Protein AF-A0A2N7GDJ3-F1 (afdb_monomer_lite)

Radius of gyration: 110.06 Å; chains: 1; bounding box: 172×36×317 Å

Secondary structure (DSSP, 8-state):
-HHHHHHHHHHHHHHHHHHHHHHHHHTTPPPSHHHHHHHHHHHHHHHHHHHHHHHH-SSTTSHHHHHHHHHHHHHHTT--HHHHHHHHHHHHHHTTT---GGGSTT---HHHHHHHHHHHHHHHHH-SSTTSHHHHHHHHHHHHHHHHHHHHHHHHHHHHHHHHHHHHHHHHHHHHHHHHHHHHHHHHHHHHHHHHHHHHHHHHHHHHHH--TT------SSSHHHHHHHHHHHHHHHHHHHHHHHHHHHHHHHHHHHHHHHHHHHHHHHHHHHHHHHHHHHHHHHHHHHHHHHHHHHHHHHHHHHHHHHHHHHHHHHHHHHHHHHHHHHHHHHHHHHHHHHHHHHHHHHHHHHHHHHHHHHHHHHHHHHHHHHHHHHTGGGTHHHHHHHHH-

Structure (mmCIF, N/CA/C/O backbone):
data_AF-A0A2N7GDJ3-F1
#
_entry.id   AF-A0A2N7GDJ3-F1
#
loop_
_atom_site.group_PDB
_atom_site.id
_atom_site.type_symbol
_atom_site.label_atom_id
_atom_site.label_alt_id
_atom_site.label_comp_id
_atom_site.label_asym_id
_atom_site.label_entity_id
_atom_site.label_seq_id
_atom_site.pdbx_PDB_ins_code
_atom_site.Cartn_x
_atom_site.Cartn_y
_atom_site.Cartn_z
_atom_site.occupancy
_atom_site.B_iso_or_equiv
_atom_site.auth_seq_id
_atom_site.auth_comp_id
_atom_site.auth_asym_id
_atom_site.auth_atom_id
_atom_site.pdbx_PDB_model_num
ATOM 1 N N . LYS A 1 1 ? 34.471 20.065 -82.491 1.00 78.25 1 LYS A N 1
ATOM 2 C CA . LYS A 1 1 ? 33.103 19.771 -81.972 1.00 78.25 1 LYS A CA 1
ATOM 3 C C . LYS A 1 1 ? 33.123 18.769 -80.817 1.00 78.25 1 LYS A C 1
ATOM 5 O O . LYS A 1 1 ? 32.611 19.102 -79.761 1.00 78.25 1 LYS A O 1
ATOM 10 N N . TYR A 1 2 ? 33.690 17.571 -80.997 1.00 84.25 2 TYR A N 1
ATOM 11 C CA . TYR A 1 2 ? 33.729 16.554 -79.934 1.00 84.25 2 TYR A CA 1
ATOM 12 C C . TYR A 1 2 ? 34.594 16.956 -78.731 1.00 84.25 2 TYR A C 1
ATOM 14 O O . TYR A 1 2 ? 34.184 16.685 -77.611 1.00 84.25 2 TYR A O 1
ATOM 22 N N . LEU A 1 3 ? 35.698 17.681 -78.956 1.00 87.75 3 LEU A N 1
ATOM 23 C CA . LEU A 1 3 ? 36.551 18.213 -77.887 1.00 87.75 3 LEU A CA 1
ATOM 24 C C . LEU A 1 3 ? 35.803 19.136 -76.918 1.00 87.75 3 LEU A C 1
ATOM 26 O O . LEU A 1 3 ? 35.716 18.815 -75.745 1.00 87.75 3 LEU A O 1
ATOM 30 N N . SER A 1 4 ? 35.162 20.198 -77.412 1.00 88.31 4 SER A N 1
ATOM 31 C CA . SER A 1 4 ? 34.396 21.117 -76.550 1.00 88.31 4 SER A CA 1
ATOM 32 C C . SER A 1 4 ? 33.299 20.405 -75.746 1.00 88.31 4 SER A C 1
ATOM 34 O O . SER A 1 4 ? 33.176 20.639 -74.550 1.00 88.31 4 SER A O 1
ATOM 36 N N . LYS A 1 5 ? 32.549 19.470 -76.352 1.00 91.38 5 LYS A N 1
ATOM 37 C CA . LYS A 1 5 ? 31.542 18.690 -75.609 1.00 91.38 5 LYS A CA 1
ATOM 38 C C . LYS A 1 5 ? 32.178 17.809 -74.527 1.00 91.38 5 LYS A C 1
ATOM 40 O O . LYS A 1 5 ? 31.591 17.613 -73.467 1.00 91.38 5 LYS A O 1
ATOM 45 N N . PHE A 1 6 ? 33.342 17.237 -74.816 1.00 90.81 6 PHE A N 1
ATOM 46 C CA . PHE A 1 6 ? 34.082 16.419 -73.870 1.00 90.81 6 PHE A CA 1
ATOM 47 C C . PHE A 1 6 ? 34.624 17.265 -72.706 1.00 90.81 6 PHE A C 1
ATOM 49 O O . PHE A 1 6 ? 34.376 16.918 -71.558 1.00 90.81 6 PHE A O 1
ATOM 56 N N . GLU A 1 7 ? 35.246 18.412 -72.981 1.00 90.69 7 GLU A N 1
ATOM 57 C CA . GLU A 1 7 ? 35.716 19.365 -71.963 1.00 90.69 7 GLU A CA 1
ATOM 58 C C . GLU A 1 7 ? 34.581 19.851 -71.051 1.00 90.69 7 GLU A C 1
ATOM 60 O O . GLU A 1 7 ? 34.743 19.905 -69.832 1.00 90.69 7 GLU A O 1
ATOM 65 N N . ASP A 1 8 ? 33.412 20.164 -71.617 1.00 93.12 8 ASP A N 1
ATOM 66 C CA . ASP A 1 8 ? 32.243 20.572 -70.834 1.00 93.12 8 ASP A CA 1
ATOM 67 C C . ASP A 1 8 ? 31.758 19.444 -69.909 1.00 93.12 8 ASP A C 1
ATOM 69 O O . ASP A 1 8 ? 31.466 19.679 -68.735 1.00 93.12 8 ASP A O 1
ATOM 73 N N . ASN A 1 9 ? 31.738 18.200 -70.397 1.00 92.81 9 ASN A N 1
ATOM 74 C CA . ASN A 1 9 ? 31.391 17.037 -69.578 1.00 92.81 9 ASN A CA 1
ATOM 75 C C . ASN A 1 9 ? 32.416 16.778 -68.465 1.00 92.81 9 ASN A C 1
ATOM 77 O O . ASN A 1 9 ? 32.024 16.441 -67.349 1.00 92.81 9 ASN A O 1
ATOM 81 N N . ILE A 1 10 ? 33.710 16.958 -68.741 1.00 91.81 10 ILE A N 1
ATOM 82 C CA . ILE A 1 10 ? 34.774 16.822 -67.740 1.00 91.81 10 ILE A CA 1
ATOM 83 C C . ILE A 1 10 ? 34.619 17.878 -66.643 1.00 91.81 10 ILE A C 1
ATOM 85 O O . ILE A 1 10 ? 34.704 17.542 -65.466 1.00 91.81 10 ILE A O 1
ATOM 89 N N . LYS A 1 11 ? 34.302 19.132 -66.993 1.00 92.94 11 LYS A N 1
ATOM 90 C CA . LYS A 1 11 ? 34.016 20.181 -65.997 1.00 92.94 11 LYS A CA 1
ATOM 91 C C . LYS A 1 11 ? 32.837 19.810 -65.099 1.00 92.94 11 LYS A C 1
ATOM 93 O O . LYS A 1 11 ? 32.922 19.966 -63.884 1.00 92.94 11 LYS A O 1
ATOM 98 N N . ILE A 1 12 ? 31.749 19.298 -65.679 1.00 93.88 12 ILE A N 1
ATOM 99 C CA . ILE A 1 12 ? 30.588 18.828 -64.906 1.00 93.88 12 ILE A CA 1
ATOM 100 C C . ILE A 1 12 ? 30.999 17.693 -63.964 1.00 93.88 12 ILE A C 1
ATOM 102 O O . ILE A 1 12 ? 30.609 17.697 -62.798 1.00 93.88 12 ILE A O 1
ATOM 106 N N . PHE A 1 13 ? 31.786 16.739 -64.462 1.00 92.00 13 PHE A N 1
ATOM 107 C CA . PHE A 1 13 ? 32.270 15.616 -63.670 1.00 92.00 13 PHE A CA 1
ATOM 108 C C . PHE A 1 13 ? 33.131 16.079 -62.492 1.00 92.00 13 PHE A C 1
ATOM 110 O O . PHE A 1 13 ? 32.831 15.719 -61.362 1.00 92.00 13 PHE A O 1
ATOM 117 N N . LEU A 1 14 ? 34.145 16.914 -62.735 1.00 91.50 14 LEU A N 1
ATOM 118 C CA . LEU A 1 14 ? 35.055 17.407 -61.697 1.00 91.50 14 LEU A CA 1
ATOM 119 C C . LEU A 1 14 ? 34.328 18.236 -60.632 1.00 91.50 14 LEU A C 1
ATOM 121 O O . LEU A 1 14 ? 34.632 18.109 -59.451 1.00 91.50 14 LEU A O 1
ATOM 125 N N . ASN A 1 15 ? 33.328 19.035 -61.019 1.00 93.19 15 ASN A N 1
ATOM 126 C CA . ASN A 1 15 ? 32.502 19.759 -60.049 1.00 93.19 15 ASN A CA 1
ATOM 127 C C . ASN A 1 15 ? 31.704 18.796 -59.157 1.00 93.19 15 ASN A C 1
ATOM 129 O O . ASN A 1 15 ? 31.680 18.958 -57.941 1.00 93.19 15 ASN A O 1
ATOM 133 N N . LYS A 1 16 ? 31.079 17.770 -59.749 1.00 92.56 16 LYS A N 1
ATOM 134 C CA . LYS A 1 16 ? 30.326 16.758 -58.992 1.00 92.56 16 LYS A CA 1
ATOM 135 C C . LYS A 1 16 ? 31.219 15.897 -58.113 1.00 92.56 16 LYS A C 1
ATOM 137 O O . LYS A 1 16 ? 30.822 15.529 -57.015 1.00 92.56 16 LYS A O 1
ATOM 142 N N . GLU A 1 17 ? 32.402 15.556 -58.600 1.00 91.56 17 GLU A N 1
ATOM 143 C CA . GLU A 1 17 ? 33.377 14.796 -57.836 1.00 91.56 17 GLU A CA 1
ATOM 144 C C . GLU A 1 17 ? 33.926 15.625 -56.671 1.00 91.56 17 GLU A C 1
ATOM 146 O O . GLU A 1 17 ? 34.083 15.065 -55.597 1.00 91.56 17 GLU A O 1
ATOM 151 N N . ALA A 1 18 ? 34.119 16.941 -56.817 1.00 90.75 18 ALA A N 1
ATOM 152 C CA . ALA A 1 18 ? 34.481 17.813 -55.699 1.00 90.75 18 ALA A CA 1
ATOM 153 C C . ALA A 1 18 ? 33.388 17.857 -54.616 1.00 90.75 18 ALA A C 1
ATOM 155 O O . ALA A 1 18 ? 33.691 17.640 -53.446 1.00 90.75 18 ALA A O 1
ATOM 156 N N . GLU A 1 19 ? 32.120 18.049 -55.007 1.00 92.25 19 GLU A N 1
ATOM 157 C CA . GLU A 1 19 ? 30.980 17.978 -54.076 1.00 92.25 19 GLU A CA 1
ATOM 158 C C . GLU A 1 19 ? 30.913 16.620 -53.361 1.00 92.25 19 GLU A C 1
ATOM 160 O O . GLU A 1 19 ? 30.679 16.551 -52.155 1.00 92.25 19 GLU A O 1
ATOM 165 N N . LEU A 1 20 ? 31.133 15.529 -54.101 1.00 89.00 20 LEU A N 1
ATOM 166 C CA . LEU A 1 20 ? 31.141 14.182 -53.544 1.00 89.00 20 LEU A CA 1
ATOM 167 C C . LEU A 1 20 ? 32.328 13.970 -52.596 1.00 89.00 20 LEU A C 1
ATOM 169 O O . LEU A 1 20 ? 32.145 13.408 -51.523 1.00 89.00 20 LEU A O 1
ATOM 173 N N . SER A 1 21 ? 33.520 14.436 -52.960 1.00 89.62 21 SER A N 1
ATOM 174 C CA . SER A 1 21 ? 34.741 14.303 -52.161 1.00 89.62 21 SER A CA 1
ATOM 175 C C . SER A 1 21 ? 34.574 14.926 -50.774 1.00 89.62 21 SER A C 1
ATOM 177 O O . SER A 1 21 ? 34.876 14.281 -49.772 1.00 89.62 21 SER A O 1
ATOM 179 N N . ASP A 1 22 ? 33.985 16.124 -50.696 1.00 89.25 22 ASP A N 1
ATOM 180 C CA . ASP A 1 22 ? 33.706 16.799 -49.422 1.00 89.25 22 ASP A CA 1
ATOM 181 C C . ASP A 1 22 ? 32.765 15.972 -48.524 1.00 89.25 22 ASP A C 1
ATOM 183 O O . ASP A 1 22 ? 32.966 15.859 -47.308 1.00 89.25 22 ASP A O 1
ATOM 187 N N . ILE A 1 23 ? 31.746 15.341 -49.118 1.00 88.25 23 ILE A N 1
ATOM 188 C CA . ILE A 1 23 ? 30.816 14.456 -48.401 1.00 88.25 23 ILE A CA 1
ATOM 189 C C . ILE A 1 23 ? 31.539 13.197 -47.912 1.00 88.25 23 ILE A C 1
ATOM 191 O O . ILE A 1 23 ? 31.330 12.774 -46.777 1.00 88.25 23 ILE A O 1
ATOM 195 N N . LEU A 1 24 ? 32.395 12.596 -48.735 1.00 87.19 24 LEU A N 1
ATOM 196 C CA . LEU A 1 24 ? 33.084 11.358 -48.376 1.00 87.19 24 LEU A CA 1
ATOM 197 C C . LEU A 1 24 ? 34.139 11.589 -47.291 1.00 87.19 24 LEU A C 1
ATOM 199 O O . LEU A 1 24 ? 34.147 10.864 -46.300 1.00 87.19 24 LEU A O 1
ATOM 203 N N . ILE A 1 25 ? 34.942 12.652 -47.402 1.00 86.81 25 ILE A N 1
ATOM 204 C CA . ILE A 1 25 ? 35.949 13.025 -46.394 1.00 86.81 25 ILE A CA 1
ATOM 205 C C . ILE A 1 25 ? 35.287 13.338 -45.049 1.00 86.81 25 ILE A C 1
ATOM 207 O O . ILE A 1 25 ? 35.763 12.900 -44.004 1.00 86.81 25 ILE A O 1
ATOM 211 N N . SER A 1 26 ? 34.169 14.071 -45.055 1.00 88.19 26 SER A N 1
ATOM 212 C CA . SER A 1 26 ? 33.456 14.410 -43.814 1.00 88.19 26 SER A CA 1
ATOM 213 C C . SER A 1 26 ? 32.829 13.202 -43.108 1.00 88.19 26 SER A C 1
ATOM 215 O O . SER A 1 26 ? 32.527 13.294 -41.918 1.00 88.19 26 SER A O 1
ATOM 217 N N . ASN A 1 27 ? 32.659 12.078 -43.810 1.00 83.31 27 ASN A N 1
ATOM 218 C CA . ASN A 1 27 ? 32.055 10.853 -43.286 1.00 83.31 27 ASN A CA 1
ATOM 219 C C . ASN A 1 27 ? 33.024 9.653 -43.253 1.00 83.31 27 ASN A C 1
ATOM 221 O O . ASN A 1 27 ? 32.573 8.540 -42.993 1.00 83.31 27 ASN A O 1
ATOM 225 N N . ASP A 1 28 ? 34.330 9.882 -43.456 1.00 83.31 28 ASP A N 1
ATOM 226 C CA . ASP A 1 28 ? 35.390 8.855 -43.413 1.00 83.31 28 ASP A CA 1
ATOM 227 C C . ASP A 1 28 ? 35.191 7.709 -44.435 1.00 83.31 28 ASP A C 1
ATOM 229 O O . ASP A 1 28 ? 35.442 6.541 -44.144 1.00 83.31 28 ASP A O 1
ATOM 233 N N . PHE A 1 29 ? 34.702 8.046 -45.636 1.00 82.25 29 PHE A N 1
ATOM 234 C CA . PHE A 1 29 ? 34.513 7.120 -46.765 1.00 82.25 29 PHE A CA 1
ATOM 235 C C . PHE A 1 29 ? 35.683 7.158 -47.767 1.00 82.25 29 PHE A C 1
ATOM 237 O O . PHE A 1 29 ? 36.564 8.020 -47.699 1.00 82.25 29 PHE A O 1
ATOM 244 N N . ALA A 1 30 ? 35.685 6.230 -48.732 1.00 82.62 30 ALA A N 1
ATOM 245 C CA . ALA A 1 30 ? 36.735 6.106 -49.746 1.00 82.62 30 ALA A CA 1
ATOM 246 C C . ALA A 1 30 ? 37.003 7.404 -50.544 1.00 82.62 30 ALA A C 1
ATOM 248 O O . ALA A 1 30 ? 36.090 8.075 -51.023 1.00 82.62 30 ALA A O 1
ATOM 249 N N . SER A 1 31 ? 38.286 7.727 -50.749 1.00 86.44 31 SER A N 1
ATOM 250 C CA . SER A 1 31 ? 38.722 8.923 -51.485 1.00 86.44 31 SER A CA 1
ATOM 251 C C . SER A 1 31 ? 38.436 8.839 -52.991 1.00 86.44 31 SER A C 1
ATOM 253 O O . SER A 1 31 ? 38.609 7.797 -53.626 1.00 86.44 31 SER A O 1
ATOM 255 N N . THR A 1 32 ? 38.071 9.977 -53.584 1.00 90.19 32 THR A N 1
ATOM 256 C CA . THR A 1 32 ? 37.866 10.163 -55.029 1.00 90.19 32 THR A CA 1
ATOM 257 C C . THR A 1 32 ? 39.142 10.549 -55.787 1.00 90.19 32 THR A C 1
ATOM 259 O O . THR A 1 32 ? 39.107 10.681 -57.011 1.00 90.19 32 THR A O 1
ATOM 262 N N . GLU A 1 33 ? 40.283 10.704 -55.104 1.00 89.06 33 GLU A N 1
ATOM 263 C CA . GLU A 1 33 ? 41.532 11.210 -55.699 1.00 89.06 33 GLU A CA 1
ATOM 264 C C . GLU A 1 33 ? 41.989 10.413 -56.926 1.00 89.06 33 GLU A C 1
ATOM 266 O O . GLU A 1 33 ? 42.333 11.003 -57.950 1.00 89.06 33 GLU A O 1
ATOM 271 N N . GLN A 1 34 ? 41.946 9.079 -56.859 1.00 89.56 34 GLN A N 1
ATOM 272 C CA . GLN A 1 34 ? 42.345 8.226 -57.982 1.00 89.56 34 GLN A CA 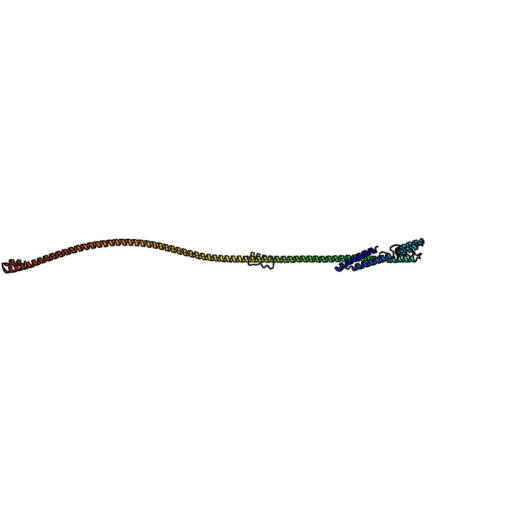1
ATOM 273 C C . GLN A 1 34 ? 41.396 8.388 -59.180 1.00 89.56 34 GLN A C 1
ATOM 275 O O . GLN A 1 34 ? 41.843 8.498 -60.317 1.00 89.56 34 GLN A O 1
ATOM 280 N N . LEU A 1 35 ? 40.087 8.498 -58.927 1.00 89.75 35 LEU A N 1
ATOM 281 C CA . LEU A 1 35 ? 39.085 8.728 -59.969 1.00 89.75 35 LEU A CA 1
ATOM 282 C C . LEU A 1 35 ? 39.290 10.095 -60.651 1.00 89.75 35 LEU A C 1
ATOM 284 O O . LEU A 1 35 ? 39.198 10.199 -61.877 1.00 89.75 35 LEU A O 1
ATOM 288 N N . ARG A 1 36 ? 39.628 11.132 -59.871 1.00 92.06 36 ARG A N 1
ATOM 289 C CA . ARG A 1 36 ? 40.010 12.458 -60.382 1.00 92.06 36 ARG A CA 1
ATOM 290 C C . ARG A 1 36 ? 41.302 12.402 -61.206 1.00 92.06 36 ARG A C 1
ATOM 292 O O . ARG A 1 36 ? 41.396 13.056 -62.249 1.00 92.06 36 ARG A O 1
ATOM 299 N N . ALA A 1 37 ? 42.299 11.641 -60.765 1.00 92.06 37 ALA A N 1
ATOM 300 C CA . ALA A 1 37 ? 43.555 11.481 -61.491 1.00 92.06 37 ALA A CA 1
ATOM 301 C C . ALA A 1 37 ? 43.334 10.798 -62.852 1.00 92.06 37 ALA A C 1
ATOM 303 O O . ALA A 1 37 ? 43.795 11.309 -63.876 1.00 92.06 37 ALA A O 1
ATOM 304 N N . ASP A 1 38 ? 42.561 9.711 -62.880 1.00 93.38 38 ASP A N 1
ATOM 305 C CA . ASP A 1 38 ? 42.304 8.927 -64.091 1.00 93.38 38 ASP A CA 1
ATOM 306 C C . ASP A 1 38 ? 41.485 9.713 -65.125 1.00 93.38 38 ASP A C 1
ATOM 308 O O . ASP A 1 38 ? 41.823 9.713 -66.313 1.00 93.38 38 ASP A O 1
ATOM 312 N N . ILE A 1 39 ? 40.457 10.460 -64.695 1.00 92.75 39 ILE A N 1
ATOM 313 C CA . ILE A 1 39 ? 39.661 11.292 -65.613 1.00 92.75 39 ILE A CA 1
ATOM 314 C C . ILE A 1 39 ? 40.487 12.449 -66.198 1.00 92.75 39 ILE A C 1
ATOM 316 O O . ILE A 1 39 ? 40.339 12.785 -67.374 1.00 92.75 39 ILE A O 1
ATOM 320 N N . THR A 1 40 ? 41.406 13.019 -65.410 1.00 93.25 40 THR A N 1
ATOM 321 C CA . THR A 1 40 ? 42.310 14.090 -65.858 1.00 93.25 40 THR A CA 1
ATOM 322 C C . THR A 1 40 ? 43.351 13.547 -66.840 1.00 93.25 40 THR A C 1
ATOM 324 O O . THR A 1 40 ? 43.655 14.181 -67.854 1.00 93.25 40 THR A O 1
ATOM 327 N N . ALA A 1 41 ? 43.874 12.343 -66.589 1.00 93.88 41 ALA A N 1
ATOM 328 C CA . ALA A 1 41 ? 44.771 11.656 -67.513 1.00 93.88 41 ALA A CA 1
ATOM 329 C C . ALA A 1 41 ? 44.065 11.340 -68.841 1.00 93.88 41 ALA A C 1
ATOM 331 O O . ALA A 1 41 ? 44.624 11.600 -69.910 1.00 93.88 41 ALA A O 1
ATOM 332 N N . TYR A 1 42 ? 42.819 10.858 -68.784 1.00 94.69 42 TYR A N 1
ATOM 333 C CA . TYR A 1 42 ? 41.997 10.635 -69.971 1.00 94.69 42 TYR A CA 1
ATOM 334 C C . TYR A 1 42 ? 41.724 11.931 -70.736 1.00 94.69 42 TYR A C 1
ATOM 336 O O . TYR A 1 42 ? 41.852 11.943 -71.962 1.00 94.69 42 TYR A O 1
ATOM 344 N N . GLN A 1 43 ? 41.444 13.032 -70.031 1.00 94.06 43 GLN A N 1
ATOM 345 C CA . GLN A 1 43 ? 41.267 14.338 -70.655 1.00 94.06 43 GLN A CA 1
ATOM 346 C C . GLN A 1 43 ? 42.496 14.748 -71.465 1.00 94.06 43 GLN A C 1
ATOM 348 O O . GLN A 1 43 ? 42.383 15.027 -72.659 1.00 94.06 43 GLN A O 1
ATOM 353 N N . LYS A 1 44 ? 43.676 14.705 -70.843 1.00 94.00 44 LYS A N 1
ATOM 354 C CA . LYS A 1 44 ? 44.937 15.053 -71.503 1.00 94.00 44 LYS A CA 1
ATOM 355 C C . LYS A 1 44 ? 45.239 14.139 -72.696 1.00 94.00 44 LYS A C 1
ATOM 357 O O . LYS A 1 44 ? 45.713 14.607 -73.734 1.00 94.00 44 LYS A O 1
ATOM 362 N N . GLY A 1 45 ? 44.960 12.840 -72.570 1.00 93.12 45 GLY A N 1
ATOM 363 C CA . GLY A 1 45 ? 45.109 11.875 -73.663 1.00 93.12 45 GLY A CA 1
ATOM 364 C C . GLY A 1 45 ? 44.194 12.192 -74.849 1.00 93.12 45 GLY A C 1
ATOM 365 O O . GLY A 1 45 ? 44.640 12.197 -75.997 1.00 93.12 45 GLY A O 1
ATOM 366 N N . PHE A 1 46 ? 42.935 12.541 -74.577 1.00 93.81 46 PHE A N 1
ATOM 367 C CA . PHE A 1 46 ? 41.972 12.928 -75.604 1.00 93.81 46 PHE A CA 1
ATOM 368 C C . PHE A 1 46 ? 42.332 14.260 -76.276 1.00 93.81 46 PHE A C 1
ATOM 370 O O . PHE A 1 46 ? 42.284 14.348 -77.500 1.00 93.81 46 PHE A O 1
ATOM 377 N N . GLU A 1 47 ? 42.765 15.269 -75.517 1.00 93.62 47 GLU A N 1
ATOM 378 C CA . GLU A 1 47 ? 43.272 16.543 -76.055 1.00 93.62 47 GLU A CA 1
ATOM 379 C C . GLU A 1 47 ? 44.483 16.325 -76.975 1.00 93.62 47 GLU A C 1
ATOM 381 O O . GLU A 1 47 ? 44.545 16.887 -78.071 1.00 93.62 47 GLU A O 1
ATOM 386 N N . THR A 1 48 ? 45.412 15.451 -76.572 1.00 93.69 48 THR A N 1
ATOM 387 C CA . THR A 1 48 ? 46.592 15.087 -77.376 1.00 93.69 48 THR A CA 1
ATOM 388 C C . THR A 1 48 ? 46.177 14.390 -78.673 1.00 93.69 48 THR A C 1
ATOM 390 O O . THR A 1 48 ? 46.677 14.727 -79.744 1.00 93.69 48 THR A O 1
ATOM 393 N N . LEU A 1 49 ? 45.215 13.465 -78.600 1.00 93.31 49 LEU A N 1
ATOM 394 C CA . LEU A 1 49 ? 44.657 12.787 -79.770 1.00 93.31 49 LEU A CA 1
ATOM 395 C C . LEU A 1 49 ? 43.964 13.772 -80.723 1.00 93.31 49 LEU A C 1
ATOM 397 O O . LEU A 1 49 ? 44.189 13.716 -81.929 1.00 93.31 49 LEU A O 1
ATOM 401 N N . VAL A 1 50 ? 43.146 14.691 -80.204 1.00 92.56 50 VAL A N 1
ATOM 402 C CA . VAL A 1 50 ? 42.476 15.709 -81.027 1.00 92.56 50 VAL A CA 1
ATOM 403 C C . VAL A 1 50 ? 43.493 16.650 -81.670 1.00 92.56 50 VAL A C 1
ATOM 405 O O . VAL A 1 50 ? 43.350 16.962 -82.847 1.00 92.56 50 VAL A O 1
ATOM 408 N N . SER A 1 51 ? 44.537 17.047 -80.940 1.00 92.19 51 SER A N 1
ATOM 409 C CA . SER A 1 51 ? 45.626 17.880 -81.470 1.00 92.19 51 SER A CA 1
ATOM 410 C C . SER A 1 51 ? 46.382 17.168 -82.594 1.00 92.19 51 SER A C 1
ATOM 412 O O . SER A 1 51 ? 46.734 17.791 -83.595 1.00 92.19 51 SER A O 1
ATOM 414 N N . ALA A 1 52 ? 46.571 15.850 -82.473 1.00 92.88 52 ALA A N 1
ATOM 415 C CA . ALA A 1 52 ? 47.163 15.035 -83.525 1.00 92.88 52 ALA A CA 1
ATOM 416 C C . ALA A 1 52 ? 46.269 14.962 -84.778 1.00 92.88 52 ALA A C 1
ATOM 418 O O . ALA A 1 52 ? 46.778 15.122 -85.886 1.00 92.88 52 ALA A O 1
ATOM 419 N N . TYR A 1 53 ? 44.949 14.800 -84.625 1.00 92.12 53 TYR A N 1
ATOM 420 C CA . TYR A 1 53 ? 43.999 14.879 -85.746 1.00 92.12 53 TYR A CA 1
ATOM 421 C C . TYR A 1 53 ? 43.924 16.275 -86.373 1.00 92.12 53 TYR A C 1
ATOM 423 O O . TYR A 1 53 ? 43.752 16.397 -87.584 1.00 92.12 53 TYR A O 1
ATOM 431 N N . ASP A 1 54 ? 44.056 17.328 -85.568 1.00 92.25 54 ASP A N 1
ATOM 432 C CA . ASP A 1 54 ? 44.114 18.693 -86.078 1.00 92.25 54 ASP A CA 1
ATOM 433 C C . ASP A 1 54 ? 45.379 18.893 -86.915 1.00 92.25 54 ASP A C 1
ATOM 435 O O . ASP A 1 54 ? 45.269 19.270 -88.076 1.00 92.25 54 ASP A O 1
ATOM 439 N N . SER A 1 55 ? 46.555 18.508 -86.402 1.00 92.25 55 SER A N 1
ATOM 440 C CA . SER A 1 55 ? 47.823 18.552 -87.153 1.00 92.25 55 SER A CA 1
ATOM 441 C C . SER A 1 55 ? 47.787 17.715 -88.435 1.00 92.25 55 SER A C 1
ATOM 443 O O . SER A 1 55 ? 48.306 18.152 -89.459 1.00 92.25 55 SER A O 1
ATOM 445 N N . PHE A 1 56 ? 47.129 16.553 -88.410 1.00 92.62 56 PHE A N 1
ATOM 446 C CA . PHE A 1 56 ? 46.878 15.761 -89.613 1.00 92.62 56 PHE A CA 1
ATOM 447 C C . PHE A 1 56 ? 46.039 16.532 -90.637 1.00 92.62 56 PHE A C 1
ATOM 449 O O . PHE A 1 56 ? 46.408 16.600 -91.800 1.00 92.62 56 PHE A O 1
ATOM 456 N N . GLY A 1 57 ? 44.956 17.174 -90.201 1.00 90.12 57 GLY A N 1
ATOM 457 C CA . GLY A 1 57 ? 44.051 17.947 -91.048 1.00 90.12 57 GLY A CA 1
ATOM 458 C C . GLY A 1 57 ? 42.627 17.412 -90.959 1.00 90.12 57 GLY A C 1
ATOM 459 O O . GLY A 1 57 ? 42.319 16.326 -91.440 1.00 90.12 57 GLY A O 1
ATOM 460 N N . LEU A 1 58 ? 41.725 18.194 -90.360 1.00 87.31 58 LEU A N 1
ATOM 461 C CA . LEU A 1 58 ? 40.320 17.799 -90.169 1.00 87.31 58 LEU A CA 1
ATOM 462 C C . LEU A 1 58 ? 39.485 17.870 -91.458 1.00 87.31 58 LEU A C 1
ATOM 464 O O . LEU A 1 58 ? 38.373 17.340 -91.512 1.00 87.31 58 LEU A O 1
ATOM 468 N N . LYS A 1 59 ? 39.991 18.573 -92.472 1.00 88.00 59 LYS A N 1
ATOM 469 C CA . LYS A 1 59 ? 39.419 18.690 -93.814 1.00 88.00 59 LYS A CA 1
ATOM 470 C C . LYS A 1 59 ? 40.533 18.511 -94.834 1.00 88.00 59 LYS A C 1
ATOM 472 O O . LYS A 1 59 ? 41.684 18.823 -94.548 1.00 88.00 59 LYS A O 1
ATOM 477 N N . GLU A 1 60 ? 40.163 18.104 -96.042 1.00 85.75 60 GLU A N 1
ATOM 478 C CA . GLU A 1 60 ? 41.100 17.837 -97.141 1.00 85.75 60 GLU A CA 1
ATOM 479 C C . GLU A 1 60 ? 42.018 19.017 -97.491 1.00 85.75 60 GLU A C 1
ATOM 481 O O . GLU A 1 60 ? 43.077 18.809 -98.060 1.00 85.75 60 GLU A O 1
ATOM 486 N N . ASN A 1 61 ? 41.658 20.248 -97.134 1.00 87.19 61 ASN A N 1
ATOM 487 C CA . ASN A 1 61 ? 42.447 21.446 -97.413 1.00 87.19 61 ASN A CA 1
ATOM 488 C C . ASN A 1 61 ? 43.170 22.026 -96.182 1.00 87.19 61 ASN A C 1
ATOM 490 O O . ASN A 1 61 ? 43.568 23.190 -96.206 1.00 87.19 61 ASN A O 1
ATOM 494 N N . GLN A 1 62 ? 43.295 21.271 -95.088 1.00 90.50 62 GLN A N 1
ATOM 495 C CA . GLN A 1 62 ? 43.855 21.757 -93.822 1.00 90.50 62 GLN A CA 1
ATOM 496 C C . GLN A 1 62 ? 45.130 21.012 -93.425 1.00 90.50 62 GLN A C 1
ATOM 498 O O . GLN A 1 62 ? 45.204 19.797 -93.565 1.00 90.50 62 GLN A O 1
ATOM 503 N N . ASN A 1 63 ? 46.090 21.749 -92.859 1.00 93.62 63 ASN A N 1
ATOM 504 C CA . ASN A 1 63 ? 47.323 21.231 -92.253 1.00 93.62 63 ASN A CA 1
ATOM 505 C C . ASN A 1 63 ? 48.067 20.226 -93.154 1.00 93.62 63 ASN A C 1
ATOM 507 O O . ASN A 1 63 ? 48.202 20.503 -94.348 1.00 93.62 63 ASN A O 1
ATOM 511 N N . LEU A 1 64 ? 48.574 19.111 -92.611 1.00 91.88 64 LEU A N 1
ATOM 512 C CA . LEU A 1 64 ? 49.369 18.136 -93.374 1.00 91.88 64 LEU A CA 1
ATOM 513 C C . LEU A 1 64 ? 48.584 17.557 -94.559 1.00 91.88 64 LEU A C 1
ATOM 515 O O . LEU A 1 64 ? 49.113 17.480 -95.665 1.00 91.88 64 LEU A O 1
ATOM 519 N N . LEU A 1 65 ? 47.300 17.249 -94.360 1.00 90.75 65 LEU A N 1
ATOM 520 C CA . LEU A 1 65 ? 46.399 16.749 -95.397 1.00 90.75 65 LEU A CA 1
ATOM 521 C C . LEU A 1 65 ? 46.209 17.762 -96.528 1.00 90.75 65 LEU A C 1
ATOM 523 O O . LEU A 1 65 ? 46.237 17.391 -97.696 1.00 90.75 65 LEU A O 1
ATOM 527 N N . GLY A 1 66 ? 46.078 19.045 -96.190 1.00 90.50 66 GLY A N 1
ATOM 528 C CA . GLY A 1 66 ? 45.992 20.137 -97.157 1.00 90.50 66 GLY A CA 1
ATOM 529 C C . GLY A 1 66 ? 47.283 20.349 -97.942 1.00 90.50 66 GLY A C 1
ATOM 530 O O . GLY A 1 66 ? 47.227 20.523 -99.156 1.00 90.50 66 GLY A O 1
ATOM 531 N N . GLN A 1 67 ? 48.437 20.310 -97.268 1.00 91.62 67 GLN A N 1
ATOM 532 C CA . GLN A 1 67 ? 49.753 20.429 -97.910 1.00 91.62 67 GLN A CA 1
ATOM 533 C C . GLN A 1 67 ? 49.995 19.271 -98.882 1.00 91.62 67 GLN A C 1
ATOM 535 O O . GLN A 1 67 ? 50.361 19.495 -100.035 1.00 91.62 67 GLN A O 1
ATOM 540 N N . TYR A 1 68 ? 49.705 18.046 -98.445 1.00 92.50 68 TYR A N 1
ATOM 541 C CA . TYR A 1 68 ? 49.791 16.859 -99.282 1.00 92.50 68 TYR A CA 1
ATOM 542 C C . TYR A 1 68 ? 48.819 16.904 -100.459 1.00 92.50 68 TYR A C 1
ATOM 544 O O . TYR A 1 68 ? 49.270 16.761 -101.589 1.00 92.50 68 TYR A O 1
ATOM 552 N N . ASN A 1 69 ? 47.527 17.168 -100.234 1.00 91.25 69 ASN A N 1
ATOM 553 C CA . ASN A 1 69 ? 46.532 17.206 -101.307 1.00 91.25 69 ASN A CA 1
ATOM 554 C C . ASN A 1 69 ? 46.848 18.306 -102.337 1.00 91.25 69 ASN A C 1
ATOM 556 O O . ASN A 1 69 ? 46.690 18.074 -103.529 1.00 91.25 69 ASN A O 1
ATOM 560 N N . ALA A 1 70 ? 47.363 19.465 -101.909 1.00 89.94 70 ALA A N 1
ATOM 561 C CA . ALA A 1 70 ? 47.819 20.509 -102.829 1.00 89.94 70 ALA A CA 1
ATOM 562 C C . ALA A 1 70 ? 49.052 20.074 -103.643 1.00 89.94 70 ALA A C 1
ATOM 564 O O . ALA A 1 70 ? 49.132 20.353 -104.840 1.00 89.94 70 ALA A O 1
ATOM 565 N N . SER A 1 71 ? 50.008 19.372 -103.017 1.00 90.00 71 SER A N 1
ATOM 566 C CA . SER A 1 71 ? 51.156 18.802 -103.737 1.00 90.00 71 SER A CA 1
ATOM 567 C C . SER A 1 71 ? 50.760 17.647 -104.666 1.00 90.00 71 SER A C 1
ATOM 569 O O . SER A 1 71 ? 51.329 17.527 -105.746 1.00 90.00 71 SER A O 1
ATOM 571 N N . LEU A 1 72 ? 49.748 16.857 -104.293 1.00 89.00 72 LEU A N 1
ATOM 572 C CA . LEU A 1 72 ? 49.180 15.776 -105.093 1.00 89.00 72 LEU A CA 1
ATOM 573 C C . LEU A 1 72 ? 48.460 16.336 -106.326 1.00 89.00 72 LEU A C 1
ATOM 575 O O . LEU A 1 72 ? 48.784 15.934 -107.434 1.00 89.00 72 LEU A O 1
ATOM 579 N N . GLU A 1 73 ? 47.577 17.326 -106.167 1.00 88.06 73 GLU A N 1
ATOM 580 C CA . GLU A 1 73 ? 46.869 17.973 -107.286 1.00 88.06 73 GLU A CA 1
ATOM 581 C C . GLU A 1 73 ? 47.856 18.604 -108.286 1.00 88.06 73 GLU A C 1
ATOM 583 O O . GLU A 1 73 ? 47.740 18.432 -109.502 1.00 88.06 73 GLU A O 1
ATOM 588 N N . LYS A 1 74 ? 48.895 19.283 -107.779 1.00 86.38 74 LYS A N 1
ATOM 589 C CA . LYS A 1 74 ? 49.973 19.847 -108.605 1.00 86.38 74 LYS A CA 1
ATOM 590 C C . LYS A 1 74 ? 50.739 18.757 -109.361 1.00 86.38 74 LYS A C 1
ATOM 592 O O . LYS A 1 74 ? 51.030 18.943 -110.542 1.00 86.38 74 LYS A O 1
ATOM 597 N N . LEU A 1 75 ? 51.040 17.635 -108.708 1.00 87.19 75 LEU A N 1
ATOM 598 C CA . LEU A 1 75 ? 51.724 16.495 -109.314 1.00 87.19 75 LEU A CA 1
ATOM 599 C C . LEU A 1 75 ? 50.856 15.835 -110.401 1.00 87.19 75 LEU A C 1
ATOM 601 O O . LEU A 1 75 ? 51.336 15.607 -111.509 1.00 87.19 75 LEU A O 1
ATOM 605 N N . GLU A 1 76 ? 49.570 15.605 -110.131 1.00 83.94 76 GLU A N 1
ATOM 606 C CA . GLU A 1 76 ? 48.620 14.962 -111.051 1.00 83.94 76 GLU A CA 1
ATOM 607 C C . GLU A 1 76 ? 48.472 15.715 -112.382 1.00 83.94 76 GLU A C 1
ATOM 609 O O . GLU A 1 76 ? 48.386 15.084 -113.434 1.00 83.94 76 GLU A O 1
ATOM 614 N N . THR A 1 77 ? 48.523 17.055 -112.374 1.00 81.19 77 THR A N 1
ATOM 615 C CA . THR A 1 77 ? 48.432 17.861 -113.612 1.00 81.19 77 THR A CA 1
ATOM 616 C C . THR A 1 77 ? 49.611 17.689 -114.581 1.00 81.19 77 THR A C 1
ATOM 618 O O . THR A 1 77 ? 49.501 18.085 -115.743 1.00 81.19 77 THR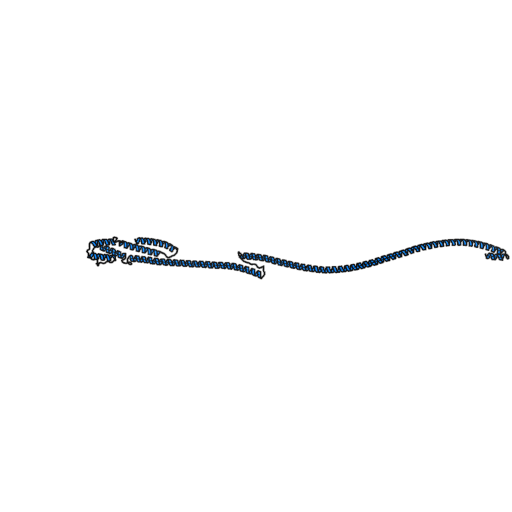 A O 1
ATOM 621 N N . GLY A 1 78 ? 50.729 17.105 -114.130 1.00 75.56 78 GLY A N 1
ATOM 622 C CA . GLY A 1 78 ? 51.954 16.919 -114.916 1.00 75.56 78 GLY A CA 1
ATOM 623 C C . GLY A 1 78 ? 52.297 15.467 -115.273 1.00 75.56 78 GLY A C 1
ATOM 624 O O . GLY A 1 78 ? 53.309 15.247 -115.941 1.00 75.56 78 GLY A O 1
ATOM 625 N N . LEU A 1 79 ? 51.499 14.486 -114.837 1.00 82.62 79 LEU A N 1
ATOM 626 C CA . LEU A 1 79 ? 51.785 13.055 -115.003 1.00 82.62 79 LEU A CA 1
ATOM 627 C C . LEU A 1 79 ? 51.086 12.433 -116.224 1.00 82.62 79 LEU A C 1
ATOM 629 O O . LEU A 1 79 ? 50.029 12.881 -116.661 1.00 82.62 79 LEU A O 1
ATOM 633 N N . GLY A 1 80 ? 51.676 11.363 -116.770 1.00 79.94 80 GLY A N 1
ATOM 634 C CA . GLY A 1 80 ? 51.039 10.523 -117.792 1.00 79.94 80 GLY A CA 1
ATOM 635 C C . GLY A 1 80 ? 50.104 9.461 -117.193 1.00 79.94 80 GLY A C 1
ATOM 636 O O . GLY A 1 80 ? 50.221 9.113 -116.020 1.00 79.94 80 GLY A O 1
ATOM 637 N N . ASP A 1 81 ? 49.220 8.883 -118.016 1.00 78.06 81 ASP A N 1
ATOM 638 C CA . ASP A 1 81 ? 48.142 7.965 -117.587 1.00 78.06 81 ASP A CA 1
ATOM 639 C C . ASP A 1 81 ? 48.595 6.802 -116.683 1.00 78.06 81 ASP A C 1
ATOM 641 O O . ASP A 1 81 ? 47.863 6.382 -115.787 1.00 78.06 81 ASP A O 1
ATOM 645 N N . LYS A 1 82 ? 49.796 6.251 -116.913 1.00 78.81 82 LYS A N 1
ATOM 646 C CA . LYS A 1 82 ? 50.322 5.123 -116.129 1.00 78.81 82 LYS A CA 1
ATOM 647 C C . LYS A 1 82 ? 50.786 5.555 -114.736 1.00 78.81 82 LYS A C 1
ATOM 649 O O . LYS A 1 82 ? 50.427 4.900 -113.762 1.00 78.81 82 LYS A O 1
ATOM 654 N N . ASP A 1 83 ? 51.535 6.652 -114.647 1.00 82.50 83 ASP A N 1
ATOM 655 C CA . ASP A 1 83 ? 52.044 7.168 -113.372 1.00 82.50 83 ASP A CA 1
ATOM 656 C C . ASP A 1 83 ? 50.897 7.726 -112.507 1.00 82.50 83 ASP A C 1
ATOM 658 O O . ASP A 1 83 ? 50.931 7.612 -111.284 1.00 82.50 83 ASP A O 1
ATOM 662 N N . LEU A 1 84 ? 49.822 8.224 -113.134 1.00 84.62 84 LEU A N 1
ATOM 663 C CA . LEU A 1 84 ? 48.602 8.646 -112.440 1.00 84.62 84 LEU A CA 1
ATOM 664 C C . LEU A 1 84 ? 47.919 7.483 -111.695 1.00 84.62 84 LEU A C 1
ATOM 666 O O . LEU A 1 84 ? 47.484 7.637 -110.556 1.00 84.62 84 LEU A O 1
ATOM 670 N N . ILE A 1 85 ? 47.845 6.293 -112.306 1.00 84.94 85 ILE A N 1
ATOM 671 C CA . ILE A 1 85 ? 47.251 5.104 -111.667 1.00 84.94 85 ILE A CA 1
ATOM 672 C C . ILE A 1 85 ? 48.081 4.650 -110.461 1.00 84.94 85 ILE A C 1
ATOM 674 O O . ILE A 1 85 ? 47.509 4.250 -109.441 1.00 84.94 85 ILE A O 1
ATOM 678 N N . ASP A 1 86 ? 49.408 4.681 -110.576 1.00 87.94 86 ASP A N 1
ATOM 679 C CA . ASP A 1 86 ? 50.297 4.261 -109.494 1.00 87.94 86 ASP A CA 1
ATOM 680 C C . ASP A 1 86 ? 50.262 5.263 -108.327 1.00 87.94 86 ASP A C 1
ATOM 682 O O . ASP A 1 86 ? 50.156 4.832 -107.178 1.00 87.94 86 ASP A O 1
ATOM 686 N N . ILE A 1 87 ? 50.159 6.570 -108.602 1.00 88.94 87 ILE A N 1
ATOM 687 C CA . ILE A 1 87 ? 49.915 7.603 -107.583 1.00 88.94 87 ILE A CA 1
ATOM 688 C C . ILE A 1 87 ? 48.565 7.428 -106.877 1.00 88.94 87 ILE A C 1
ATOM 690 O O . ILE A 1 87 ? 48.520 7.485 -105.653 1.00 88.94 87 ILE A O 1
ATOM 694 N N . ILE A 1 88 ? 47.476 7.127 -107.592 1.00 87.62 88 ILE A N 1
ATOM 695 C CA . ILE A 1 88 ? 46.166 6.871 -106.958 1.00 87.62 88 ILE A CA 1
ATOM 696 C C . ILE A 1 88 ? 46.229 5.641 -106.036 1.00 87.62 88 ILE A C 1
ATOM 698 O O . ILE A 1 88 ? 45.611 5.605 -104.968 1.00 87.62 88 ILE A O 1
ATOM 702 N N . ARG A 1 89 ? 46.970 4.597 -106.431 1.00 88.19 89 ARG A N 1
ATOM 703 C CA . ARG A 1 89 ? 47.173 3.410 -105.583 1.00 88.19 89 ARG A CA 1
ATOM 704 C C . ARG A 1 89 ? 48.052 3.715 -104.377 1.00 88.19 89 ARG A C 1
ATOM 706 O O . ARG A 1 89 ? 47.764 3.193 -103.301 1.00 88.19 89 ARG A O 1
ATOM 713 N N . PHE A 1 90 ? 49.088 4.529 -104.560 1.00 91.94 90 PHE A N 1
ATOM 714 C CA . PHE A 1 90 ? 49.959 4.980 -103.485 1.00 91.94 90 PHE A CA 1
ATOM 715 C C . PHE A 1 90 ? 49.177 5.824 -102.482 1.00 91.94 90 PHE A C 1
ATOM 717 O O . PHE A 1 90 ? 49.175 5.476 -101.310 1.00 91.94 90 PHE A O 1
ATOM 724 N N . ASP A 1 91 ? 48.423 6.829 -102.935 1.00 89.81 91 ASP A N 1
ATOM 725 C CA . ASP A 1 91 ? 47.546 7.655 -102.096 1.00 89.81 91 ASP A CA 1
ATOM 726 C C . ASP A 1 91 ? 46.590 6.787 -101.275 1.00 89.81 91 ASP A C 1
ATOM 728 O O . ASP A 1 91 ? 46.471 6.943 -100.060 1.00 89.81 91 ASP A O 1
ATOM 732 N N . LYS A 1 92 ? 45.970 5.790 -101.916 1.00 88.56 92 LYS A N 1
ATOM 733 C CA . LYS A 1 92 ? 45.096 4.854 -101.216 1.00 88.56 92 LYS A CA 1
ATOM 734 C C . LYS A 1 92 ? 45.834 4.094 -100.113 1.00 88.56 92 LYS A C 1
ATOM 736 O O . LYS A 1 92 ? 45.286 3.983 -99.025 1.00 88.56 92 LYS A O 1
ATOM 741 N N . LYS A 1 93 ? 47.026 3.552 -100.381 1.00 88.94 93 LYS A N 1
ATOM 742 C CA . LYS A 1 93 ? 47.829 2.828 -99.378 1.00 88.94 93 LYS A CA 1
ATOM 743 C C . LYS A 1 93 ? 48.329 3.744 -98.264 1.00 88.94 93 LYS A C 1
ATOM 745 O O . LYS A 1 93 ? 48.225 3.383 -97.096 1.00 88.94 93 LYS A O 1
ATOM 750 N N . LEU A 1 94 ? 48.765 4.947 -98.619 1.00 88.88 94 LEU A N 1
ATOM 751 C CA . LEU A 1 94 ? 49.235 5.963 -97.691 1.00 88.88 94 LEU A CA 1
ATOM 752 C C . LEU A 1 94 ? 48.140 6.365 -96.699 1.00 88.88 94 LEU A C 1
ATOM 754 O O . LEU A 1 94 ? 48.412 6.437 -95.511 1.00 88.88 94 LEU A O 1
ATOM 758 N N . ARG A 1 95 ? 46.895 6.530 -97.170 1.00 85.00 95 ARG A N 1
ATOM 759 C CA . ARG A 1 95 ? 45.704 6.779 -96.328 1.00 85.00 95 ARG A CA 1
ATOM 760 C C . ARG A 1 95 ? 45.280 5.587 -95.459 1.00 85.00 95 ARG A C 1
ATOM 762 O O . ARG A 1 95 ? 44.347 5.701 -94.667 1.00 85.00 95 ARG A O 1
ATOM 769 N N . PHE A 1 96 ? 45.884 4.418 -95.665 1.00 84.75 96 PHE A N 1
ATOM 770 C CA . PHE A 1 96 ? 45.760 3.259 -94.778 1.00 84.75 96 PHE A CA 1
ATOM 771 C C . PHE A 1 96 ? 47.000 3.085 -93.885 1.00 84.75 96 PHE A C 1
ATOM 773 O O . PHE A 1 96 ? 47.117 2.067 -93.201 1.00 84.75 96 PHE A O 1
ATOM 780 N N . GLY A 1 97 ? 47.912 4.058 -93.872 1.00 86.75 97 GLY A N 1
ATOM 781 C CA . GLY A 1 97 ? 49.138 4.019 -93.089 1.00 86.75 97 GLY A CA 1
ATOM 782 C C . GLY A 1 97 ? 50.201 3.080 -93.653 1.00 86.75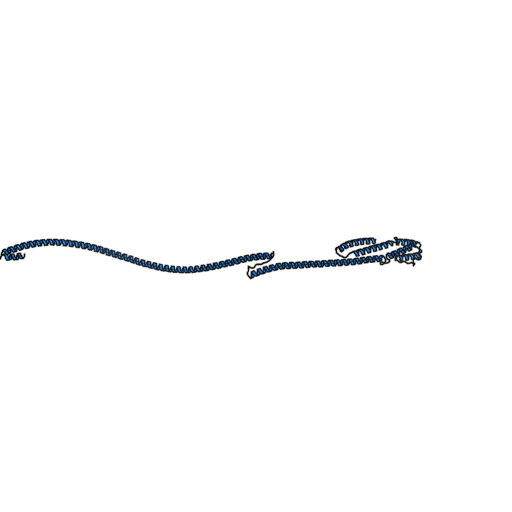 97 GLY A C 1
ATOM 783 O O . GLY A 1 97 ? 51.019 2.560 -92.893 1.00 86.75 97 GLY A O 1
ATOM 784 N N . GLU A 1 98 ? 50.176 2.813 -94.962 1.00 88.50 98 GLU A N 1
ATOM 785 C CA . GLU A 1 98 ? 51.141 1.955 -95.649 1.00 88.50 98 GLU A CA 1
ATOM 786 C C . GLU A 1 98 ? 51.980 2.752 -96.654 1.00 88.50 98 GLU A C 1
ATOM 788 O O . GLU A 1 98 ? 51.451 3.431 -97.534 1.00 88.50 98 GLU A O 1
ATOM 793 N N . TRP A 1 99 ? 53.303 2.601 -96.575 1.00 90.75 99 TRP A N 1
ATOM 794 C CA . TRP A 1 99 ? 54.237 3.113 -97.578 1.00 90.75 99 TRP A CA 1
ATOM 795 C C . TRP A 1 99 ? 54.581 2.019 -98.590 1.00 90.75 99 TRP A C 1
ATOM 797 O O . TRP A 1 99 ? 55.029 0.938 -98.204 1.00 90.75 99 TRP A O 1
ATOM 807 N N . ASP A 1 100 ? 54.388 2.286 -99.882 1.00 90.44 100 ASP A N 1
ATOM 808 C CA . ASP A 1 100 ? 54.740 1.353 -100.958 1.00 90.44 100 ASP A CA 1
ATOM 809 C C . ASP A 1 100 ? 55.666 2.019 -101.979 1.00 90.44 100 ASP A C 1
ATOM 811 O O . ASP A 1 100 ? 55.217 2.681 -102.918 1.00 90.44 100 ASP A O 1
ATOM 815 N N . ASP A 1 101 ? 56.972 1.797 -101.808 1.00 87.62 101 ASP A N 1
ATOM 816 C CA . ASP A 1 101 ? 58.024 2.347 -102.668 1.00 87.62 101 ASP A CA 1
ATOM 817 C C . ASP A 1 101 ? 57.866 1.958 -104.146 1.00 87.62 101 ASP A C 1
ATOM 819 O O . ASP A 1 101 ? 58.322 2.683 -105.030 1.00 87.62 101 ASP A O 1
ATOM 823 N N . SER A 1 102 ? 57.208 0.829 -104.446 1.00 86.62 102 SER A N 1
ATOM 824 C CA . SER A 1 102 ? 57.062 0.348 -105.825 1.00 86.62 102 SER A CA 1
ATOM 825 C C . SER A 1 102 ? 56.189 1.262 -106.692 1.00 86.62 102 SER A C 1
ATOM 827 O O . SER A 1 102 ? 56.385 1.321 -107.907 1.00 86.62 102 SER A O 1
ATOM 829 N N . LEU A 1 103 ? 55.280 2.018 -106.066 1.00 85.38 103 LEU A N 1
ATOM 830 C CA . LEU A 1 103 ? 54.296 2.879 -106.727 1.00 85.38 103 LEU A CA 1
ATOM 831 C C . LEU A 1 103 ? 54.793 4.316 -106.967 1.00 85.38 103 LEU A C 1
ATOM 833 O O . LEU A 1 103 ? 54.140 5.076 -107.674 1.00 85.38 103 LEU A O 1
ATOM 837 N N . ILE A 1 104 ? 55.951 4.685 -106.410 1.00 86.00 104 ILE A N 1
ATOM 838 C CA . ILE A 1 104 ? 56.522 6.045 -106.484 1.00 86.00 104 ILE A CA 1
ATOM 839 C C . ILE A 1 104 ? 57.902 6.089 -107.156 1.00 86.00 104 ILE A C 1
ATOM 841 O O . ILE A 1 104 ? 58.559 7.124 -107.167 1.00 86.00 104 ILE A O 1
ATOM 845 N N . THR A 1 105 ? 58.343 4.985 -107.766 1.00 82.00 105 THR A N 1
ATOM 846 C CA . THR A 1 105 ? 59.682 4.851 -108.378 1.00 82.00 105 THR A CA 1
ATOM 847 C C . THR A 1 105 ? 60.008 5.902 -109.450 1.00 82.00 105 THR A C 1
ATOM 849 O O . THR A 1 105 ? 61.174 6.262 -109.606 1.00 82.00 105 THR A O 1
ATOM 852 N N . ASN A 1 106 ? 59.001 6.422 -110.159 1.00 78.44 106 ASN A N 1
ATOM 853 C CA . ASN A 1 106 ? 59.157 7.444 -111.205 1.00 78.44 106 ASN A CA 1
ATOM 854 C C . ASN A 1 106 ? 58.907 8.883 -110.710 1.00 78.44 106 ASN A C 1
ATOM 856 O O . ASN A 1 106 ? 58.934 9.822 -111.506 1.00 78.44 106 ASN A O 1
ATOM 860 N N . ILE A 1 107 ? 58.654 9.076 -109.414 1.00 81.69 107 ILE A N 1
ATOM 861 C CA . ILE A 1 107 ? 58.273 10.365 -108.830 1.00 81.69 107 ILE A CA 1
ATOM 862 C C . ILE A 1 107 ? 59.487 10.966 -108.125 1.00 81.69 107 ILE A C 1
ATOM 864 O O . ILE A 1 107 ? 60.007 10.408 -107.166 1.00 81.69 107 ILE A O 1
ATOM 868 N N . SER A 1 108 ? 59.962 12.115 -108.608 1.00 79.94 108 SER A N 1
ATOM 869 C CA . SER A 1 108 ? 61.109 12.838 -108.024 1.00 79.94 108 SER A CA 1
ATOM 870 C C . SER A 1 108 ? 60.712 14.147 -107.333 1.00 79.94 108 SER A C 1
ATOM 872 O O . SER A 1 108 ? 61.583 14.941 -106.978 1.00 79.94 108 SER A O 1
ATOM 874 N N . ASP A 1 109 ? 59.412 14.398 -107.160 1.00 86.56 109 ASP A N 1
ATOM 875 C CA . ASP A 1 109 ? 58.924 15.588 -106.465 1.00 86.56 109 ASP A CA 1
ATOM 876 C C . ASP A 1 109 ? 59.191 15.456 -104.956 1.00 86.56 109 ASP A C 1
ATOM 878 O O . ASP A 1 109 ? 58.512 14.727 -104.229 1.00 86.56 109 ASP A O 1
ATOM 882 N N . SER A 1 110 ? 60.229 16.153 -104.490 1.00 84.56 110 SER A N 1
ATOM 883 C CA . SER A 1 110 ? 60.652 16.132 -103.090 1.00 84.56 110 SER A CA 1
ATOM 884 C C . SER A 1 110 ? 59.629 16.758 -102.143 1.00 84.56 110 SER A C 1
ATOM 886 O O . SER A 1 110 ? 59.603 16.400 -100.969 1.00 84.56 110 SER A O 1
ATOM 888 N N . GLU A 1 111 ? 58.814 17.700 -102.629 1.00 88.31 111 GLU A N 1
ATOM 889 C CA . GLU A 1 111 ? 57.771 18.353 -101.834 1.00 88.31 111 GLU A CA 1
ATOM 890 C C . GLU A 1 111 ? 56.623 17.365 -101.583 1.00 88.31 111 GLU A C 1
ATOM 892 O O . GLU A 1 111 ? 56.225 17.164 -100.436 1.00 88.31 111 GLU A O 1
ATOM 897 N N . PHE A 1 112 ? 56.173 16.661 -102.628 1.00 90.62 112 PHE A N 1
ATOM 898 C CA . PHE A 1 112 ? 55.169 15.599 -102.513 1.00 90.62 112 PHE A CA 1
ATOM 899 C C . PHE A 1 112 ? 55.624 14.463 -101.589 1.00 90.62 112 PHE A C 1
ATOM 901 O O . PHE A 1 112 ? 54.892 14.092 -100.673 1.00 90.62 112 PHE A O 1
ATOM 908 N N . LEU A 1 113 ? 56.837 13.930 -101.783 1.00 89.94 113 LEU A N 1
ATOM 909 C CA . LEU A 1 113 ? 57.344 12.814 -100.974 1.00 89.94 113 LEU A CA 1
ATOM 910 C C . LEU A 1 113 ? 57.515 13.193 -99.495 1.00 89.94 113 LEU A C 1
ATOM 912 O O . LEU A 1 113 ? 57.206 12.387 -98.619 1.00 89.94 113 LEU A O 1
ATOM 916 N N . ALA A 1 114 ? 57.957 14.422 -99.200 1.00 90.38 114 ALA A N 1
ATOM 917 C CA . ALA A 1 114 ? 58.057 14.913 -97.827 1.00 90.38 114 ALA A CA 1
ATOM 918 C C . ALA A 1 114 ? 56.675 15.075 -97.171 1.00 90.38 114 ALA A C 1
ATOM 920 O O . ALA A 1 114 ? 56.493 14.667 -96.024 1.00 90.38 114 ALA A O 1
ATOM 921 N N . ASN A 1 115 ? 55.692 15.611 -97.902 1.00 91.69 115 ASN A N 1
ATOM 922 C CA . ASN A 1 115 ? 54.319 15.737 -97.410 1.00 91.69 115 ASN A CA 1
ATOM 923 C C . ASN A 1 115 ? 53.658 14.362 -97.210 1.00 91.69 115 ASN A C 1
ATOM 925 O O . ASN A 1 115 ? 52.959 14.158 -96.218 1.00 91.69 115 ASN A O 1
ATOM 929 N N . ALA A 1 116 ? 53.914 13.406 -98.110 1.00 90.12 116 ALA A N 1
ATOM 930 C CA . ALA A 1 116 ? 53.439 12.031 -97.993 1.00 90.12 116 ALA A CA 1
ATOM 931 C C . ALA A 1 116 ? 54.013 11.344 -96.743 1.00 90.12 116 ALA A C 1
ATOM 933 O O . ALA A 1 116 ? 53.267 10.747 -95.968 1.00 90.12 116 ALA A O 1
ATOM 934 N N . GLN A 1 117 ? 55.321 11.485 -96.498 1.00 91.38 117 GLN A N 1
ATOM 935 C CA . GLN A 1 117 ? 55.961 10.938 -95.299 1.00 91.38 117 GLN A CA 1
ATOM 936 C C . GLN A 1 117 ? 55.416 11.591 -94.021 1.00 91.38 117 GLN A C 1
ATOM 938 O O . GLN A 1 117 ? 55.134 10.894 -93.051 1.00 91.38 117 GLN A O 1
ATOM 943 N N . ALA A 1 118 ? 55.208 12.911 -94.023 1.00 91.81 118 ALA A N 1
ATOM 944 C CA . ALA A 1 118 ? 54.665 13.624 -92.869 1.00 91.81 118 ALA A CA 1
ATOM 945 C C . ALA A 1 118 ? 53.235 13.171 -92.517 1.00 91.81 118 ALA A C 1
ATOM 947 O O . ALA A 1 118 ? 52.896 13.067 -91.337 1.00 91.81 118 ALA A O 1
ATOM 948 N N . ILE A 1 119 ? 52.407 12.859 -93.521 1.00 91.44 119 ILE A N 1
ATOM 949 C CA . ILE A 1 119 ? 51.090 12.244 -93.313 1.00 91.44 119 ILE A CA 1
ATOM 950 C C . ILE A 1 119 ? 51.222 10.853 -92.710 1.00 91.44 119 ILE A C 1
ATOM 952 O O . ILE A 1 119 ? 50.558 10.579 -91.713 1.00 91.44 119 ILE A O 1
ATOM 956 N N . LEU A 1 120 ? 52.085 9.999 -93.265 1.00 91.06 120 LEU A N 1
ATOM 957 C CA . LEU A 1 120 ? 52.286 8.639 -92.765 1.00 91.06 120 LEU A CA 1
ATOM 958 C C . LEU A 1 120 ? 52.765 8.623 -91.307 1.00 91.06 120 LEU A C 1
ATOM 960 O O . LEU A 1 120 ? 52.222 7.895 -90.474 1.00 91.06 120 LEU A O 1
ATOM 964 N N . ASP A 1 121 ? 53.759 9.451 -90.984 1.00 91.75 121 ASP A N 1
ATOM 965 C CA . ASP A 1 121 ? 54.287 9.586 -89.627 1.00 91.75 121 ASP A CA 1
ATOM 966 C C . ASP A 1 121 ? 53.177 10.032 -88.667 1.00 91.75 121 ASP A C 1
ATOM 968 O O . ASP A 1 121 ? 53.020 9.478 -87.573 1.00 91.75 121 ASP A O 1
ATOM 972 N N . GLN A 1 122 ? 52.347 10.984 -89.100 1.00 92.81 122 GLN A N 1
ATOM 973 C CA . GLN A 1 122 ? 51.217 11.458 -88.316 1.00 92.81 122 GLN A CA 1
ATOM 974 C C . GLN A 1 122 ? 50.107 10.399 -88.173 1.00 92.81 122 GLN A C 1
ATOM 976 O O . GLN A 1 122 ? 49.525 10.289 -87.091 1.00 92.81 122 GLN A O 1
ATOM 981 N N . GLU A 1 123 ? 49.837 9.570 -89.189 1.00 88.94 123 GLU A N 1
ATOM 982 C CA . GLU A 1 123 ? 48.914 8.427 -89.079 1.00 88.94 123 GLU A CA 1
ATOM 983 C C . GLU A 1 123 ? 49.427 7.365 -88.104 1.00 88.94 123 GLU A C 1
ATOM 985 O O . GLU A 1 123 ? 48.640 6.794 -87.347 1.00 88.94 123 GLU A O 1
ATOM 990 N N . HIS A 1 124 ? 50.737 7.118 -88.042 1.00 90.38 124 HIS A N 1
ATOM 991 C CA . HIS A 1 124 ? 51.318 6.233 -87.031 1.00 90.38 124 HIS A CA 1
ATOM 992 C C . HIS A 1 124 ? 51.219 6.814 -85.613 1.00 90.38 124 HIS A C 1
ATOM 994 O O . HIS A 1 124 ? 50.934 6.063 -84.672 1.00 90.38 124 HIS A O 1
ATOM 1000 N N . VAL A 1 125 ? 51.399 8.132 -85.453 1.00 92.06 125 VAL A N 1
ATOM 1001 C CA . VAL A 1 125 ? 51.200 8.839 -84.174 1.00 92.06 125 VAL A CA 1
ATOM 1002 C C . VAL A 1 125 ? 49.742 8.753 -83.726 1.00 92.06 125 VAL A C 1
ATOM 1004 O O . VAL A 1 125 ? 49.474 8.372 -82.584 1.00 92.06 125 VAL A O 1
ATOM 1007 N N . ILE A 1 126 ? 48.786 9.049 -84.610 1.00 92.81 126 ILE A N 1
ATOM 1008 C CA . ILE A 1 126 ? 47.351 8.902 -84.324 1.00 92.81 126 ILE A CA 1
ATOM 1009 C C . ILE A 1 126 ? 47.023 7.433 -84.029 1.00 92.81 126 ILE A C 1
ATOM 1011 O O . ILE A 1 126 ? 46.369 7.132 -83.031 1.00 92.81 126 ILE A O 1
ATOM 1015 N N . GLY A 1 127 ? 47.537 6.524 -84.850 1.00 90.94 127 GLY A N 1
ATOM 1016 C CA . GLY A 1 127 ? 47.337 5.087 -84.780 1.00 90.94 127 GLY A CA 1
ATOM 1017 C C . GLY A 1 127 ? 46.653 4.545 -86.032 1.00 90.94 127 GLY A C 1
ATOM 1018 O O . GLY A 1 127 ? 45.466 4.760 -86.243 1.00 90.94 127 GLY A O 1
ATOM 1019 N N . VAL A 1 128 ? 47.371 3.718 -86.793 1.00 85.94 128 VAL A N 1
ATOM 1020 C CA . VAL A 1 128 ? 46.851 3.006 -87.984 1.00 85.94 128 VAL A CA 1
ATOM 1021 C C . VAL A 1 128 ? 45.771 1.957 -87.667 1.00 85.94 128 VAL A C 1
ATOM 1023 O O . VAL A 1 128 ? 45.110 1.424 -88.551 1.00 85.94 128 VAL A O 1
ATOM 1026 N N . ALA A 1 129 ? 45.575 1.645 -86.386 1.00 86.31 129 ALA A N 1
ATOM 1027 C CA . ALA A 1 129 ? 44.504 0.792 -85.887 1.00 86.31 129 ALA A CA 1
ATOM 1028 C C . ALA A 1 129 ? 43.975 1.349 -84.561 1.00 86.31 129 ALA A C 1
ATOM 1030 O O . ALA A 1 129 ? 44.694 2.023 -83.823 1.00 86.31 129 ALA A O 1
ATOM 1031 N N . TYR A 1 130 ? 42.739 0.994 -84.203 1.00 83.75 130 TYR A N 1
ATOM 1032 C CA . TYR A 1 130 ? 42.049 1.514 -83.012 1.00 83.75 130 TYR A CA 1
ATOM 1033 C C . TYR A 1 130 ? 42.767 1.252 -81.670 1.00 83.75 130 TYR A C 1
ATOM 1035 O O . TYR A 1 130 ? 42.390 1.828 -80.652 1.00 83.75 130 TYR A O 1
ATOM 1043 N N . ASN A 1 131 ? 43.746 0.344 -81.635 1.00 87.38 131 ASN A N 1
ATOM 1044 C CA . ASN A 1 131 ? 44.525 -0.046 -80.457 1.00 87.38 131 ASN A CA 1
ATOM 1045 C C . ASN A 1 131 ? 46.020 0.318 -80.561 1.00 87.38 131 ASN A C 1
ATOM 1047 O O . ASN A 1 131 ? 46.824 -0.166 -79.764 1.00 87.38 131 ASN A O 1
ATOM 1051 N N . LYS A 1 132 ? 46.408 1.131 -81.547 1.00 89.50 132 LYS A N 1
ATOM 1052 C CA . LYS A 1 132 ? 47.785 1.595 -81.769 1.00 89.50 132 LYS A CA 1
ATOM 1053 C C . LYS A 1 132 ? 47.852 3.119 -81.663 1.00 89.50 132 LYS A C 1
ATOM 1055 O O . LYS A 1 132 ? 46.817 3.777 -81.692 1.00 89.50 132 LYS A O 1
ATOM 1060 N N . GLY A 1 133 ? 49.061 3.660 -81.511 1.00 91.94 133 GLY A N 1
ATOM 1061 C CA . GLY A 1 133 ? 49.287 5.104 -81.387 1.00 91.94 133 GLY A CA 1
ATOM 1062 C C . GLY A 1 133 ? 48.478 5.749 -80.255 1.00 91.94 133 GLY A C 1
ATOM 1063 O O . GLY A 1 133 ? 48.170 5.117 -79.236 1.00 91.94 133 GLY A O 1
ATOM 1064 N N . LEU A 1 134 ? 48.107 7.010 -80.456 1.00 92.56 134 LEU A N 1
ATOM 1065 C CA . LEU A 1 134 ? 47.269 7.776 -79.538 1.00 92.56 134 LEU A CA 1
ATOM 1066 C C . LEU A 1 134 ? 45.842 7.214 -79.426 1.00 92.56 134 LEU A C 1
ATOM 1068 O O . LEU A 1 134 ? 45.255 7.301 -78.353 1.00 92.56 134 LEU A O 1
ATOM 1072 N N . LEU A 1 135 ? 45.289 6.585 -80.471 1.00 91.25 135 LEU A N 1
ATOM 1073 C CA . LEU A 1 135 ? 43.980 5.919 -80.411 1.00 91.25 135 LEU A CA 1
ATOM 1074 C C . LEU A 1 135 ? 43.969 4.794 -79.369 1.00 91.25 135 LEU A C 1
ATOM 1076 O O . LEU A 1 135 ? 43.064 4.730 -78.535 1.00 91.25 135 LEU A O 1
ATOM 1080 N N . GLY A 1 136 ? 44.999 3.945 -79.370 1.00 92.00 136 GLY A N 1
ATOM 1081 C CA . GLY A 1 136 ? 45.162 2.882 -78.379 1.00 92.00 136 GLY A CA 1
ATOM 1082 C C . GLY A 1 136 ? 45.406 3.410 -76.966 1.00 92.00 136 GLY A C 1
ATOM 1083 O O . GLY A 1 136 ? 44.777 2.932 -76.021 1.00 92.00 136 GLY A O 1
ATOM 1084 N N . ALA A 1 137 ? 46.270 4.420 -76.820 1.00 92.69 137 ALA A N 1
ATOM 1085 C CA . ALA A 1 137 ? 46.563 5.036 -75.525 1.00 92.69 137 ALA A CA 1
ATOM 1086 C C . ALA A 1 137 ? 45.315 5.691 -74.907 1.00 92.69 137 ALA A C 1
ATOM 1088 O O . ALA A 1 137 ? 44.969 5.416 -73.759 1.00 92.69 137 ALA A O 1
ATOM 1089 N N . THR A 1 138 ? 44.583 6.486 -75.690 1.00 92.88 138 THR A N 1
ATOM 1090 C CA . THR A 1 138 ? 43.345 7.146 -75.256 1.00 92.88 138 THR A CA 1
ATOM 1091 C C . THR A 1 138 ? 42.241 6.134 -74.954 1.00 92.88 138 THR A C 1
ATOM 1093 O O . THR A 1 138 ? 41.512 6.295 -73.976 1.00 92.88 138 THR A O 1
ATOM 1096 N N . ARG A 1 139 ? 42.150 5.036 -75.717 1.00 92.31 139 ARG A N 1
ATOM 1097 C CA . ARG A 1 139 ? 41.240 3.927 -75.401 1.00 92.31 139 ARG A CA 1
ATOM 1098 C C . ARG A 1 139 ? 41.588 3.250 -74.073 1.00 92.31 139 ARG A C 1
ATOM 1100 O O . ARG A 1 139 ? 40.681 2.946 -73.305 1.00 92.31 139 ARG A O 1
ATOM 1107 N N . SER A 1 140 ? 42.872 3.015 -73.799 1.00 93.38 140 SER A N 1
ATOM 1108 C CA . SER A 1 140 ? 43.311 2.440 -72.522 1.00 93.38 140 SER A CA 1
ATOM 1109 C C . SER A 1 140 ? 42.924 3.341 -71.352 1.00 93.38 140 SER A C 1
ATOM 1111 O O . SER A 1 140 ? 42.366 2.850 -70.380 1.00 93.38 140 SER A O 1
ATOM 1113 N N . LEU A 1 141 ? 43.144 4.655 -71.477 1.00 93.31 141 LEU A N 1
ATOM 1114 C CA . LEU A 1 141 ? 42.740 5.639 -70.468 1.00 93.31 141 LEU A CA 1
ATOM 1115 C C . LEU A 1 141 ? 41.219 5.647 -70.251 1.00 93.31 141 LEU A C 1
ATOM 1117 O O . LEU A 1 141 ? 40.763 5.673 -69.112 1.00 93.31 141 LEU A O 1
ATOM 1121 N N . SER A 1 142 ? 40.428 5.553 -71.327 1.00 93.12 142 SER A N 1
ATOM 1122 C CA . SER A 1 142 ? 38.969 5.427 -71.222 1.00 93.12 142 SER A CA 1
ATOM 1123 C C . SER A 1 142 ? 38.548 4.166 -70.461 1.00 93.12 142 SER A C 1
ATOM 1125 O O . SER A 1 142 ? 37.620 4.233 -69.660 1.00 93.12 142 SER A O 1
ATOM 1127 N N . HIS A 1 143 ? 39.205 3.026 -70.704 1.00 92.94 143 HIS A N 1
ATOM 1128 C CA . HIS A 1 143 ? 38.923 1.783 -69.980 1.00 92.94 143 HIS A CA 1
ATOM 1129 C C . HIS A 1 143 ? 39.321 1.873 -68.503 1.00 92.94 143 HIS A C 1
ATOM 1131 O O . HIS A 1 143 ? 38.559 1.419 -67.656 1.00 92.94 143 HIS A O 1
ATOM 1137 N N . THR A 1 144 ? 40.455 2.503 -68.181 1.00 93.19 144 THR A N 1
ATOM 1138 C CA . THR A 1 144 ? 40.866 2.750 -66.790 1.00 93.19 144 THR A CA 1
ATOM 1139 C C . THR A 1 144 ? 39.824 3.579 -66.042 1.00 93.19 144 THR A C 1
ATOM 1141 O O . THR A 1 144 ? 39.425 3.204 -64.945 1.00 93.19 144 THR A O 1
ATOM 1144 N N . VAL A 1 145 ? 39.311 4.654 -66.650 1.00 92.31 145 VAL A N 1
ATOM 1145 C CA . VAL A 1 145 ? 38.238 5.469 -66.055 1.00 92.31 145 VAL A CA 1
ATOM 1146 C C . VAL A 1 145 ? 36.962 4.652 -65.833 1.00 92.31 145 VAL A C 1
ATOM 1148 O O . VAL A 1 145 ? 36.340 4.765 -64.780 1.00 92.31 145 VAL A O 1
ATOM 1151 N N . GLU A 1 146 ? 36.559 3.828 -66.804 1.00 92.12 146 GLU A N 1
ATOM 1152 C CA . GLU A 1 146 ? 35.360 2.985 -66.699 1.00 92.12 146 GLU A CA 1
ATOM 1153 C C . GLU A 1 146 ? 35.481 1.951 -65.566 1.00 92.12 146 GLU A C 1
ATOM 1155 O O . GLU A 1 146 ? 34.564 1.795 -64.755 1.00 92.12 146 GLU A O 1
ATOM 1160 N N . GLU A 1 147 ? 36.629 1.278 -65.473 1.00 92.50 147 GLU A N 1
ATOM 1161 C CA . GLU A 1 147 ? 36.918 0.301 -64.423 1.00 92.50 147 GLU A CA 1
ATOM 1162 C C . GLU A 1 147 ? 37.006 0.959 -63.042 1.00 92.50 147 GLU A C 1
ATOM 1164 O O . GLU A 1 147 ? 36.435 0.446 -62.072 1.00 92.50 147 GLU A O 1
ATOM 1169 N N . GLN A 1 148 ? 37.641 2.129 -62.960 1.00 90.31 148 GLN A N 1
ATOM 1170 C CA . GLN A 1 148 ? 37.741 2.887 -61.721 1.00 90.31 148 GLN A CA 1
ATOM 1171 C C . GLN A 1 148 ? 36.372 3.386 -61.259 1.00 90.31 148 GLN A C 1
ATOM 1173 O O . GLN A 1 148 ? 36.050 3.267 -60.079 1.00 90.31 148 GLN A O 1
ATOM 1178 N N . PHE A 1 149 ? 35.524 3.874 -62.169 1.00 89.62 149 PHE A N 1
ATOM 1179 C CA . PHE A 1 149 ? 34.163 4.294 -61.836 1.00 89.62 149 PHE A CA 1
ATOM 1180 C C . PHE A 1 149 ? 33.323 3.123 -61.312 1.00 89.62 149 PHE A C 1
ATOM 1182 O O . PHE A 1 149 ? 32.637 3.250 -60.298 1.00 89.62 149 PHE A O 1
ATOM 1189 N N . LYS A 1 150 ? 33.416 1.957 -61.963 1.00 91.19 150 LYS A N 1
ATOM 1190 C CA . LYS A 1 150 ? 32.722 0.737 -61.531 1.00 91.19 150 LYS A CA 1
ATOM 1191 C C . LYS A 1 150 ? 33.181 0.279 -60.146 1.00 91.19 150 LYS A C 1
ATOM 1193 O O . LYS A 1 150 ? 32.346 -0.045 -59.305 1.00 91.19 150 LYS A O 1
ATOM 1198 N N . THR A 1 151 ? 34.491 0.258 -59.915 1.00 89.75 151 THR A N 1
ATOM 1199 C CA . THR A 1 151 ? 35.079 -0.163 -58.636 1.00 89.75 151 THR A CA 1
ATOM 1200 C C . THR A 1 151 ? 34.713 0.812 -57.525 1.00 89.75 151 THR A C 1
ATOM 1202 O O . THR A 1 151 ? 34.268 0.392 -56.463 1.00 89.75 151 THR A O 1
ATOM 1205 N N . PHE A 1 152 ? 34.825 2.113 -57.787 1.00 88.62 152 PHE A N 1
ATOM 1206 C CA . PHE A 1 152 ? 34.461 3.156 -56.837 1.00 88.62 152 PHE A CA 1
ATOM 1207 C C . PHE A 1 152 ? 32.973 3.104 -56.461 1.00 88.62 152 PHE A C 1
ATOM 1209 O O . PHE A 1 152 ? 32.650 3.121 -55.276 1.00 88.62 152 PHE A O 1
ATOM 1216 N N . SER A 1 153 ? 32.074 2.953 -57.442 1.00 89.25 153 SER A N 1
ATOM 1217 C CA . SER A 1 153 ? 30.635 2.791 -57.185 1.00 89.25 153 SER A CA 1
ATOM 1218 C C . SER A 1 153 ? 30.346 1.569 -56.312 1.00 89.25 153 SER A C 1
ATOM 1220 O O . SER A 1 153 ? 29.596 1.678 -55.350 1.00 89.25 153 SER A O 1
ATOM 1222 N N . ALA A 1 154 ? 30.968 0.422 -56.605 1.00 89.88 154 ALA A N 1
ATOM 1223 C CA . ALA A 1 154 ? 30.769 -0.799 -55.825 1.00 89.88 154 ALA A CA 1
ATOM 1224 C C . ALA A 1 154 ? 31.283 -0.668 -54.380 1.00 89.88 154 ALA A C 1
ATOM 1226 O O . ALA A 1 154 ? 30.643 -1.163 -53.453 1.00 89.88 154 ALA A O 1
ATOM 1227 N N . THR A 1 155 ? 32.418 0.010 -54.178 1.00 87.88 155 THR A N 1
ATOM 1228 C CA . THR A 1 155 ? 32.946 0.306 -52.838 1.00 87.88 155 THR A CA 1
ATOM 1229 C C . THR A 1 155 ? 31.996 1.212 -52.060 1.00 87.88 155 THR A C 1
ATOM 1231 O O . THR A 1 155 ? 31.697 0.918 -50.904 1.00 87.88 155 THR A O 1
ATOM 1234 N N . LEU A 1 156 ? 31.477 2.264 -52.699 1.00 86.88 156 LEU A N 1
ATOM 1235 C CA . LEU A 1 156 ? 30.537 3.190 -52.071 1.00 86.88 156 LEU A CA 1
ATOM 1236 C C . LEU A 1 156 ? 29.228 2.488 -51.677 1.00 86.88 156 LEU A C 1
ATOM 1238 O O . LEU A 1 156 ? 28.753 2.665 -50.557 1.00 86.88 156 LEU A O 1
ATOM 1242 N N . ASP A 1 157 ? 28.675 1.649 -52.558 1.00 88.94 157 ASP A N 1
ATOM 1243 C CA . ASP A 1 157 ? 27.475 0.856 -52.262 1.00 88.94 157 ASP A CA 1
ATOM 1244 C C . ASP A 1 157 ? 27.702 -0.071 -51.055 1.00 88.94 157 ASP A C 1
ATOM 1246 O O . ASP A 1 157 ? 26.876 -0.124 -50.140 1.00 88.94 157 ASP A O 1
ATOM 1250 N N . ALA A 1 158 ? 28.856 -0.746 -50.999 1.00 88.56 158 ALA A N 1
ATOM 1251 C CA . ALA A 1 158 ? 29.214 -1.616 -49.882 1.00 88.56 158 ALA A CA 1
ATOM 1252 C C . ALA A 1 158 ? 29.380 -0.844 -48.558 1.00 88.56 158 ALA A C 1
ATOM 1254 O O . ALA A 1 158 ? 28.925 -1.306 -47.508 1.00 88.56 158 ALA A O 1
ATOM 1255 N N . GLU A 1 159 ? 30.003 0.336 -48.588 1.00 86.94 159 GLU A N 1
ATOM 1256 C CA . GLU A 1 159 ? 30.143 1.217 -47.422 1.00 86.94 159 GLU A CA 1
ATOM 1257 C C . GLU A 1 159 ? 28.781 1.711 -46.911 1.00 86.94 159 GLU A C 1
ATOM 1259 O O . GLU A 1 159 ? 28.521 1.674 -45.702 1.00 86.94 159 GLU A O 1
ATOM 1264 N N . VAL A 1 160 ? 27.875 2.098 -47.816 1.00 86.81 160 VAL A N 1
ATOM 1265 C CA . VAL A 1 160 ? 26.506 2.515 -47.476 1.00 86.81 160 VAL A CA 1
ATOM 1266 C C . VAL A 1 160 ? 25.717 1.365 -46.848 1.00 86.81 160 VAL A C 1
ATOM 1268 O O . VAL A 1 160 ? 25.089 1.563 -45.803 1.00 86.81 160 VAL A O 1
ATOM 1271 N N . GLU A 1 161 ? 25.763 0.160 -47.420 1.00 90.06 161 GLU A N 1
ATOM 1272 C CA . GLU A 1 161 ? 25.109 -1.021 -46.838 1.00 90.06 161 GLU A CA 1
ATOM 1273 C C . GLU A 1 161 ? 25.653 -1.337 -45.440 1.00 90.06 161 GLU A C 1
ATOM 1275 O O . GLU A 1 161 ? 24.889 -1.604 -44.502 1.00 90.06 161 GLU A O 1
ATOM 1280 N N . GLN A 1 162 ? 26.974 -1.256 -45.262 1.00 87.81 162 GLN A N 1
ATOM 1281 C CA . GLN A 1 162 ? 27.604 -1.513 -43.974 1.00 87.81 162 GLN A CA 1
ATOM 1282 C C . GLN A 1 162 ? 27.193 -0.465 -42.928 1.00 87.81 162 GLN A C 1
ATOM 1284 O O . GLN A 1 162 ? 26.905 -0.814 -41.777 1.00 87.81 162 GLN A O 1
ATOM 1289 N N . PHE A 1 163 ? 27.113 0.809 -43.319 1.00 86.62 163 PHE A N 1
ATOM 1290 C CA . PHE A 1 163 ? 26.638 1.889 -42.459 1.00 86.62 163 PHE A CA 1
ATOM 1291 C C . PHE A 1 163 ? 25.163 1.704 -42.068 1.00 86.62 163 PHE A C 1
ATOM 1293 O O . PHE A 1 163 ? 24.821 1.782 -40.884 1.00 86.62 163 PHE A O 1
ATOM 1300 N N . GLN A 1 164 ? 24.290 1.370 -43.025 1.00 89.31 164 GLN A N 1
ATOM 1301 C CA . GLN A 1 164 ? 22.877 1.083 -42.753 1.00 89.31 164 GLN A CA 1
ATOM 1302 C C . GLN A 1 164 ? 22.699 -0.113 -41.807 1.00 89.31 164 GLN A C 1
ATOM 1304 O O . GLN A 1 164 ? 21.882 -0.054 -40.885 1.00 89.31 164 GLN A O 1
ATOM 1309 N N . SER A 1 165 ? 23.493 -1.173 -41.980 1.00 90.94 165 SER A N 1
ATOM 1310 C CA . SER A 1 165 ? 23.482 -2.342 -41.095 1.00 90.94 165 SER A CA 1
ATOM 1311 C C . SER A 1 165 ? 23.894 -1.981 -39.661 1.00 90.94 165 SER A C 1
ATOM 1313 O O . SER A 1 165 ? 23.193 -2.333 -38.707 1.00 90.94 165 SER A O 1
ATOM 1315 N N . LYS A 1 166 ? 24.961 -1.182 -39.487 1.00 89.38 166 LYS A N 1
ATOM 1316 C CA . LYS A 1 166 ? 25.371 -0.658 -38.168 1.00 89.38 166 LYS A CA 1
ATOM 1317 C C . LYS A 1 166 ? 24.246 0.145 -37.507 1.00 89.38 166 LYS A C 1
ATOM 1319 O O . LYS A 1 166 ? 23.942 -0.086 -36.335 1.00 89.38 166 LYS A O 1
ATOM 1324 N N . LEU A 1 167 ? 23.588 1.042 -38.248 1.00 90.50 167 LEU A N 1
ATOM 1325 C CA . LEU A 1 167 ? 22.450 1.813 -37.733 1.00 90.50 167 LEU A CA 1
ATOM 1326 C C . LEU A 1 167 ? 21.274 0.920 -37.324 1.00 90.50 167 LEU A C 1
ATOM 1328 O O . LEU A 1 167 ? 20.646 1.167 -36.292 1.00 90.50 167 LEU A O 1
ATOM 1332 N N . LEU A 1 168 ? 20.978 -0.128 -38.095 1.00 92.88 168 LEU A N 1
ATOM 1333 C CA . LEU A 1 168 ? 19.905 -1.070 -37.784 1.00 92.88 168 LEU A CA 1
ATOM 1334 C C . LEU A 1 168 ? 20.191 -1.853 -36.495 1.00 92.88 168 LEU A C 1
ATOM 1336 O O . LEU A 1 168 ? 19.303 -1.958 -35.647 1.00 92.88 168 LEU A O 1
ATOM 1340 N N . VAL A 1 169 ? 21.427 -2.323 -36.303 1.00 93.56 169 VAL A N 1
ATOM 1341 C CA . VAL A 1 169 ? 21.858 -2.994 -35.064 1.00 93.56 169 VAL A CA 1
ATOM 1342 C C . VAL A 1 169 ? 21.756 -2.051 -33.863 1.00 93.56 169 VAL A C 1
ATOM 1344 O O . VAL A 1 169 ? 21.191 -2.431 -32.837 1.00 93.56 169 VAL A O 1
ATOM 1347 N N . ILE A 1 170 ? 22.221 -0.801 -33.991 1.00 93.62 170 ILE A N 1
ATOM 1348 C CA . ILE A 1 170 ? 22.092 0.214 -32.930 1.00 93.62 170 ILE A CA 1
ATOM 1349 C C . ILE A 1 170 ? 20.614 0.456 -32.597 1.00 93.62 170 ILE A C 1
ATOM 1351 O O . ILE A 1 170 ? 20.227 0.412 -31.429 1.00 93.62 170 ILE A O 1
ATOM 1355 N N . LYS A 1 171 ? 19.763 0.654 -33.611 1.00 93.38 171 LYS A N 1
ATOM 1356 C CA . LYS A 1 171 ? 18.319 0.872 -33.435 1.00 93.38 171 LYS A CA 1
ATOM 1357 C C . LYS A 1 171 ? 17.651 -0.296 -32.706 1.00 93.38 171 LYS A C 1
ATOM 1359 O O . LYS A 1 171 ? 16.851 -0.072 -31.794 1.00 93.38 171 LYS A O 1
ATOM 1364 N N . GLN A 1 172 ? 17.963 -1.533 -33.089 1.00 94.31 172 GLN A N 1
ATOM 1365 C CA . GLN A 1 172 ? 17.435 -2.731 -32.433 1.00 94.31 172 GLN A CA 1
ATOM 1366 C C . GLN A 1 172 ? 17.927 -2.844 -30.986 1.00 94.31 172 GLN A C 1
ATOM 1368 O O . GLN A 1 172 ? 17.117 -3.104 -30.097 1.00 94.31 172 GLN A O 1
ATOM 1373 N N . GLY A 1 173 ? 19.210 -2.569 -30.735 1.00 95.06 173 GLY A N 1
ATOM 1374 C CA . GLY A 1 173 ? 19.791 -2.554 -29.392 1.00 95.06 173 GLY A CA 1
ATOM 1375 C C . GLY A 1 173 ? 19.120 -1.536 -28.467 1.00 95.06 173 GLY A C 1
ATOM 1376 O O . GLY A 1 173 ? 18.707 -1.885 -27.362 1.00 95.06 173 GLY A O 1
ATOM 1377 N N . VAL A 1 174 ? 18.921 -0.301 -28.941 1.00 96.00 174 VAL A N 1
ATOM 1378 C CA . VAL A 1 174 ? 18.207 0.750 -28.193 1.00 96.00 174 VAL A CA 1
ATOM 1379 C C . VAL A 1 174 ? 16.760 0.340 -27.917 1.00 96.00 174 VAL A C 1
ATOM 1381 O O . VAL A 1 174 ? 16.290 0.462 -26.787 1.00 96.00 174 VAL A O 1
ATOM 1384 N N . THR A 1 175 ? 16.059 -0.201 -28.917 1.00 95.88 175 THR A N 1
ATOM 1385 C CA . THR A 1 175 ? 14.662 -0.644 -28.764 1.00 95.88 175 THR A CA 1
ATOM 1386 C C . THR A 1 175 ? 14.543 -1.765 -27.729 1.00 95.88 175 THR A C 1
ATOM 1388 O O . THR A 1 175 ? 13.693 -1.696 -26.841 1.00 95.88 175 THR A O 1
ATOM 1391 N N . ALA A 1 176 ? 15.423 -2.770 -27.787 1.00 96.06 176 ALA A N 1
ATOM 1392 C CA . ALA A 1 176 ? 15.463 -3.855 -26.810 1.00 96.06 176 ALA A CA 1
ATOM 1393 C C . ALA A 1 176 ? 15.782 -3.340 -25.397 1.00 96.06 176 ALA A C 1
ATOM 1395 O O . ALA A 1 176 ? 15.125 -3.741 -24.436 1.00 96.06 176 ALA A O 1
ATOM 1396 N N . GLY A 1 177 ? 16.728 -2.403 -25.270 1.00 96.44 177 GLY A N 1
ATOM 1397 C CA . GLY A 1 177 ? 17.067 -1.764 -23.998 1.00 96.44 177 GLY A CA 1
ATOM 1398 C C . GLY A 1 177 ? 15.881 -1.029 -23.368 1.00 96.44 177 GLY A C 1
ATOM 1399 O O . GLY A 1 177 ? 15.609 -1.207 -22.181 1.00 96.44 177 GLY A O 1
ATOM 1400 N N . ILE A 1 178 ? 15.124 -0.269 -24.168 1.00 96.81 178 ILE A N 1
ATOM 1401 C CA . ILE A 1 178 ? 13.911 0.427 -23.711 1.00 96.81 178 ILE A CA 1
ATOM 1402 C C . ILE A 1 178 ? 12.846 -0.575 -23.248 1.00 96.81 178 ILE A C 1
ATOM 1404 O O . ILE A 1 178 ? 12.263 -0.393 -22.181 1.00 96.81 178 ILE A O 1
ATOM 1408 N N . ILE A 1 179 ? 12.610 -1.653 -24.004 1.00 96.88 179 ILE A N 1
ATOM 1409 C CA . ILE A 1 179 ? 11.629 -2.686 -23.632 1.00 96.88 179 ILE A CA 1
ATOM 1410 C C . ILE A 1 179 ? 12.014 -3.350 -22.304 1.00 96.88 179 ILE A C 1
ATOM 1412 O O . ILE A 1 179 ? 11.172 -3.474 -21.414 1.00 96.88 179 ILE A O 1
ATOM 1416 N N . ILE A 1 180 ? 13.283 -3.733 -22.138 1.00 96.69 180 ILE A N 1
ATOM 1417 C CA . ILE A 1 180 ? 13.783 -4.339 -20.896 1.00 96.69 180 ILE A CA 1
ATOM 1418 C C . ILE A 1 180 ? 13.618 -3.370 -19.721 1.00 96.69 180 ILE A C 1
ATOM 1420 O O . ILE A 1 180 ? 13.136 -3.771 -18.661 1.00 96.69 180 ILE A O 1
ATOM 1424 N N . PHE A 1 181 ? 13.958 -2.094 -19.911 1.00 96.44 181 PHE A N 1
ATOM 1425 C CA . PHE A 1 181 ? 13.781 -1.067 -18.888 1.00 96.44 181 PHE A CA 1
ATOM 1426 C C . PHE A 1 181 ? 12.311 -0.924 -18.468 1.00 96.44 181 PHE A C 1
ATOM 1428 O O . PHE A 1 181 ? 12.017 -0.942 -17.273 1.00 96.44 181 PHE A O 1
ATOM 1435 N N . ILE A 1 182 ? 11.384 -0.861 -19.430 1.00 96.69 182 ILE A N 1
ATOM 1436 C CA . ILE A 1 182 ? 9.940 -0.791 -19.160 1.00 96.69 182 ILE A CA 1
ATOM 1437 C C . ILE A 1 182 ? 9.474 -2.019 -18.368 1.00 96.69 182 ILE A C 1
ATOM 1439 O O . ILE A 1 182 ? 8.765 -1.865 -17.375 1.00 96.69 182 ILE A O 1
ATOM 1443 N N . ILE A 1 183 ? 9.895 -3.230 -18.750 1.00 96.94 183 ILE A N 1
ATOM 1444 C CA . ILE A 1 183 ? 9.523 -4.468 -18.045 1.00 96.94 183 ILE A CA 1
ATOM 1445 C C . ILE A 1 183 ? 10.031 -4.452 -16.597 1.00 96.94 183 ILE A C 1
ATOM 1447 O O . ILE A 1 183 ? 9.268 -4.753 -15.678 1.00 96.94 183 ILE A O 1
ATOM 1451 N N . ILE A 1 184 ? 11.294 -4.070 -16.375 1.00 96.38 184 ILE A N 1
ATOM 1452 C CA . ILE A 1 184 ? 11.882 -3.976 -15.029 1.00 96.38 184 ILE A CA 1
ATOM 1453 C C . ILE A 1 184 ? 11.137 -2.935 -14.188 1.00 96.38 184 ILE A C 1
ATOM 1455 O O . ILE A 1 184 ? 10.825 -3.191 -13.023 1.00 96.38 184 ILE A O 1
ATOM 1459 N N . PHE A 1 185 ? 10.816 -1.782 -14.774 1.00 95.56 185 PHE A N 1
ATOM 1460 C CA . PHE A 1 185 ? 10.115 -0.699 -14.092 1.00 95.56 185 PHE A CA 1
ATOM 1461 C C . PHE A 1 185 ? 8.683 -1.098 -13.701 1.00 95.56 185 PHE A C 1
ATOM 1463 O O . PHE A 1 185 ? 8.287 -0.928 -12.546 1.00 95.56 185 PHE A O 1
ATOM 1470 N N . ILE A 1 186 ? 7.935 -1.723 -14.620 1.00 96.06 186 ILE A N 1
ATOM 1471 C CA . ILE A 1 186 ? 6.599 -2.277 -14.347 1.00 96.06 186 ILE A CA 1
ATOM 1472 C C . ILE A 1 186 ? 6.675 -3.327 -13.236 1.00 96.06 186 ILE A C 1
ATOM 1474 O O . ILE A 1 186 ? 5.885 -3.279 -12.293 1.00 96.06 186 ILE A O 1
ATOM 1478 N N . TYR A 1 187 ? 7.638 -4.250 -13.307 1.00 96.12 187 TYR A N 1
ATOM 1479 C CA . TYR A 1 187 ? 7.822 -5.281 -12.288 1.00 96.12 187 TYR A CA 1
ATOM 1480 C C . TYR A 1 187 ? 8.119 -4.682 -10.906 1.00 96.12 187 TYR A C 1
ATOM 1482 O O . TYR A 1 187 ? 7.554 -5.129 -9.907 1.00 96.12 187 TYR A O 1
ATOM 1490 N N . GLN A 1 188 ? 8.958 -3.646 -10.829 1.00 94.44 188 GLN A N 1
ATOM 1491 C CA . GLN A 1 188 ? 9.293 -2.981 -9.570 1.00 94.44 188 GLN A CA 1
ATOM 1492 C C . GLN A 1 188 ? 8.074 -2.286 -8.945 1.00 94.44 188 GLN A C 1
ATOM 1494 O O . GLN A 1 188 ? 7.824 -2.463 -7.749 1.00 94.44 188 GLN A O 1
ATOM 1499 N N . ILE A 1 189 ? 7.285 -1.557 -9.743 1.00 92.25 189 ILE A N 1
ATOM 1500 C CA . ILE A 1 189 ? 6.045 -0.913 -9.282 1.00 92.25 189 ILE A CA 1
ATOM 1501 C C . ILE A 1 189 ? 5.036 -1.969 -8.823 1.00 92.25 189 ILE A C 1
ATOM 1503 O O . ILE A 1 189 ? 4.529 -1.889 -7.702 1.00 92.25 189 ILE A O 1
ATOM 1507 N N . ALA A 1 190 ? 4.786 -2.991 -9.645 1.00 93.88 190 ALA A N 1
ATOM 1508 C CA . ALA A 1 190 ? 3.842 -4.058 -9.328 1.00 93.88 190 ALA A CA 1
ATOM 1509 C C . ALA A 1 190 ? 4.237 -4.801 -8.045 1.00 93.88 190 ALA A C 1
ATOM 1511 O O . ALA A 1 190 ? 3.393 -5.055 -7.187 1.00 93.88 190 ALA A O 1
ATOM 1512 N N . ARG A 1 191 ? 5.527 -5.112 -7.870 1.00 93.75 191 ARG A N 1
ATOM 1513 C CA . ARG A 1 191 ? 6.038 -5.746 -6.649 1.00 93.75 191 ARG A CA 1
ATOM 1514 C C . ARG A 1 191 ? 5.849 -4.849 -5.426 1.00 93.75 191 ARG A C 1
ATOM 1516 O O . ARG A 1 191 ? 5.409 -5.343 -4.393 1.00 93.75 191 ARG A O 1
ATOM 1523 N N . SER A 1 192 ? 6.159 -3.558 -5.537 1.00 89.94 192 SER A N 1
ATOM 1524 C CA . SER A 1 192 ? 6.004 -2.591 -4.442 1.00 89.94 192 SER A CA 1
ATOM 1525 C C . SER A 1 192 ? 4.552 -2.515 -3.951 1.00 89.94 192 SER A C 1
ATOM 1527 O O . SER A 1 192 ? 4.291 -2.652 -2.755 1.00 89.94 192 SER A O 1
ATOM 1529 N N . ILE A 1 193 ? 3.600 -2.405 -4.883 1.00 93.06 193 ILE A N 1
ATOM 1530 C CA . ILE A 1 193 ? 2.164 -2.343 -4.577 1.00 93.06 193 ILE A CA 1
ATOM 1531 C C . ILE A 1 193 ? 1.679 -3.663 -3.968 1.00 93.06 193 ILE A C 1
ATOM 1533 O O . ILE A 1 193 ? 1.071 -3.660 -2.899 1.00 93.06 193 ILE A O 1
ATOM 1537 N N . ASN A 1 194 ? 1.975 -4.800 -4.607 1.00 93.62 194 ASN A N 1
ATOM 1538 C CA . ASN A 1 194 ? 1.483 -6.104 -4.154 1.00 93.62 194 ASN A CA 1
ATOM 1539 C C . ASN A 1 194 ? 1.991 -6.476 -2.755 1.00 93.62 194 ASN A C 1
ATOM 1541 O O . ASN A 1 194 ? 1.236 -7.041 -1.967 1.00 93.62 194 ASN A O 1
ATOM 1545 N N . VAL A 1 195 ? 3.238 -6.133 -2.412 1.00 93.56 195 VAL A N 1
ATOM 1546 C CA . VAL A 1 195 ? 3.776 -6.374 -1.063 1.00 93.56 195 VAL A CA 1
ATOM 1547 C C . VAL A 1 195 ? 3.007 -5.566 -0.015 1.00 93.56 195 VAL A C 1
ATOM 1549 O O . VAL A 1 195 ? 2.596 -6.132 0.996 1.00 93.56 195 VAL A O 1
ATOM 1552 N N . GLN A 1 196 ? 2.760 -4.276 -0.261 1.00 94.19 196 GLN A N 1
ATOM 1553 C CA . GLN A 1 196 ? 2.009 -3.423 0.669 1.00 94.19 196 GLN A CA 1
ATOM 1554 C C . GLN A 1 196 ? 0.552 -3.882 0.825 1.00 94.19 196 GLN A C 1
ATOM 1556 O O . GLN A 1 196 ? 0.045 -3.972 1.943 1.00 94.19 196 GLN A O 1
ATOM 1561 N N . VAL A 1 197 ? -0.111 -4.235 -0.282 1.00 94.88 197 VAL A N 1
ATOM 1562 C CA . VAL A 1 197 ? -1.479 -4.777 -0.261 1.00 94.88 197 VAL A CA 1
ATOM 1563 C C . VAL A 1 197 ? -1.532 -6.091 0.517 1.00 94.88 197 VAL A C 1
ATOM 1565 O O . VAL A 1 197 ? -2.407 -6.267 1.363 1.00 94.88 197 VAL A O 1
ATOM 1568 N N . SER A 1 198 ? -0.578 -6.997 0.287 1.00 95.00 198 SER A N 1
ATOM 1569 C CA . SER A 1 198 ? -0.515 -8.275 0.998 1.00 95.00 198 SER A CA 1
ATOM 1570 C C . SER A 1 198 ? -0.292 -8.091 2.499 1.00 95.00 198 SER A C 1
ATOM 1572 O O . SER A 1 198 ? -0.907 -8.806 3.283 1.00 95.00 198 SER A O 1
ATOM 1574 N N . GLN A 1 199 ? 0.559 -7.149 2.914 1.00 93.69 199 GLN A N 1
ATOM 1575 C CA . GLN A 1 199 ? 0.791 -6.854 4.333 1.00 93.69 199 GLN A CA 1
ATOM 1576 C C . GLN A 1 199 ? -0.483 -6.357 5.020 1.00 93.69 199 GLN A C 1
ATOM 1578 O O . GLN A 1 199 ? -0.855 -6.879 6.071 1.00 93.69 199 GLN A O 1
ATOM 1583 N N . LEU A 1 200 ? -1.188 -5.402 4.404 1.00 94.81 200 LEU A N 1
ATOM 1584 C CA . LEU A 1 200 ? -2.454 -4.898 4.936 1.00 94.81 200 LEU A CA 1
ATOM 1585 C C . LEU A 1 200 ? -3.518 -6.005 4.996 1.00 94.81 200 LEU A C 1
ATOM 1587 O O . LEU A 1 200 ? -4.223 -6.127 5.997 1.00 94.81 200 LEU A O 1
ATOM 1591 N N . LEU A 1 201 ? -3.606 -6.842 3.957 1.00 95.44 201 LEU A N 1
ATOM 1592 C CA . LEU A 1 201 ? -4.554 -7.953 3.904 1.00 95.44 201 LEU A CA 1
ATOM 1593 C C . LEU A 1 201 ? -4.303 -8.978 5.016 1.00 95.44 201 LEU A C 1
ATOM 1595 O O . LEU A 1 201 ? -5.260 -9.413 5.648 1.00 95.44 201 LEU A O 1
ATOM 1599 N N . VAL A 1 202 ? -3.041 -9.331 5.285 1.00 95.44 202 VAL A N 1
ATOM 1600 C CA . VAL A 1 202 ? -2.679 -10.258 6.372 1.00 95.44 202 VAL A CA 1
ATOM 1601 C C . VAL A 1 202 ? -3.123 -9.708 7.726 1.00 95.44 202 VAL A C 1
ATOM 1603 O O . VAL A 1 202 ? -3.718 -10.442 8.511 1.00 95.44 202 VAL A O 1
ATOM 1606 N N . VAL A 1 203 ? -2.905 -8.415 7.989 1.00 95.44 203 VAL A N 1
ATOM 1607 C CA . VAL A 1 203 ? -3.358 -7.781 9.239 1.00 95.44 203 VAL A CA 1
ATOM 1608 C C . VAL A 1 203 ? -4.884 -7.818 9.345 1.00 95.44 203 VAL A C 1
ATOM 1610 O O . VAL A 1 203 ? -5.413 -8.203 10.384 1.00 95.44 203 VAL A O 1
ATOM 1613 N N . ILE A 1 204 ? -5.604 -7.479 8.272 1.00 95.44 204 ILE A N 1
ATOM 1614 C CA . ILE A 1 204 ? -7.075 -7.518 8.252 1.00 95.44 204 ILE A CA 1
ATOM 1615 C C . ILE A 1 204 ? -7.596 -8.943 8.486 1.00 95.44 204 ILE A C 1
ATOM 1617 O O . ILE A 1 204 ? -8.506 -9.136 9.291 1.00 95.44 204 ILE A O 1
ATOM 1621 N N . GLN A 1 205 ? -7.027 -9.939 7.803 1.00 96.38 205 GLN A N 1
ATOM 1622 C CA . GLN A 1 205 ? -7.407 -11.343 7.961 1.00 96.38 205 GLN A CA 1
ATOM 1623 C C . GLN A 1 205 ? -7.154 -11.837 9.383 1.00 96.38 205 GLN A C 1
ATOM 1625 O O . GLN A 1 205 ? -8.010 -12.513 9.953 1.00 96.38 205 GLN A O 1
ATOM 1630 N N . GLU A 1 206 ? -6.016 -11.477 9.978 1.00 95.88 206 GLU A N 1
ATOM 1631 C CA . GLU A 1 206 ? -5.688 -11.911 11.331 1.00 95.88 206 GLU A CA 1
ATOM 1632 C C . GLU A 1 206 ? -6.587 -11.241 12.375 1.00 95.88 206 GLU A C 1
ATOM 1634 O O . GLU A 1 206 ? -7.048 -11.920 13.293 1.00 95.88 206 GLU A O 1
ATOM 1639 N N . ILE A 1 207 ? -6.945 -9.962 12.199 1.00 95.56 207 ILE A N 1
ATOM 1640 C CA . ILE A 1 207 ? -7.954 -9.291 13.035 1.00 95.56 207 ILE A CA 1
ATOM 1641 C C . ILE A 1 207 ? -9.310 -9.994 12.902 1.00 95.56 207 ILE A C 1
ATOM 1643 O O . ILE A 1 207 ? -9.935 -10.298 13.914 1.00 95.56 207 ILE A O 1
ATOM 1647 N N . ALA A 1 208 ? -9.753 -10.301 11.679 1.00 95.19 208 ALA A N 1
ATOM 1648 C CA . ALA A 1 208 ? -11.029 -10.979 11.443 1.00 95.19 208 ALA A CA 1
ATOM 1649 C C . ALA A 1 208 ? -11.067 -12.402 12.033 1.00 95.19 208 ALA A C 1
ATOM 1651 O O . ALA A 1 208 ? -12.111 -12.847 12.504 1.00 95.19 208 ALA A O 1
ATOM 1652 N N . ARG A 1 209 ? -9.934 -13.116 12.029 1.00 96.38 209 ARG A N 1
ATOM 1653 C CA . ARG A 1 209 ? -9.812 -14.480 12.566 1.00 96.38 209 ARG A CA 1
ATOM 1654 C C . ARG A 1 209 ? -9.723 -14.511 14.091 1.00 96.38 209 ARG A C 1
ATOM 1656 O O . ARG A 1 209 ? -10.324 -15.374 14.723 1.00 96.38 209 ARG A O 1
ATOM 1663 N N . SER A 1 210 ? -8.937 -13.609 14.674 1.00 95.50 210 SER A N 1
ATOM 1664 C CA . SER A 1 210 ? -8.616 -13.609 16.108 1.00 95.50 210 SER A CA 1
ATOM 1665 C C . SER A 1 210 ? -9.504 -12.683 16.942 1.00 95.50 210 SER A C 1
ATOM 1667 O O . SER A 1 210 ? -9.470 -12.760 18.168 1.00 95.50 210 SER A O 1
ATOM 1669 N N . ASN A 1 211 ? -10.274 -11.794 16.304 1.00 91.75 211 ASN A N 1
ATOM 1670 C CA . ASN A 1 211 ? -10.937 -10.643 16.930 1.00 91.75 211 ASN A CA 1
ATOM 1671 C C . ASN A 1 211 ? -9.972 -9.719 17.697 1.00 91.75 211 ASN A C 1
ATOM 1673 O O . ASN A 1 211 ? -10.399 -8.909 18.523 1.00 91.75 211 ASN A O 1
ATOM 1677 N N . ASN A 1 212 ? -8.664 -9.816 17.437 1.00 92.31 212 ASN A N 1
ATOM 1678 C CA . ASN A 1 212 ? -7.668 -9.010 18.115 1.00 92.31 212 ASN A CA 1
ATOM 1679 C C . ASN A 1 212 ? -7.550 -7.629 17.462 1.00 92.31 212 ASN A C 1
ATOM 1681 O O . ASN A 1 212 ? -6.697 -7.391 16.607 1.00 92.31 212 ASN A O 1
ATOM 1685 N N . VAL A 1 213 ? -8.378 -6.690 17.914 1.00 92.50 213 VAL A N 1
ATOM 1686 C CA . VAL A 1 213 ? -8.353 -5.300 17.436 1.00 92.50 213 VAL A CA 1
ATOM 1687 C C . VAL A 1 213 ? -7.133 -4.502 17.908 1.00 92.50 213 VAL A C 1
ATOM 1689 O O . VAL A 1 213 ? -7.025 -3.344 17.529 1.00 92.50 213 VAL A O 1
ATOM 1692 N N . SER A 1 214 ? -6.210 -5.073 18.698 1.00 91.81 214 SER A N 1
ATOM 1693 C CA . SER A 1 214 ? -4.958 -4.395 19.093 1.00 91.81 214 SER A CA 1
ATOM 1694 C C . SER A 1 214 ? -3.877 -4.433 18.004 1.00 91.81 214 SER A C 1
ATOM 1696 O O . SER A 1 214 ? -2.903 -3.686 18.065 1.00 91.81 214 SER A O 1
ATOM 1698 N N . MET A 1 215 ? -4.044 -5.271 16.973 1.00 93.62 215 MET A N 1
ATOM 1699 C CA . MET A 1 215 ? -3.109 -5.321 15.848 1.00 93.62 215 MET A CA 1
ATOM 1700 C C . MET A 1 215 ? -3.131 -4.009 15.059 1.00 93.62 215 MET A C 1
ATOM 1702 O O . MET A 1 215 ? -4.160 -3.342 14.964 1.00 93.62 215 MET A O 1
ATOM 1706 N N . ARG A 1 216 ? -1.997 -3.625 14.473 1.00 94.62 216 ARG A N 1
ATOM 1707 C CA . ARG A 1 216 ? -1.871 -2.420 13.645 1.00 94.62 216 ARG A CA 1
ATOM 1708 C C . ARG A 1 216 ? -1.088 -2.743 12.380 1.00 94.62 216 ARG A C 1
ATOM 1710 O O . ARG A 1 216 ? -0.215 -3.607 12.381 1.00 94.62 216 ARG A O 1
ATOM 1717 N N . SER A 1 217 ? -1.424 -2.053 11.296 1.00 94.12 217 SER A N 1
ATOM 1718 C CA . SER A 1 217 ? -0.705 -2.160 10.028 1.00 94.12 217 SER A CA 1
ATOM 1719 C C . SER A 1 217 ? 0.393 -1.096 9.960 1.00 94.12 217 SER A C 1
ATOM 1721 O O . SER A 1 217 ? 0.122 0.093 10.145 1.00 94.12 217 SER A O 1
ATOM 1723 N N . GLU A 1 218 ? 1.627 -1.519 9.678 1.00 91.56 218 GLU A N 1
ATOM 1724 C CA . GLU A 1 218 ? 2.820 -0.664 9.600 1.00 91.56 218 GLU A CA 1
ATOM 1725 C C . GLU A 1 218 ? 3.335 -0.543 8.158 1.00 91.56 218 GLU A C 1
ATOM 1727 O O . GLU A 1 218 ? 4.459 -0.930 7.827 1.00 91.56 218 GLU A O 1
ATOM 1732 N N . LEU A 1 219 ? 2.503 -0.004 7.264 1.00 92.88 219 LEU A N 1
ATOM 1733 C CA . LEU A 1 219 ? 2.968 0.316 5.916 1.00 92.88 219 LEU A CA 1
ATOM 1734 C C . LEU A 1 219 ? 3.899 1.537 5.945 1.00 92.88 219 LEU A C 1
ATOM 1736 O O . LEU A 1 219 ? 3.597 2.552 6.570 1.00 92.88 219 LEU A O 1
ATOM 1740 N N . ARG A 1 220 ? 5.025 1.449 5.229 1.00 87.06 220 ARG A N 1
ATOM 1741 C CA . ARG A 1 220 ? 6.006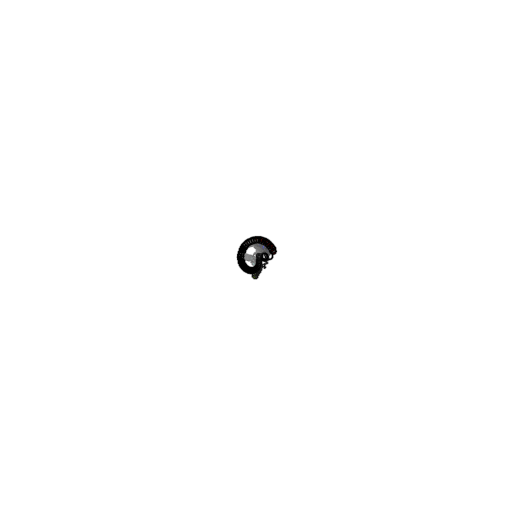 2.536 5.071 1.00 87.06 220 ARG A CA 1
ATOM 1742 C C . ARG A 1 220 ? 5.889 3.189 3.695 1.00 87.06 220 ARG A C 1
ATOM 1744 O O . ARG A 1 220 ? 5.691 2.495 2.699 1.00 87.06 220 ARG A O 1
ATOM 1751 N N . GLY A 1 221 ? 6.096 4.503 3.636 1.00 88.00 221 GLY A N 1
ATOM 1752 C CA . GLY A 1 221 ? 6.079 5.295 2.402 1.00 88.00 221 GLY A CA 1
ATOM 1753 C C . GLY A 1 221 ? 5.135 6.494 2.490 1.00 88.00 221 GLY A C 1
ATOM 1754 O O . GLY A 1 221 ? 4.580 6.770 3.546 1.00 88.00 221 GLY A O 1
ATOM 1755 N N . ASN A 1 222 ? 4.947 7.184 1.365 1.00 88.44 222 ASN A N 1
ATOM 1756 C CA . ASN A 1 222 ? 4.123 8.395 1.263 1.00 88.44 222 ASN A CA 1
ATOM 1757 C C . ASN A 1 222 ? 3.066 8.260 0.151 1.00 88.44 222 ASN A C 1
ATOM 1759 O O . ASN A 1 222 ? 2.909 9.162 -0.664 1.00 88.44 222 ASN A O 1
ATOM 1763 N N . ASN A 1 223 ? 2.399 7.106 0.067 1.00 91.56 223 ASN A N 1
ATOM 1764 C CA . ASN A 1 223 ? 1.371 6.828 -0.940 1.00 91.56 223 ASN A CA 1
ATOM 1765 C C . ASN A 1 223 ? -0.017 6.612 -0.305 1.00 91.56 223 ASN A C 1
ATOM 1767 O O . ASN A 1 223 ? -0.202 6.643 0.918 1.00 91.56 223 ASN A O 1
ATOM 1771 N N . GLU A 1 224 ? -1.010 6.376 -1.154 1.00 93.50 224 GLU A N 1
ATOM 1772 C CA . GLU A 1 224 ? -2.406 6.174 -0.779 1.00 93.50 224 GLU A CA 1
ATOM 1773 C C . GLU A 1 224 ? -2.593 4.924 0.095 1.00 93.50 224 GLU A C 1
ATOM 1775 O O . GLU A 1 224 ? -3.421 4.937 1.005 1.00 93.50 224 GLU A O 1
ATOM 1780 N N . LEU A 1 225 ? -1.792 3.868 -0.101 1.00 93.75 225 LEU A N 1
ATOM 1781 C CA . LEU A 1 225 ? -1.858 2.653 0.723 1.00 93.75 225 LEU A CA 1
ATOM 1782 C C . LEU A 1 225 ? -1.432 2.920 2.172 1.00 93.75 225 LEU A C 1
ATOM 1784 O O . LEU A 1 225 ? -2.084 2.446 3.103 1.00 93.75 225 LEU A O 1
ATOM 1788 N N . VAL A 1 226 ? -0.395 3.734 2.390 1.00 94.06 226 VAL A N 1
ATOM 1789 C CA . VAL A 1 226 ? 0.007 4.162 3.743 1.00 94.06 226 VAL A CA 1
ATOM 1790 C C . VAL A 1 226 ? -1.080 5.015 4.398 1.00 94.06 226 VAL A C 1
ATOM 1792 O O . VAL A 1 226 ? -1.375 4.853 5.586 1.00 94.06 226 VAL A O 1
ATOM 1795 N N . SER A 1 227 ? -1.739 5.878 3.620 1.00 95.12 227 SER A N 1
ATOM 1796 C CA . SER A 1 227 ? -2.890 6.651 4.103 1.00 95.12 227 SER A CA 1
ATOM 1797 C C . SER A 1 227 ? -4.043 5.734 4.527 1.00 95.12 227 SER A C 1
ATOM 1799 O O . SER A 1 227 ? -4.584 5.905 5.620 1.00 95.12 227 SER A O 1
ATOM 1801 N N . ILE A 1 228 ? -4.366 4.710 3.726 1.00 95.31 228 ILE A N 1
ATOM 1802 C CA . ILE A 1 228 ? -5.370 3.687 4.067 1.00 95.31 228 ILE A CA 1
ATOM 1803 C C . ILE A 1 228 ? -4.988 2.965 5.364 1.00 95.31 228 ILE A C 1
ATOM 1805 O O . ILE A 1 228 ? -5.812 2.886 6.270 1.00 95.31 228 ILE A O 1
ATOM 1809 N N . SER A 1 229 ? -3.740 2.505 5.497 1.00 95.88 229 SER A N 1
ATOM 1810 C CA . SER A 1 229 ? -3.231 1.867 6.722 1.00 95.88 229 SER A CA 1
ATOM 1811 C C . SER A 1 229 ? -3.380 2.772 7.948 1.00 95.88 229 SER A C 1
ATOM 1813 O O . SER A 1 229 ? -3.777 2.321 9.019 1.00 95.88 229 SER A O 1
ATOM 1815 N N . THR A 1 230 ? -3.112 4.069 7.790 1.00 95.62 230 THR A N 1
ATOM 1816 C CA . THR A 1 230 ? -3.225 5.057 8.870 1.00 95.62 230 THR A CA 1
ATOM 1817 C C . THR A 1 230 ? -4.676 5.247 9.313 1.00 95.62 230 THR A C 1
ATOM 1819 O O . THR A 1 230 ? -4.965 5.236 10.509 1.00 95.62 230 THR A O 1
ATOM 1822 N N . TYR A 1 231 ? -5.610 5.409 8.373 1.00 96.06 231 TYR A N 1
ATOM 1823 C CA . TYR A 1 231 ? -7.032 5.532 8.707 1.00 96.06 231 TYR A CA 1
ATOM 1824 C C . TYR A 1 231 ? -7.621 4.226 9.245 1.00 96.06 231 TYR A C 1
ATOM 1826 O O . TYR A 1 231 ? -8.454 4.270 10.150 1.00 96.06 231 TYR A O 1
ATOM 1834 N N . PHE A 1 232 ? -7.153 3.080 8.750 1.00 95.69 232 PHE A N 1
ATOM 1835 C CA . PHE A 1 232 ? -7.504 1.771 9.287 1.00 95.69 232 PHE A CA 1
ATOM 1836 C C . PHE A 1 232 ? -7.058 1.633 10.749 1.00 95.69 232 PHE A C 1
ATOM 1838 O O . PHE A 1 232 ? -7.872 1.295 11.601 1.00 95.69 232 PHE A O 1
ATOM 1845 N N . ASN A 1 233 ? -5.822 2.016 11.080 1.00 95.94 233 ASN A N 1
ATOM 1846 C CA . ASN A 1 233 ? -5.343 2.031 12.466 1.00 95.94 233 ASN A CA 1
ATOM 1847 C C . ASN A 1 233 ? -6.178 2.967 13.359 1.00 95.94 233 ASN A C 1
ATOM 1849 O O . ASN A 1 233 ? -6.593 2.558 14.438 1.00 95.94 233 ASN A O 1
ATOM 1853 N N . LYS A 1 234 ? -6.526 4.176 12.889 1.00 96.06 234 LYS A N 1
ATOM 1854 C CA . LYS A 1 234 ? -7.419 5.092 13.630 1.00 96.06 234 LYS A CA 1
ATOM 1855 C C . LYS A 1 234 ? -8.813 4.505 13.871 1.00 96.06 234 LYS A C 1
ATOM 1857 O O . LYS A 1 234 ? -9.441 4.802 14.887 1.00 96.06 234 LYS A O 1
ATOM 1862 N N . LEU A 1 235 ? -9.333 3.721 12.926 1.00 95.75 235 LEU A N 1
ATOM 1863 C CA . LEU A 1 235 ? -10.595 3.004 13.100 1.00 95.75 235 LEU A CA 1
ATOM 1864 C C . LEU A 1 235 ? -10.463 1.939 14.198 1.00 95.75 235 LEU A C 1
ATOM 1866 O O . LEU A 1 235 ? -11.345 1.849 15.051 1.00 95.75 235 LEU A O 1
ATOM 1870 N N . LEU A 1 236 ? -9.359 1.187 14.208 1.00 96.12 236 LEU A N 1
ATOM 1871 C CA . LEU A 1 236 ? -9.070 0.202 15.252 1.00 96.12 236 LEU A CA 1
ATOM 1872 C C . LEU A 1 236 ? -8.912 0.853 16.631 1.00 96.12 236 LEU A C 1
ATOM 1874 O O . LEU A 1 236 ? -9.491 0.347 17.585 1.00 96.12 236 LEU A O 1
ATOM 1878 N N . ASP A 1 237 ? -8.253 2.012 16.731 1.00 95.88 237 ASP A N 1
ATOM 1879 C CA . ASP A 1 237 ? -8.147 2.765 17.991 1.00 95.88 237 ASP A CA 1
ATOM 1880 C C . ASP A 1 237 ? -9.537 3.119 18.551 1.00 95.88 237 ASP A C 1
ATOM 1882 O O . ASP A 1 237 ? -9.810 2.965 19.743 1.00 95.88 237 ASP A O 1
ATOM 1886 N N . LYS A 1 238 ? -10.464 3.556 17.686 1.00 95.31 238 LYS A N 1
ATOM 1887 C CA . LYS A 1 238 ? -11.850 3.837 18.093 1.00 95.31 238 LYS A CA 1
ATOM 1888 C C . LYS A 1 238 ? -12.592 2.574 18.525 1.00 95.31 238 LYS A C 1
ATOM 1890 O O . LYS A 1 238 ? -13.341 2.626 19.498 1.00 95.31 238 LYS A O 1
ATOM 1895 N N . LEU A 1 239 ? -12.404 1.459 17.818 1.00 94.56 239 LEU A N 1
ATOM 1896 C CA . LEU A 1 239 ? -13.004 0.174 18.188 1.00 94.56 239 LEU A CA 1
ATOM 1897 C C . LEU A 1 239 ? -12.482 -0.325 19.537 1.00 94.56 239 LEU A C 1
ATOM 1899 O O . LEU A 1 239 ? -13.272 -0.779 20.359 1.00 94.56 239 LEU A O 1
ATOM 1903 N N . GLU A 1 240 ? -11.186 -0.187 19.798 1.00 94.12 240 GLU A N 1
ATOM 1904 C CA . GLU A 1 240 ? -10.563 -0.559 21.067 1.00 94.12 240 GLU A CA 1
ATOM 1905 C C . GLU A 1 240 ? -11.144 0.244 22.240 1.00 94.12 240 GLU A C 1
ATOM 1907 O O . GLU A 1 240 ? -11.558 -0.339 23.245 1.00 94.12 240 GLU A O 1
ATOM 1912 N N . VAL A 1 241 ? -11.283 1.566 22.085 1.00 94.69 241 VAL A N 1
ATOM 1913 C CA . VAL A 1 241 ? -11.933 2.428 23.089 1.00 94.69 241 VAL A CA 1
ATOM 1914 C C . VAL A 1 241 ? -13.394 2.028 23.312 1.00 94.69 241 VAL A C 1
ATOM 1916 O O . VAL A 1 241 ? -13.843 1.964 24.457 1.00 94.69 241 VAL A O 1
ATOM 1919 N N . LEU A 1 242 ? -14.144 1.728 22.246 1.00 94.56 242 LEU A N 1
ATOM 1920 C CA . LEU A 1 242 ? -15.541 1.294 22.350 1.00 94.56 242 LEU A CA 1
ATOM 1921 C C . LEU A 1 242 ? -15.677 -0.051 23.079 1.00 94.56 242 LEU A C 1
ATOM 1923 O O . LEU A 1 242 ? -16.541 -0.193 23.947 1.00 94.56 242 LEU A O 1
ATOM 1927 N N . ILE A 1 243 ? -14.820 -1.026 22.767 1.00 93.31 243 ILE A N 1
ATOM 1928 C CA . ILE A 1 243 ? -14.823 -2.347 23.409 1.00 93.31 243 ILE A CA 1
ATOM 1929 C C . ILE A 1 243 ? -14.427 -2.225 24.883 1.00 93.31 243 ILE A C 1
ATOM 1931 O O . ILE A 1 243 ? -15.134 -2.751 25.743 1.00 93.31 243 ILE A O 1
ATOM 1935 N N . SER A 1 244 ? -13.364 -1.479 25.190 1.00 93.38 244 SER A N 1
ATOM 1936 C CA . SER A 1 244 ? -12.924 -1.217 26.567 1.00 93.38 244 SER A CA 1
ATOM 1937 C C . SER A 1 244 ? -14.009 -0.507 27.386 1.00 93.38 244 SER A C 1
ATOM 1939 O O . SER A 1 244 ? -14.349 -0.928 28.496 1.00 93.38 244 SER A O 1
ATOM 1941 N N . GLY A 1 245 ? -14.649 0.514 26.806 1.00 94.50 245 GLY A N 1
ATOM 1942 C CA . GLY A 1 245 ? -15.789 1.195 27.417 1.00 94.50 245 GLY A CA 1
ATOM 1943 C C . GLY A 1 245 ? -16.962 0.248 27.688 1.00 94.50 245 GLY A C 1
ATOM 1944 O O . GLY A 1 245 ? -17.553 0.294 28.768 1.00 94.50 245 GLY A O 1
ATOM 1945 N N . THR A 1 246 ? -17.256 -0.655 26.751 1.00 95.25 246 THR A N 1
ATOM 1946 C CA . THR A 1 246 ? -18.321 -1.661 26.892 1.00 95.25 246 THR A CA 1
ATOM 1947 C C . THR A 1 246 ? -18.005 -2.668 27.999 1.00 95.25 246 THR A C 1
ATOM 1949 O O . THR A 1 246 ? -18.861 -2.926 28.843 1.00 95.25 246 THR A O 1
ATOM 1952 N N . GLN A 1 247 ? -16.775 -3.188 28.061 1.00 94.06 247 GLN A N 1
ATOM 1953 C CA . GLN A 1 247 ? -16.335 -4.101 29.123 1.00 94.06 247 GLN A CA 1
ATOM 1954 C C . GLN A 1 247 ? -16.393 -3.441 30.504 1.00 94.06 247 GLN A C 1
ATOM 1956 O O . GLN A 1 247 ? -16.900 -4.037 31.454 1.00 94.06 247 GLN A O 1
ATOM 1961 N N . SER A 1 248 ? -15.942 -2.189 30.613 1.00 95.81 248 SER A N 1
ATOM 1962 C CA . SER A 1 248 ? -16.021 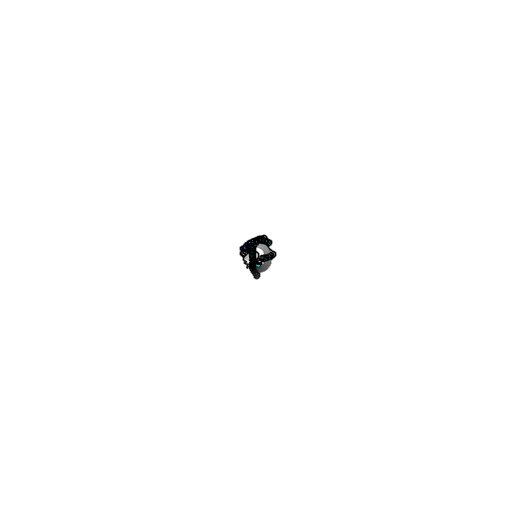-1.412 31.854 1.00 95.81 248 SER A CA 1
ATOM 1963 C C . SER A 1 248 ? -17.470 -1.228 32.317 1.00 95.81 248 SER A C 1
ATOM 1965 O O . SER A 1 248 ? -17.792 -1.473 33.482 1.00 95.81 248 SER A O 1
ATOM 1967 N N . LYS A 1 249 ? -18.380 -0.881 31.396 1.00 95.44 249 LYS A N 1
ATOM 1968 C CA . LYS A 1 249 ? -19.814 -0.747 31.694 1.00 95.44 249 LYS A CA 1
ATOM 1969 C C . LYS A 1 249 ? -20.468 -2.073 32.073 1.00 95.44 249 LYS A C 1
ATOM 1971 O O . LYS A 1 249 ? -21.250 -2.089 33.018 1.00 95.44 249 LYS A O 1
ATOM 1976 N N . ALA A 1 250 ? -20.120 -3.172 31.406 1.00 96.69 250 ALA A N 1
ATOM 1977 C CA . ALA A 1 250 ? -20.588 -4.507 31.773 1.00 96.69 250 ALA A CA 1
ATOM 1978 C C . ALA A 1 250 ? -20.104 -4.913 33.177 1.00 96.69 250 ALA A C 1
ATOM 1980 O O . ALA A 1 250 ? -20.889 -5.413 33.979 1.00 96.69 250 ALA A O 1
ATOM 1981 N N . GLY A 1 251 ? -18.844 -4.622 33.518 1.00 95.94 251 GLY A N 1
ATOM 1982 C CA . GLY A 1 251 ? -18.304 -4.850 34.861 1.00 95.94 251 GLY A CA 1
ATOM 1983 C C . GLY A 1 251 ? -18.973 -3.984 35.933 1.00 95.94 251 GLY A C 1
ATOM 1984 O O . GLY A 1 251 ? -19.261 -4.467 37.027 1.00 95.94 251 GLY A O 1
ATOM 1985 N N . GLN A 1 252 ? -19.267 -2.716 35.622 1.00 95.38 252 GLN A N 1
ATOM 1986 C CA . GLN A 1 252 ? -20.032 -1.836 36.509 1.00 95.38 252 GLN A CA 1
ATOM 1987 C C . GLN A 1 252 ? -21.450 -2.377 36.734 1.00 95.38 252 GLN A C 1
ATOM 1989 O O . GLN A 1 252 ? -21.887 -2.443 37.880 1.00 95.38 252 GLN A O 1
ATOM 1994 N N . LEU A 1 253 ? -22.129 -2.811 35.667 1.00 96.75 253 LEU A N 1
ATOM 1995 C CA . LEU A 1 253 ? -23.457 -3.417 35.745 1.00 96.75 253 LEU A CA 1
ATOM 1996 C C . LEU A 1 253 ? -23.446 -4.679 36.613 1.00 96.75 253 LEU A C 1
ATOM 1998 O O . LEU A 1 253 ? -24.268 -4.776 37.516 1.00 96.75 253 LEU A O 1
ATOM 2002 N N . SER A 1 254 ? -22.480 -5.584 36.411 1.00 97.06 254 SER A N 1
ATOM 2003 C CA . SER A 1 254 ? -22.321 -6.792 37.235 1.00 97.06 254 SER A CA 1
ATOM 2004 C C . SER A 1 254 ? -22.212 -6.450 38.721 1.00 97.06 254 SER A C 1
ATOM 2006 O O . SER A 1 254 ? -22.955 -6.993 39.529 1.00 97.06 254 SER A O 1
ATOM 2008 N N . LYS A 1 255 ? -21.360 -5.480 39.085 1.00 96.19 255 LYS A N 1
ATOM 2009 C CA . LYS A 1 255 ? -21.219 -5.030 40.481 1.00 96.19 255 LYS A CA 1
ATOM 2010 C C . LYS A 1 255 ? -22.509 -4.433 41.041 1.00 96.19 255 LYS A C 1
ATOM 2012 O O . LYS A 1 255 ? -22.838 -4.658 42.201 1.00 96.19 255 LYS A O 1
ATOM 2017 N N . THR A 1 256 ? -23.234 -3.645 40.247 1.00 96.44 256 THR A N 1
ATOM 2018 C CA . THR A 1 256 ? -24.529 -3.092 40.664 1.00 96.44 256 THR A CA 1
ATOM 2019 C C . THR A 1 256 ? -25.553 -4.202 40.892 1.00 96.44 256 THR A C 1
ATOM 2021 O O . THR A 1 256 ? -26.283 -4.147 41.879 1.00 96.44 256 THR A O 1
ATOM 2024 N N . THR A 1 257 ? -25.580 -5.221 40.033 1.00 96.75 257 THR A N 1
ATOM 2025 C CA . THR A 1 257 ? -26.442 -6.397 40.197 1.00 96.75 257 THR A CA 1
ATOM 2026 C C . THR A 1 257 ? -26.090 -7.187 41.458 1.00 96.75 257 THR A C 1
ATOM 2028 O O . THR A 1 257 ? -27.000 -7.544 42.203 1.00 96.75 257 THR A O 1
ATOM 2031 N N . ASP A 1 258 ? -24.805 -7.387 41.759 1.00 95.69 258 ASP A N 1
ATOM 2032 C CA . ASP A 1 258 ? -24.365 -8.060 42.991 1.00 95.69 258 ASP A CA 1
ATOM 2033 C C . ASP A 1 258 ? -24.768 -7.273 44.249 1.00 95.69 258 ASP A C 1
ATOM 2035 O O . ASP A 1 258 ? -25.296 -7.834 45.210 1.00 95.69 258 ASP A O 1
ATOM 2039 N N . ASN A 1 259 ? -24.592 -5.948 44.237 1.00 95.88 259 ASN A N 1
ATOM 2040 C CA . ASN A 1 259 ? -25.033 -5.089 45.339 1.00 95.88 259 ASN A CA 1
ATOM 2041 C C . ASN A 1 259 ? -26.553 -5.144 45.529 1.00 95.88 259 ASN A C 1
ATOM 2043 O O . ASN A 1 259 ? -27.026 -5.242 46.659 1.00 95.88 259 ASN A O 1
ATOM 2047 N N . MET A 1 260 ? -27.314 -5.119 44.432 1.00 96.06 260 MET A N 1
ATOM 2048 C CA . MET A 1 260 ? -28.770 -5.258 44.464 1.00 96.06 260 MET A CA 1
ATOM 2049 C C . MET A 1 260 ? -29.192 -6.620 45.025 1.00 96.06 260 MET A C 1
ATOM 2051 O O . MET A 1 260 ? -30.144 -6.687 45.798 1.00 96.06 260 MET A O 1
ATOM 2055 N N . HIS A 1 261 ? -28.483 -7.697 44.680 1.00 96.06 261 HIS A N 1
ATOM 2056 C CA . HIS A 1 261 ? -28.733 -9.018 45.252 1.00 96.06 261 HIS A CA 1
ATOM 2057 C C . HIS A 1 261 ? -28.551 -9.017 46.778 1.00 96.06 261 HIS A C 1
ATOM 2059 O O . HIS A 1 261 ? -29.416 -9.511 47.498 1.00 96.06 261 HIS A O 1
ATOM 2065 N N . ASN A 1 262 ? -27.471 -8.410 47.277 1.00 95.50 262 ASN A N 1
ATOM 2066 C CA . ASN A 1 262 ? -27.202 -8.317 48.715 1.00 95.50 262 ASN A CA 1
ATOM 2067 C C . ASN A 1 262 ? -28.237 -7.450 49.456 1.00 95.50 262 ASN A C 1
ATOM 2069 O O . ASN A 1 262 ? -28.712 -7.835 50.523 1.00 95.50 262 ASN A O 1
ATOM 2073 N N . GLU A 1 263 ? -28.630 -6.311 48.881 1.00 96.12 263 GLU A N 1
ATOM 2074 C CA . GLU A 1 263 ? -29.722 -5.472 49.399 1.00 96.12 263 GLU A CA 1
ATOM 2075 C C . GLU A 1 263 ? -31.038 -6.257 49.493 1.00 96.12 263 GLU A C 1
ATOM 2077 O O . GLU A 1 263 ? -31.705 -6.237 50.526 1.00 96.12 263 GLU A O 1
ATOM 2082 N N . LEU A 1 264 ? -31.384 -7.027 48.457 1.00 96.12 264 LEU A N 1
ATOM 2083 C CA . LEU A 1 264 ? -32.586 -7.862 48.471 1.00 96.12 264 LEU A CA 1
ATOM 2084 C C . LEU A 1 264 ? -32.543 -8.938 49.565 1.00 96.12 264 LEU A C 1
ATOM 2086 O O . LEU A 1 264 ? -33.565 -9.181 50.202 1.00 96.12 264 LEU A O 1
ATOM 2090 N N . GLN A 1 265 ? -31.384 -9.547 49.834 1.00 96.62 265 GLN A N 1
ATOM 2091 C CA . GLN A 1 265 ? -31.235 -10.486 50.956 1.00 96.62 265 GLN A CA 1
ATOM 2092 C C . GLN A 1 265 ? -31.482 -9.806 52.311 1.00 96.62 265 GLN A C 1
ATOM 2094 O O . GLN A 1 265 ? -32.173 -10.362 53.168 1.00 96.62 265 GLN A O 1
ATOM 2099 N N . ASN A 1 266 ? -30.990 -8.577 52.495 1.00 95.44 266 ASN A N 1
ATOM 2100 C CA . ASN A 1 266 ? -31.259 -7.798 53.706 1.00 95.44 266 ASN A CA 1
ATOM 2101 C C . ASN A 1 266 ? -32.751 -7.479 53.854 1.00 95.44 266 ASN A C 1
ATOM 2103 O O . ASN A 1 266 ? -33.301 -7.623 54.945 1.00 95.44 266 ASN A O 1
ATOM 2107 N N . VAL A 1 267 ? -33.419 -7.099 52.762 1.00 96.38 267 VAL A N 1
ATOM 2108 C CA . VAL A 1 267 ? -34.867 -6.848 52.746 1.00 96.38 267 VAL A CA 1
ATOM 2109 C C . VAL A 1 267 ? -35.650 -8.110 53.118 1.00 96.38 267 VAL A C 1
ATOM 2111 O O . VAL A 1 267 ? -36.569 -8.036 53.929 1.00 96.38 267 VAL A O 1
ATOM 2114 N N . ILE A 1 268 ? -35.273 -9.282 52.596 1.00 96.56 268 ILE A N 1
ATOM 2115 C CA . ILE A 1 268 ? -35.903 -10.564 52.962 1.00 96.56 268 ILE A CA 1
ATOM 2116 C C . ILE A 1 268 ? -35.746 -10.845 54.465 1.00 96.56 268 ILE A C 1
ATOM 2118 O O . ILE A 1 268 ? -36.716 -11.213 55.127 1.00 96.56 268 ILE A O 1
ATOM 2122 N N . SER A 1 269 ? -34.556 -10.619 55.027 1.00 95.62 269 SER A N 1
ATOM 2123 C CA . SER A 1 269 ? -34.315 -10.762 56.470 1.00 95.62 269 SER A CA 1
ATOM 2124 C C . SER A 1 269 ? -35.178 -9.802 57.303 1.00 95.62 269 SER A C 1
ATOM 2126 O O . SER A 1 269 ? -35.802 -10.207 58.285 1.00 95.62 269 SER A O 1
ATOM 2128 N N . GLN A 1 270 ? -35.303 -8.543 56.870 1.00 96.44 270 GLN A N 1
ATOM 2129 C CA . GLN A 1 270 ? -36.192 -7.569 57.511 1.00 96.44 270 GLN A CA 1
ATOM 2130 C C . GLN A 1 270 ? -37.663 -7.990 57.436 1.00 96.44 270 GLN A C 1
ATOM 2132 O O . GLN A 1 270 ? -38.390 -7.802 58.408 1.00 96.44 270 GLN A O 1
ATOM 2137 N N . PHE A 1 271 ? -38.107 -8.596 56.331 1.00 96.19 271 PHE A N 1
ATOM 2138 C CA . PHE A 1 271 ? -39.463 -9.140 56.229 1.00 96.19 271 PHE A CA 1
ATOM 2139 C C . PHE A 1 271 ? -39.715 -10.284 57.215 1.00 96.19 271 PHE A C 1
ATOM 2141 O O . PHE A 1 271 ? -40.797 -10.336 57.798 1.00 96.19 271 PHE A O 1
ATOM 2148 N N . HIS A 1 272 ? -38.735 -11.163 57.448 1.00 95.75 272 HIS A N 1
ATOM 2149 C CA . HIS A 1 272 ? -38.842 -12.188 58.489 1.00 95.75 272 HIS A CA 1
ATOM 2150 C C . HIS A 1 272 ? -38.981 -11.564 59.882 1.00 95.75 272 HIS A C 1
ATOM 2152 O O . HIS A 1 272 ? -39.927 -11.886 60.597 1.00 95.75 272 HIS A O 1
ATOM 2158 N N . ALA A 1 273 ? -38.126 -10.596 60.227 1.00 95.12 273 ALA A N 1
ATOM 2159 C CA . ALA A 1 273 ? -38.235 -9.883 61.501 1.00 95.12 273 ALA A CA 1
ATOM 2160 C C . ALA A 1 273 ? -39.587 -9.157 61.643 1.00 95.12 273 ALA A C 1
ATOM 2162 O O . ALA A 1 273 ? -40.233 -9.223 62.686 1.00 95.12 273 ALA A O 1
ATOM 2163 N N . GLN A 1 274 ? -40.071 -8.508 60.582 1.00 95.75 274 GLN A N 1
ATOM 2164 C CA . GLN A 1 274 ? -41.375 -7.844 60.579 1.00 95.75 274 GLN A CA 1
ATOM 2165 C C . GLN A 1 274 ? -42.531 -8.836 60.796 1.00 95.75 274 GLN A C 1
ATOM 2167 O O . GLN A 1 274 ? -43.501 -8.509 61.488 1.00 95.75 274 GLN A O 1
ATOM 2172 N N . ALA A 1 275 ? -42.447 -10.041 60.225 1.00 95.69 275 ALA A N 1
ATOM 2173 C CA . ALA A 1 275 ? -43.432 -11.099 60.437 1.00 95.69 275 ALA A CA 1
ATOM 2174 C C . ALA A 1 275 ? -43.441 -11.582 61.899 1.00 95.69 275 ALA A C 1
ATOM 2176 O O . ALA A 1 275 ? -44.516 -11.729 62.488 1.00 95.69 275 ALA A O 1
ATOM 2177 N N . ASP A 1 276 ? -42.265 -11.734 62.511 1.00 95.31 276 ASP A N 1
ATOM 2178 C CA . ASP A 1 276 ? -42.136 -12.094 63.927 1.00 95.31 276 ASP A CA 1
ATOM 2179 C C . ASP A 1 276 ? -42.727 -11.006 64.832 1.00 95.31 276 ASP A C 1
ATOM 2181 O O . ASP A 1 276 ? -43.559 -11.295 65.691 1.00 95.31 276 ASP A O 1
ATOM 2185 N N . HIS A 1 277 ? -42.398 -9.735 64.578 1.00 94.56 277 HIS A N 1
ATOM 2186 C CA . HIS A 1 277 ? -42.967 -8.595 65.306 1.00 94.56 277 HIS A CA 1
ATOM 2187 C C . HIS A 1 277 ? -44.495 -8.543 65.188 1.00 94.56 277 HIS A C 1
ATOM 2189 O O . HIS A 1 277 ? -45.189 -8.276 66.169 1.00 94.56 277 HIS A O 1
ATOM 2195 N N . THR A 1 278 ? -45.033 -8.823 63.998 1.00 95.50 278 THR A N 1
ATOM 2196 C CA . THR A 1 278 ? -46.484 -8.876 63.766 1.00 95.50 278 THR A CA 1
ATOM 2197 C C . THR A 1 278 ? -47.126 -10.012 64.561 1.00 95.50 278 THR A C 1
ATOM 2199 O O . THR A 1 278 ? -48.193 -9.827 65.145 1.00 95.50 278 THR A O 1
ATOM 2202 N N . THR A 1 279 ? -46.456 -11.163 64.644 1.00 94.56 279 THR A N 1
ATOM 2203 C CA . THR A 1 279 ? -46.902 -12.308 65.448 1.00 94.56 279 THR A CA 1
ATOM 2204 C C . THR A 1 279 ? -46.904 -11.965 66.938 1.00 94.56 279 THR A C 1
ATOM 2206 O O . THR A 1 279 ? -47.915 -12.163 67.605 1.00 94.56 279 THR A O 1
ATOM 2209 N N . SER A 1 280 ? -45.828 -11.367 67.460 1.00 93.88 280 SER A N 1
ATOM 2210 C CA . SER A 1 280 ? -45.770 -10.912 68.857 1.00 93.88 280 SER A CA 1
ATOM 2211 C C . SER A 1 280 ? -46.828 -9.856 69.171 1.00 93.88 280 SER A C 1
ATOM 2213 O O . SER A 1 280 ? -47.434 -9.891 70.239 1.00 93.88 280 SER A O 1
ATOM 2215 N N . MET A 1 281 ? -47.088 -8.935 68.240 1.00 95.44 281 MET A N 1
ATOM 2216 C CA . MET A 1 281 ? -48.149 -7.943 68.393 1.00 95.44 281 MET A CA 1
ATOM 2217 C C . MET A 1 281 ? -49.529 -8.606 68.452 1.00 95.44 281 MET A C 1
ATOM 2219 O O . MET A 1 281 ? -50.340 -8.227 69.292 1.00 95.44 281 MET A O 1
ATOM 2223 N N . ALA A 1 282 ? -49.794 -9.613 67.615 1.00 93.62 282 ALA A N 1
ATOM 2224 C CA . ALA A 1 282 ? -51.039 -10.375 67.675 1.00 93.62 282 ALA A CA 1
ATOM 2225 C C . ALA A 1 282 ? -51.217 -11.064 69.040 1.00 93.62 282 ALA A C 1
ATOM 2227 O O . ALA A 1 282 ? -52.304 -10.994 69.614 1.00 93.62 282 ALA A O 1
ATOM 2228 N N . THR A 1 283 ? -50.149 -11.643 69.598 1.00 93.69 283 THR A N 1
ATOM 2229 C CA . THR A 1 283 ? -50.160 -12.217 70.953 1.00 93.69 283 THR A CA 1
ATOM 2230 C C . THR A 1 283 ? -50.443 -11.158 72.019 1.00 93.69 283 THR A C 1
ATOM 2232 O O . THR A 1 283 ? -51.325 -11.350 72.849 1.00 93.69 283 THR A O 1
ATOM 2235 N N . ALA A 1 284 ? -49.768 -10.006 71.972 1.00 93.44 284 ALA A N 1
ATOM 2236 C CA . ALA A 1 284 ? -49.995 -8.918 72.927 1.00 93.44 284 ALA A CA 1
ATOM 2237 C C . ALA A 1 284 ? -51.433 -8.373 72.856 1.00 93.44 284 ALA A C 1
ATOM 2239 O O . ALA A 1 284 ? -52.030 -8.038 73.877 1.00 93.44 284 ALA A O 1
ATOM 2240 N N . VAL A 1 285 ? -52.023 -8.318 71.657 1.00 94.00 285 VAL A N 1
ATOM 2241 C CA . VAL A 1 285 ? -53.438 -7.964 71.479 1.00 94.00 285 VAL A CA 1
ATOM 2242 C C . VAL A 1 285 ? -54.350 -9.025 72.100 1.00 94.00 285 VAL A C 1
ATOM 2244 O O . VAL A 1 285 ? -55.327 -8.662 72.750 1.00 94.00 285 VAL A O 1
ATOM 2247 N N . GLN A 1 286 ? -54.044 -10.317 71.955 1.00 92.19 286 GLN A N 1
ATOM 2248 C CA . GLN A 1 286 ? -54.809 -11.388 72.609 1.00 92.19 286 GLN A CA 1
ATOM 2249 C C . GLN A 1 286 ? -54.736 -11.301 74.139 1.00 92.19 286 GLN A C 1
ATOM 2251 O O . GLN A 1 286 ? -55.770 -11.415 74.797 1.00 92.19 286 GLN A O 1
ATOM 2256 N N . GLU A 1 287 ? -53.553 -11.044 74.704 1.00 92.25 287 GLU A N 1
ATOM 2257 C CA . GLU A 1 287 ? -53.388 -10.810 76.145 1.00 92.25 287 GLU A CA 1
ATOM 2258 C C . GLU A 1 287 ? -54.178 -9.581 76.601 1.00 92.25 287 GLU A C 1
ATOM 2260 O O . GLU A 1 287 ? -54.915 -9.653 77.580 1.00 92.25 287 GLU A O 1
ATOM 2265 N N . MET A 1 288 ? -54.120 -8.480 75.846 1.00 92.06 288 MET A N 1
ATOM 2266 C CA . MET A 1 288 ? -54.885 -7.270 76.149 1.00 92.06 288 MET A CA 1
ATOM 2267 C C . MET A 1 288 ? -56.397 -7.527 76.138 1.00 92.06 288 MET A C 1
ATOM 2269 O O . MET A 1 288 ? -57.103 -7.037 77.016 1.00 92.06 288 MET A O 1
ATOM 2273 N N . VAL A 1 289 ? -56.905 -8.317 75.187 1.00 94.69 289 VAL A N 1
ATOM 2274 C CA . VAL A 1 289 ? -58.318 -8.731 75.159 1.00 94.69 289 VAL A CA 1
ATOM 2275 C C . VAL A 1 289 ? -58.673 -9.550 76.403 1.00 94.69 289 VAL A C 1
ATOM 2277 O O . VAL A 1 289 ? -59.726 -9.319 76.997 1.00 94.69 289 VAL A O 1
ATOM 2280 N N . ALA A 1 290 ? -57.800 -10.463 76.837 1.00 92.25 290 ALA A N 1
ATOM 2281 C CA . ALA A 1 290 ? -58.008 -11.224 78.067 1.00 92.25 290 ALA A CA 1
ATOM 2282 C C . ALA A 1 290 ? -58.038 -10.312 79.306 1.00 92.25 290 ALA A C 1
ATOM 2284 O O . ALA A 1 290 ? -58.967 -10.408 80.105 1.00 92.25 290 ALA A O 1
ATOM 2285 N N . THR A 1 291 ? -57.101 -9.366 79.423 1.00 93.94 291 THR A N 1
ATOM 2286 C CA . THR A 1 291 ? -57.082 -8.386 80.520 1.00 93.94 291 THR A CA 1
ATOM 2287 C C . THR A 1 291 ? -58.320 -7.489 80.507 1.00 93.94 291 THR A C 1
ATOM 2289 O O . THR A 1 291 ? -58.879 -7.200 81.558 1.00 93.94 291 THR A O 1
ATOM 2292 N N . ILE A 1 292 ? -58.799 -7.062 79.334 1.00 94.69 292 ILE A N 1
ATOM 2293 C CA . ILE A 1 292 ? -60.043 -6.283 79.220 1.00 94.69 292 ILE A CA 1
ATOM 2294 C C . ILE A 1 292 ? -61.247 -7.092 79.723 1.00 94.69 292 ILE A C 1
ATOM 2296 O O . ILE A 1 292 ? -62.115 -6.534 80.402 1.00 94.69 292 ILE A O 1
ATOM 2300 N N . ASN A 1 293 ? -61.302 -8.395 79.430 1.00 92.44 293 ASN A N 1
ATOM 2301 C CA . ASN A 1 293 ? -62.350 -9.273 79.953 1.00 92.44 293 ASN A CA 1
ATOM 2302 C C . ASN A 1 293 ? -62.261 -9.407 81.482 1.00 92.44 293 ASN A C 1
ATOM 2304 O O . ASN A 1 293 ? -63.276 -9.249 82.156 1.00 92.44 293 ASN A O 1
ATOM 2308 N N . GLU A 1 294 ? -61.062 -9.603 82.034 1.00 92.50 294 GLU A N 1
ATOM 2309 C CA . GLU A 1 294 ? -60.834 -9.691 83.485 1.00 92.50 294 GLU A CA 1
ATOM 2310 C C . GLU A 1 294 ? -61.173 -8.377 84.212 1.00 92.50 294 GLU A C 1
ATOM 2312 O O . GLU A 1 294 ? -61.792 -8.384 85.278 1.00 92.50 294 GLU A O 1
ATOM 2317 N N . ILE A 1 295 ? -60.839 -7.227 83.614 1.00 94.00 295 ILE A N 1
ATOM 2318 C CA . ILE A 1 295 ? -61.241 -5.905 84.116 1.00 94.00 295 ILE A CA 1
ATOM 2319 C C . ILE A 1 295 ? -62.764 -5.768 84.092 1.00 94.00 295 ILE A C 1
ATOM 2321 O O . ILE A 1 295 ? -63.346 -5.257 85.051 1.00 94.00 295 ILE A O 1
ATOM 2325 N N . SER A 1 296 ? -63.423 -6.214 83.021 1.00 94.00 296 SER A N 1
ATOM 2326 C CA . SER A 1 296 ? -64.885 -6.156 82.909 1.00 94.00 296 SER A CA 1
ATOM 2327 C C . SER A 1 296 ? -65.560 -7.015 83.983 1.00 94.00 296 SER A C 1
ATOM 2329 O O . SER A 1 296 ? -66.495 -6.551 84.634 1.00 94.00 296 SER A O 1
ATOM 2331 N N . GLU A 1 297 ? -65.045 -8.221 84.231 1.00 93.31 297 GLU A N 1
ATOM 2332 C CA . GLU A 1 297 ? -65.511 -9.115 85.295 1.00 93.31 297 GLU A CA 1
ATOM 2333 C C . GLU A 1 297 ? -65.273 -8.517 86.689 1.00 93.31 297 GLU A C 1
ATOM 2335 O O . GLU A 1 297 ? -66.203 -8.412 87.488 1.00 93.31 297 GLU A O 1
ATOM 2340 N N . SER A 1 298 ? -64.065 -8.015 86.957 1.00 93.38 298 SER A N 1
ATOM 2341 C CA . SER A 1 298 ? -63.730 -7.342 88.220 1.00 93.38 298 SER A CA 1
ATOM 2342 C C . SER A 1 298 ? -64.611 -6.117 88.471 1.00 93.38 298 SER A C 1
ATOM 2344 O O . SER A 1 298 ? -65.026 -5.859 89.600 1.00 93.38 298 SER A O 1
ATOM 2346 N N . THR A 1 299 ? -64.935 -5.368 87.414 1.00 94.31 299 THR A N 1
ATOM 2347 C CA . THR A 1 299 ? -65.850 -4.225 87.492 1.00 94.31 299 THR A CA 1
ATOM 2348 C C . THR A 1 299 ? -67.269 -4.683 87.825 1.00 94.31 299 THR A C 1
ATOM 2350 O O . THR A 1 299 ? -67.919 -4.059 88.661 1.00 94.31 299 THR A O 1
ATOM 2353 N N . ALA A 1 300 ? -67.746 -5.785 87.235 1.00 92.81 300 ALA A N 1
ATOM 2354 C CA . ALA A 1 300 ? -69.053 -6.357 87.558 1.00 92.81 300 ALA A CA 1
ATOM 2355 C C . ALA A 1 300 ? -69.135 -6.804 89.030 1.00 92.81 300 ALA A C 1
ATOM 2357 O O . ALA A 1 300 ? -70.090 -6.446 89.721 1.00 92.81 300 ALA A O 1
ATOM 2358 N N . VAL A 1 301 ? -68.101 -7.485 89.536 1.00 94.00 301 VAL A N 1
ATOM 2359 C CA . VAL A 1 301 ? -67.995 -7.876 90.955 1.00 94.00 301 VAL A CA 1
ATOM 2360 C C . VAL A 1 301 ? -67.950 -6.649 91.871 1.00 94.00 301 VAL A C 1
ATOM 2362 O O . VAL A 1 301 ? -68.616 -6.617 92.905 1.00 94.00 301 VAL A O 1
ATOM 2365 N N . ALA A 1 302 ? -67.206 -5.602 91.503 1.00 93.44 302 ALA A N 1
ATOM 2366 C CA . ALA A 1 302 ? -67.166 -4.362 92.275 1.00 93.44 302 ALA A CA 1
ATOM 2367 C C . ALA A 1 302 ? -68.540 -3.672 92.329 1.00 93.44 302 ALA A C 1
ATOM 2369 O O . ALA A 1 302 ? -68.936 -3.179 93.385 1.00 93.44 302 ALA A O 1
ATOM 2370 N N . VAL A 1 303 ? -69.288 -3.666 91.219 1.00 94.88 303 VAL A N 1
ATOM 2371 C CA . VAL A 1 303 ? -70.663 -3.143 91.169 1.00 94.88 303 VAL A CA 1
ATOM 2372 C C . VAL A 1 303 ? -71.585 -3.936 92.097 1.00 94.88 303 VAL A C 1
ATOM 2374 O O . VAL A 1 303 ? -72.327 -3.322 92.865 1.00 94.88 303 VAL A O 1
ATOM 2377 N N . GLU A 1 304 ? -71.509 -5.268 92.088 1.00 93.19 304 GLU A N 1
ATOM 2378 C CA . GLU A 1 304 ? -72.263 -6.125 93.013 1.00 93.19 304 GLU A CA 1
ATOM 2379 C C . GLU A 1 304 ? -71.897 -5.827 94.478 1.00 93.19 304 GLU A C 1
ATOM 2381 O O . GLU A 1 304 ? -72.774 -5.622 95.319 1.00 93.19 304 GLU A O 1
ATOM 2386 N N . GLY A 1 305 ? -70.602 -5.690 94.780 1.00 93.38 305 GLY A N 1
ATOM 2387 C CA . GLY A 1 305 ? -70.119 -5.322 96.111 1.00 93.38 305 GLY A CA 1
ATOM 2388 C C . GLY A 1 305 ? -70.634 -3.958 96.585 1.00 93.38 305 GLY A C 1
ATOM 2389 O O . GLY A 1 305 ? -71.050 -3.819 97.737 1.00 93.38 305 GLY A O 1
ATOM 2390 N N . VAL A 1 306 ? -70.671 -2.955 95.700 1.00 94.25 306 VAL A N 1
ATOM 2391 C CA . VAL A 1 306 ? -71.243 -1.629 95.993 1.00 94.25 306 VAL A CA 1
ATOM 2392 C C . VAL A 1 306 ? -72.749 -1.719 96.249 1.00 94.25 306 VAL A C 1
ATOM 2394 O O . VAL A 1 306 ? -73.240 -1.104 97.199 1.00 94.25 306 VAL A O 1
ATOM 2397 N N . GLN A 1 307 ? -73.488 -2.500 95.455 1.00 93.69 307 GLN A N 1
ATOM 2398 C CA . GLN A 1 307 ? -74.918 -2.734 95.679 1.00 93.69 307 GLN A CA 1
ATOM 2399 C C . GLN A 1 307 ? -75.166 -3.396 97.040 1.00 93.69 307 GLN A C 1
ATOM 2401 O O . GLN A 1 307 ? -76.007 -2.926 97.807 1.00 93.69 307 GLN A O 1
ATOM 2406 N N . GLN A 1 308 ? -74.384 -4.418 97.394 1.00 94.12 308 GLN A N 1
ATOM 2407 C CA . GLN A 1 308 ? -74.502 -5.091 98.686 1.00 94.12 308 GLN A CA 1
ATOM 2408 C C . GLN A 1 308 ? -74.150 -4.166 99.860 1.00 94.12 308 GLN A C 1
ATOM 2410 O O . GLN A 1 308 ? -74.845 -4.162 100.877 1.00 94.12 308 GLN A O 1
ATOM 2415 N N . ALA A 1 309 ? -73.102 -3.347 99.730 1.00 94.00 309 ALA A N 1
ATOM 2416 C CA . ALA A 1 309 ? -72.749 -2.346 100.734 1.00 94.00 309 ALA A CA 1
ATOM 2417 C C . ALA A 1 309 ? -73.870 -1.310 100.923 1.00 94.00 309 ALA A C 1
ATOM 2419 O O . ALA A 1 309 ? -74.177 -0.941 102.057 1.00 94.00 309 ALA A O 1
ATOM 2420 N N . SER A 1 310 ? -74.522 -0.888 99.834 1.00 94.19 310 SER A N 1
ATOM 2421 C CA . SER A 1 310 ? -75.684 0.006 99.882 1.00 94.19 310 SER A CA 1
ATOM 2422 C C . SER A 1 310 ? -76.865 -0.628 100.628 1.00 94.19 310 SER A C 1
ATOM 2424 O O . SER A 1 310 ? -77.446 0.029 101.493 1.00 94.19 310 SER A O 1
ATOM 2426 N N . ILE A 1 311 ? -77.166 -1.907 100.372 1.00 94.12 311 ILE A N 1
ATOM 2427 C CA . ILE A 1 311 ? -78.201 -2.666 101.098 1.00 94.12 311 ILE A CA 1
ATOM 2428 C C . ILE A 1 311 ? -77.862 -2.753 102.592 1.00 94.12 311 ILE A C 1
ATOM 2430 O O . ILE A 1 311 ? -78.697 -2.445 103.441 1.00 94.12 311 ILE A O 1
ATOM 2434 N N . ASN A 1 312 ? -76.625 -3.119 102.934 1.00 93.81 312 ASN A N 1
ATOM 2435 C CA . ASN A 1 312 ? -76.195 -3.235 104.328 1.00 93.81 312 ASN A CA 1
ATOM 2436 C C . ASN A 1 312 ? -76.261 -1.889 105.066 1.00 93.81 312 ASN A C 1
ATOM 2438 O O . ASN A 1 312 ? -76.679 -1.847 106.222 1.00 93.81 312 ASN A O 1
ATOM 2442 N N . ALA A 1 313 ? -75.886 -0.788 104.407 1.00 94.06 313 ALA A N 1
ATOM 2443 C CA . ALA A 1 313 ? -76.001 0.555 104.970 1.00 94.06 313 ALA A CA 1
ATOM 2444 C C . ALA A 1 313 ? -77.466 0.953 105.215 1.00 94.06 313 ALA A C 1
ATOM 2446 O O . ALA A 1 313 ? -77.772 1.538 106.255 1.00 94.06 313 ALA A O 1
ATOM 2447 N N . GLN A 1 314 ? -78.376 0.601 104.300 1.00 94.25 314 GLN A N 1
ATOM 2448 C CA . GLN A 1 314 ? -79.813 0.831 104.466 1.00 94.25 314 GLN A CA 1
ATOM 2449 C C . GLN A 1 314 ? -80.382 0.025 105.646 1.00 94.25 314 GLN A C 1
ATOM 2451 O O . GLN A 1 314 ? -81.046 0.600 106.506 1.00 94.25 314 GLN A O 1
ATOM 2456 N N . ASN A 1 315 ? -80.039 -1.261 105.758 1.00 92.88 315 ASN A N 1
ATOM 2457 C CA . ASN A 1 315 ? -80.431 -2.094 106.901 1.00 92.88 315 ASN A CA 1
ATOM 2458 C C . ASN A 1 315 ? -79.863 -1.547 108.222 1.00 92.88 315 ASN A C 1
ATOM 2460 O O . ASN A 1 315 ? -80.563 -1.463 109.229 1.00 92.88 315 ASN A O 1
ATOM 2464 N N . GLY A 1 316 ? -78.594 -1.125 108.228 1.00 94.06 316 GLY A N 1
ATOM 2465 C CA . GLY A 1 316 ? -77.964 -0.506 109.396 1.00 94.06 316 GLY A CA 1
ATOM 2466 C C . GLY A 1 316 ? -78.673 0.779 109.826 1.00 94.06 316 GLY A C 1
ATOM 2467 O O . GLY A 1 316 ? -78.889 0.997 111.018 1.00 94.06 316 GLY A O 1
ATOM 2468 N N . ARG A 1 317 ? -79.103 1.605 108.864 1.00 94.12 317 ARG A N 1
ATOM 2469 C CA . ARG A 1 317 ? -79.913 2.800 109.128 1.00 94.12 317 ARG A CA 1
ATOM 2470 C C . ARG A 1 317 ? -81.246 2.451 109.795 1.00 94.12 317 ARG A C 1
ATOM 2472 O O . ARG A 1 317 ? -81.639 3.154 110.723 1.00 94.12 317 ARG A O 1
ATOM 2479 N N . GLU A 1 318 ? -81.923 1.390 109.363 1.00 93.06 318 GLU A N 1
ATOM 2480 C CA . GLU A 1 318 ? -83.178 0.931 109.979 1.00 93.06 318 GLU A CA 1
ATOM 2481 C C . GLU A 1 318 ? -82.976 0.468 111.427 1.00 93.06 318 GLU A C 1
ATOM 2483 O O . GLU A 1 318 ? -83.733 0.870 112.310 1.00 93.06 318 GLU A O 1
ATOM 2488 N N . VAL A 1 319 ? -81.909 -0.290 111.703 1.00 93.88 319 VAL A N 1
ATOM 2489 C CA . VAL A 1 319 ? -81.559 -0.714 113.071 1.00 93.88 319 VAL A CA 1
ATOM 2490 C C . VAL A 1 319 ? -81.271 0.488 113.973 1.00 93.88 319 VAL A C 1
ATOM 2492 O O . VAL A 1 319 ? -81.755 0.544 115.105 1.00 93.88 319 VAL A O 1
ATOM 2495 N N . VAL A 1 320 ? -80.509 1.470 113.482 1.00 93.00 320 VAL A N 1
ATOM 2496 C CA . VAL A 1 320 ? -80.245 2.709 114.229 1.00 93.00 320 VAL A CA 1
ATOM 2497 C C . VAL A 1 320 ? -81.546 3.467 114.493 1.00 93.00 320 VAL A C 1
ATOM 2499 O O . VAL A 1 320 ? -81.755 3.901 115.622 1.00 93.00 320 VAL A O 1
ATOM 2502 N N . SER A 1 321 ? -82.441 3.574 113.504 1.00 93.19 321 SER A N 1
ATOM 2503 C CA . SER A 1 321 ? -83.759 4.202 113.682 1.00 93.19 321 SER A CA 1
ATOM 2504 C C . SER A 1 321 ? -84.564 3.511 114.784 1.00 93.19 321 SER A C 1
ATOM 2506 O O . SER A 1 321 ? -85.001 4.171 115.719 1.00 93.19 321 SER A O 1
ATOM 2508 N N . SER A 1 322 ? -84.667 2.178 114.740 1.00 92.31 322 SER A N 1
ATOM 2509 C CA . SER A 1 322 ? -85.362 1.402 115.775 1.00 92.31 322 SER A CA 1
ATOM 2510 C C . SER A 1 322 ? -84.718 1.564 117.156 1.00 92.31 322 SER A C 1
ATOM 2512 O O . SER A 1 322 ? -85.413 1.626 118.166 1.00 92.31 322 SER A O 1
ATOM 2514 N N . THR A 1 323 ? -83.390 1.680 117.220 1.00 92.62 323 THR A N 1
ATOM 2515 C CA . THR A 1 323 ? -82.680 1.925 118.483 1.00 92.62 323 THR A CA 1
ATOM 2516 C C . THR A 1 323 ? -83.014 3.302 119.058 1.00 92.62 323 THR A C 1
ATOM 2518 O O . THR A 1 323 ? -83.210 3.419 120.266 1.00 92.62 323 THR A O 1
ATOM 2521 N N . VAL A 1 324 ? -83.105 4.339 118.218 1.00 92.94 324 VAL A N 1
ATOM 2522 C CA . VAL A 1 324 ? -83.530 5.685 118.639 1.00 92.94 324 VAL A CA 1
ATOM 2523 C C . VAL A 1 324 ? -84.958 5.656 119.187 1.00 92.94 324 VAL A C 1
ATOM 2525 O O . VAL A 1 324 ? -85.197 6.221 120.255 1.00 92.94 324 VAL A O 1
ATOM 2528 N N . ASP A 1 325 ? -85.872 4.951 118.518 1.00 92.50 325 ASP A N 1
ATOM 2529 C CA . ASP A 1 325 ? -87.259 4.801 118.972 1.00 92.50 325 ASP A CA 1
ATOM 2530 C C . ASP A 1 325 ? -87.330 4.093 120.338 1.00 92.50 325 ASP A C 1
ATOM 2532 O O . ASP A 1 325 ? -87.952 4.604 121.270 1.00 92.50 325 ASP A O 1
ATOM 2536 N N . ASN A 1 326 ? -86.599 2.984 120.505 1.00 92.81 326 ASN A N 1
ATOM 2537 C CA . ASN A 1 326 ? -86.519 2.248 121.773 1.00 92.81 326 ASN A CA 1
ATOM 2538 C C . ASN A 1 326 ? -85.918 3.093 122.910 1.00 92.81 326 ASN A C 1
ATOM 2540 O O . ASN A 1 326 ? -86.362 3.007 124.054 1.00 92.81 326 ASN A O 1
ATOM 2544 N N . ILE A 1 327 ? -84.900 3.917 122.625 1.00 92.19 327 ILE A N 1
ATOM 2545 C CA . ILE A 1 327 ? -84.324 4.842 123.616 1.00 92.19 327 ILE A CA 1
ATOM 2546 C C . ILE A 1 327 ? -85.355 5.899 124.015 1.00 92.19 327 ILE A C 1
ATOM 2548 O O . ILE A 1 327 ? -85.473 6.212 125.199 1.00 92.19 327 ILE A O 1
ATOM 2552 N N . SER A 1 328 ? -86.116 6.429 123.055 1.00 90.38 328 SER A N 1
ATOM 2553 C CA . SER A 1 328 ? -87.185 7.386 123.343 1.00 90.38 328 SER A CA 1
ATOM 2554 C C . SER A 1 328 ? -88.273 6.769 124.225 1.00 90.38 328 SER A C 1
ATOM 2556 O O . SER A 1 328 ? -88.741 7.416 125.162 1.00 90.38 328 SER A O 1
ATOM 2558 N N . GLU A 1 329 ? -88.659 5.519 123.963 1.00 92.25 329 GLU A N 1
ATOM 2559 C CA . GLU A 1 329 ? -89.607 4.777 124.798 1.00 92.25 329 GLU A CA 1
ATOM 2560 C C . GLU A 1 329 ? -89.053 4.550 126.212 1.00 92.25 329 GLU A C 1
ATOM 2562 O O . GLU A 1 329 ? -89.726 4.846 127.201 1.00 92.25 329 GLU A O 1
ATOM 2567 N N . LEU A 1 330 ? -87.792 4.123 126.329 1.00 90.88 330 LEU A N 1
ATOM 2568 C CA . LEU A 1 330 ? -87.127 3.944 127.619 1.00 90.88 330 LEU A CA 1
ATOM 2569 C C . LEU A 1 330 ? -87.063 5.250 128.425 1.00 90.88 330 LEU A C 1
ATOM 2571 O O . LEU A 1 330 ? -87.308 5.240 129.632 1.00 90.88 330 LEU A O 1
ATOM 2575 N N . SER A 1 331 ? -86.758 6.379 127.778 1.00 91.31 331 SER A N 1
ATOM 2576 C CA . SER A 1 331 ? -86.779 7.695 128.424 1.00 91.31 331 SER A CA 1
ATOM 2577 C C . SER A 1 331 ? -88.166 8.055 128.964 1.00 91.31 331 SER A C 1
ATOM 2579 O O . SER A 1 331 ? -88.249 8.598 130.067 1.00 91.31 331 SER A O 1
ATOM 2581 N N . ASN A 1 332 ? -89.243 7.709 128.251 1.00 90.94 332 ASN A N 1
ATOM 2582 C CA . ASN A 1 332 ? -90.609 7.908 128.743 1.00 90.94 332 ASN A CA 1
ATOM 2583 C C . ASN A 1 332 ? -90.897 7.042 129.981 1.00 90.94 332 ASN A C 1
ATOM 2585 O O . ASN A 1 332 ? -91.354 7.569 130.994 1.00 90.94 332 ASN A O 1
ATOM 2589 N N . ILE A 1 333 ? -90.550 5.749 129.945 1.00 90.94 333 ILE A N 1
ATOM 2590 C CA . ILE A 1 333 ? -90.737 4.818 131.077 1.00 90.94 333 ILE A CA 1
ATOM 2591 C C . ILE A 1 333 ? -89.956 5.280 132.318 1.00 90.94 333 ILE A C 1
ATOM 2593 O O . ILE A 1 333 ? -90.457 5.215 133.445 1.00 90.94 333 ILE A O 1
ATOM 2597 N N . LEU A 1 334 ? -88.726 5.773 132.137 1.00 88.31 334 LEU A N 1
ATOM 2598 C CA . LEU A 1 334 ? -87.932 6.352 133.225 1.00 88.31 334 LEU A CA 1
ATOM 2599 C C . LEU A 1 334 ? -88.589 7.617 133.802 1.00 88.31 334 LEU A C 1
ATOM 2601 O O . LEU A 1 334 ? -88.592 7.796 135.021 1.00 88.31 334 LEU A O 1
ATOM 2605 N N . GLY A 1 335 ? -89.182 8.462 132.954 1.00 88.44 335 GLY A N 1
ATOM 2606 C CA . GLY A 1 335 ? -89.959 9.633 133.376 1.00 88.44 335 GLY A CA 1
ATOM 2607 C C . GLY A 1 335 ? -91.188 9.269 134.220 1.00 88.44 335 GLY A C 1
ATOM 2608 O O . GLY A 1 335 ? -91.432 9.877 135.268 1.00 88.44 335 GLY A O 1
ATOM 2609 N N . GLU A 1 336 ? -91.932 8.239 133.814 1.00 89.88 336 GLU A N 1
ATOM 2610 C CA . GLU A 1 336 ? -93.056 7.701 134.592 1.00 89.88 336 GLU A CA 1
ATOM 2611 C C . GLU A 1 336 ? -92.588 7.125 135.934 1.00 89.88 336 GLU A C 1
ATOM 2613 O O . GLU A 1 336 ? -93.134 7.467 136.985 1.00 89.88 336 GLU A O 1
ATOM 2618 N N . SER A 1 337 ? -91.517 6.327 135.921 1.00 87.50 337 SER A N 1
ATOM 2619 C CA . SER A 1 337 ? -90.937 5.724 137.128 1.00 87.50 337 SER A CA 1
ATOM 2620 C C . SER A 1 337 ? -90.501 6.780 138.149 1.00 87.50 337 SER A C 1
ATOM 2622 O O . SER A 1 337 ? -90.771 6.637 139.343 1.00 87.50 337 SER A O 1
ATOM 2624 N N . GLN A 1 338 ? -89.886 7.876 137.694 1.00 89.81 338 GLN A N 1
ATOM 2625 C CA . GLN A 1 338 ? -89.503 9.001 138.552 1.00 89.81 338 GLN A CA 1
ATOM 2626 C C . GLN A 1 338 ? -90.725 9.655 139.217 1.00 89.81 338 GLN A C 1
ATOM 2628 O O . GLN A 1 338 ? -90.676 10.023 140.394 1.00 89.81 338 GLN A O 1
ATOM 2633 N N . THR A 1 339 ? -91.838 9.759 138.487 1.00 89.00 339 THR A N 1
ATOM 2634 C CA . THR A 1 339 ? -93.099 10.306 139.003 1.00 89.00 339 THR A CA 1
ATOM 2635 C C . THR A 1 339 ? -93.701 9.378 140.063 1.00 89.00 339 THR A C 1
ATOM 2637 O O . THR A 1 339 ? -94.106 9.843 141.131 1.00 89.00 339 THR A O 1
ATOM 2640 N N . SER A 1 340 ? -93.695 8.061 139.830 1.00 88.12 340 SER A N 1
ATOM 2641 C CA . SER A 1 340 ? -94.134 7.071 140.824 1.00 88.12 340 SER A CA 1
ATOM 2642 C C . SER A 1 340 ? -93.276 7.090 142.093 1.00 88.12 340 SER A C 1
ATOM 2644 O O . SER A 1 340 ? -93.827 7.070 143.192 1.00 88.12 340 SER A O 1
ATOM 2646 N N . ILE A 1 341 ? -91.946 7.190 141.970 1.00 87.38 341 ILE A N 1
ATOM 2647 C CA . ILE A 1 341 ? -91.036 7.308 143.124 1.00 87.38 341 ILE A CA 1
ATOM 2648 C C . ILE A 1 341 ? -91.320 8.588 143.921 1.00 87.38 341 ILE A C 1
ATOM 2650 O O . ILE A 1 341 ? -91.391 8.537 145.149 1.00 87.38 341 ILE A O 1
ATOM 2654 N N . SER A 1 342 ? -91.527 9.725 143.248 1.00 85.75 342 SER A N 1
ATOM 2655 C CA . SER A 1 342 ? -91.883 10.981 143.920 1.00 85.75 342 SER A CA 1
ATOM 2656 C C . SER A 1 342 ? -93.198 10.852 144.692 1.00 85.75 342 SER A C 1
ATOM 2658 O O . SER A 1 342 ? -93.287 11.301 145.833 1.00 85.75 342 SER A O 1
ATOM 2660 N N . SER A 1 343 ? -94.201 10.196 144.100 1.00 86.25 343 SER A N 1
ATOM 2661 C CA . SER A 1 343 ? -95.484 9.951 144.764 1.00 86.25 343 SER A CA 1
ATOM 2662 C C . SER A 1 343 ? -95.336 9.019 145.970 1.00 86.25 343 SER A C 1
ATOM 2664 O O . SER A 1 343 ? -95.924 9.276 147.019 1.00 86.25 343 SER A O 1
ATOM 2666 N N . LEU A 1 344 ? -94.524 7.962 145.868 1.00 87.50 344 LEU A N 1
ATOM 2667 C CA . LEU A 1 344 ? -94.231 7.077 146.997 1.00 87.50 344 LEU A CA 1
ATOM 2668 C C . LEU A 1 344 ? -93.579 7.845 148.154 1.00 87.50 344 LEU A C 1
ATOM 2670 O O . LEU A 1 344 ? -93.980 7.664 149.301 1.00 87.50 344 LEU A O 1
ATOM 2674 N N . ASN A 1 345 ? -92.619 8.722 147.858 1.00 86.50 345 ASN A N 1
ATOM 2675 C CA . ASN A 1 345 ? -91.938 9.526 148.872 1.00 86.50 345 ASN A CA 1
ATOM 2676 C C . ASN A 1 345 ? -92.925 10.430 149.640 1.00 86.50 345 ASN A C 1
ATOM 2678 O O . ASN A 1 345 ? -92.891 10.482 150.867 1.00 86.50 345 ASN A O 1
ATOM 2682 N N . GLU A 1 346 ? -93.883 11.046 148.938 1.00 86.62 346 GLU A N 1
ATOM 2683 C CA . GLU A 1 346 ? -94.953 11.848 149.554 1.00 86.62 346 GLU A CA 1
ATOM 2684 C C . GLU A 1 346 ? -95.867 11.006 150.471 1.00 86.62 346 GLU A C 1
ATOM 2686 O O . GLU A 1 346 ? -96.256 11.440 151.557 1.00 86.62 346 GLU A O 1
ATOM 2691 N N . HIS A 1 347 ? -96.206 9.776 150.067 1.00 85.50 347 HIS A N 1
ATOM 2692 C CA . HIS A 1 347 ? -96.981 8.861 150.911 1.00 85.50 347 HIS A CA 1
ATOM 2693 C C . HIS A 1 347 ? -96.201 8.428 152.160 1.00 85.50 347 HIS A C 1
ATOM 2695 O O . HIS A 1 347 ? -96.782 8.354 153.242 1.00 85.50 347 HIS A O 1
ATOM 2701 N N . VAL A 1 348 ? -94.895 8.170 152.033 1.00 87.25 348 VAL A N 1
ATOM 2702 C CA . VAL A 1 348 ? -94.020 7.827 153.167 1.00 87.25 348 VAL A CA 1
ATOM 2703 C C . VAL A 1 348 ? -93.931 8.988 154.161 1.00 87.25 348 VAL A C 1
ATOM 2705 O O . VAL A 1 348 ? -94.023 8.755 155.365 1.00 87.25 348 VAL A O 1
ATOM 2708 N N . GLU A 1 349 ? -93.837 10.232 153.689 1.00 83.50 349 GLU A N 1
ATOM 2709 C CA . GLU A 1 349 ? -93.842 11.422 154.549 1.00 83.50 349 GLU A CA 1
ATOM 2710 C C . GLU A 1 349 ? -95.166 11.566 155.321 1.00 83.50 349 GLU A C 1
ATOM 2712 O O . GLU A 1 349 ? -95.162 11.778 156.537 1.00 83.50 349 GLU A O 1
ATOM 2717 N N . LYS A 1 350 ? -96.308 11.342 154.653 1.00 83.94 350 LYS A N 1
ATOM 2718 C CA . LYS A 1 350 ? -97.632 11.310 155.305 1.00 83.94 350 LYS A CA 1
ATOM 2719 C C . LYS A 1 350 ? -97.729 10.218 156.373 1.00 83.94 350 LYS A C 1
ATOM 2721 O O . LYS A 1 350 ? -98.270 10.470 157.450 1.00 83.94 350 LYS A O 1
ATOM 2726 N N . ILE A 1 351 ? -97.195 9.024 156.104 1.00 84.12 351 ILE A N 1
ATOM 2727 C CA . ILE A 1 351 ? -97.133 7.934 157.090 1.00 84.12 351 ILE A CA 1
ATOM 2728 C C . ILE A 1 351 ? -96.245 8.336 158.272 1.00 84.12 351 ILE A C 1
ATOM 2730 O O . ILE A 1 351 ? -96.650 8.143 159.415 1.00 84.12 351 ILE A O 1
ATOM 2734 N N . GLY A 1 352 ? -95.078 8.938 158.027 1.00 82.00 352 GLY A N 1
ATOM 2735 C CA . GLY A 1 352 ? -94.196 9.447 159.081 1.00 82.00 352 GLY A CA 1
ATOM 2736 C C . GLY A 1 352 ? -94.898 10.460 159.990 1.00 82.00 352 GLY A C 1
ATOM 2737 O O . GLY A 1 352 ? -94.811 10.358 161.215 1.00 82.00 352 GLY A O 1
ATOM 2738 N N . GLY A 1 353 ? -95.680 11.370 159.400 1.00 82.31 353 GLY A N 1
ATOM 2739 C CA . GLY A 1 353 ? -96.543 12.290 160.143 1.00 82.31 353 GLY A CA 1
ATOM 2740 C C . GLY A 1 353 ? -97.583 11.568 161.008 1.00 82.31 353 GLY A C 1
ATOM 2741 O O . GLY A 1 353 ? -97.740 11.891 162.185 1.00 82.31 353 GLY A O 1
ATOM 2742 N N . ALA A 1 354 ? -98.255 10.549 160.464 1.00 80.75 354 ALA A N 1
ATOM 2743 C CA . ALA A 1 354 ? -99.230 9.751 161.209 1.00 80.75 354 ALA A CA 1
ATOM 2744 C C . ALA A 1 354 ? -98.593 8.967 162.372 1.00 80.75 354 ALA A C 1
ATOM 2746 O O . ALA A 1 354 ? -99.148 8.942 163.469 1.00 80.75 354 ALA A O 1
ATOM 2747 N N . VAL A 1 355 ? -97.412 8.372 162.170 1.00 83.88 355 VAL A N 1
ATOM 2748 C CA . VAL A 1 355 ? -96.665 7.662 163.224 1.00 83.88 355 VAL A CA 1
ATOM 2749 C C . VAL A 1 355 ? -96.283 8.612 164.357 1.00 83.88 355 VAL A C 1
ATOM 2751 O O . VAL A 1 355 ? -96.416 8.247 165.522 1.00 83.88 355 VAL A O 1
ATOM 2754 N N . HIS A 1 356 ? -95.878 9.846 164.045 1.00 82.19 356 HIS A N 1
ATOM 2755 C CA . HIS A 1 356 ? -95.543 10.833 165.071 1.00 82.19 356 HIS A CA 1
ATOM 2756 C C . HIS A 1 356 ? -96.759 11.211 165.935 1.00 82.19 356 HIS A C 1
ATOM 2758 O O . HIS A 1 356 ? -96.643 11.328 167.154 1.00 82.19 356 HIS A O 1
ATOM 2764 N N . ILE A 1 357 ? -97.946 11.313 165.325 1.00 83.38 357 ILE A N 1
ATOM 2765 C CA . ILE A 1 357 ? -99.210 11.513 166.050 1.00 83.38 357 ILE A CA 1
ATOM 2766 C C . ILE A 1 357 ? -99.526 10.304 166.942 1.00 83.38 357 ILE A C 1
ATOM 2768 O O . ILE A 1 357 ? -99.868 10.488 168.108 1.00 83.38 357 ILE A O 1
ATOM 2772 N N . ILE A 1 358 ? -99.386 9.074 166.430 1.00 82.25 358 ILE A N 1
ATOM 2773 C CA . ILE A 1 358 ? -99.619 7.843 167.208 1.00 82.25 358 ILE A CA 1
ATOM 2774 C C . ILE A 1 358 ? -98.670 7.770 168.407 1.00 82.25 358 ILE A C 1
ATOM 2776 O O . ILE A 1 358 ? -99.112 7.445 169.504 1.00 82.25 358 ILE A O 1
ATOM 2780 N N . GLN A 1 359 ? -97.392 8.111 168.224 1.00 79.81 359 GLN A N 1
ATOM 2781 C CA . GLN A 1 359 ? -96.410 8.136 169.307 1.00 79.81 359 GLN A CA 1
ATOM 2782 C C . GLN A 1 359 ? -96.787 9.162 170.384 1.00 79.81 359 GLN A C 1
ATOM 2784 O O . GLN A 1 359 ? -96.732 8.847 171.572 1.00 79.81 359 GLN A O 1
ATOM 2789 N N . GLY A 1 360 ? -97.262 10.343 169.974 1.00 81.38 360 GLY A N 1
ATOM 2790 C CA . GLY A 1 360 ? -97.796 11.347 170.895 1.00 81.38 360 GLY A CA 1
ATOM 2791 C C . GLY A 1 360 ? -99.017 10.854 171.685 1.00 81.38 360 GLY A C 1
ATOM 2792 O O . GLY A 1 360 ? -99.105 11.088 172.890 1.00 81.38 360 GLY A O 1
ATOM 2793 N N . ILE A 1 361 ? -99.932 10.117 171.041 1.00 80.81 361 ILE A N 1
ATOM 2794 C CA . ILE A 1 361 ? -101.084 9.494 171.717 1.00 80.81 361 ILE A CA 1
ATOM 2795 C C . ILE A 1 361 ? -100.618 8.402 172.685 1.00 80.81 361 ILE A C 1
ATOM 2797 O O . ILE A 1 361 ? -101.106 8.342 173.812 1.00 80.81 361 ILE A O 1
ATOM 2801 N N . ALA A 1 362 ? -99.675 7.551 172.279 1.00 82.38 362 ALA A N 1
ATOM 2802 C CA . ALA A 1 362 ? -99.162 6.462 173.105 1.00 82.38 362 ALA A CA 1
ATOM 2803 C C . ALA A 1 362 ? -98.476 6.984 174.378 1.00 82.38 362 ALA A C 1
ATOM 2805 O O . ALA A 1 362 ? -98.745 6.473 175.461 1.00 82.38 362 ALA A O 1
ATOM 2806 N N . GLU A 1 363 ? -97.664 8.043 174.287 1.00 80.88 363 GLU A N 1
ATOM 2807 C CA . GLU A 1 363 ? -97.051 8.678 175.464 1.00 80.88 363 GLU A CA 1
ATOM 2808 C C . GLU A 1 363 ? -98.090 9.301 176.403 1.00 80.88 363 GLU A C 1
ATOM 2810 O O . GLU A 1 363 ? -98.001 9.125 177.621 1.00 80.88 363 GLU A O 1
ATOM 2815 N N . GLN A 1 364 ? -99.104 9.982 175.856 1.00 81.88 364 GLN A N 1
ATOM 2816 C CA . GLN A 1 364 ? -100.222 10.484 176.661 1.00 81.88 364 GLN A CA 1
ATOM 2817 C C . GLN A 1 364 ? -100.994 9.353 177.346 1.00 81.88 364 GLN A C 1
ATOM 2819 O O . GLN A 1 364 ? -101.377 9.492 178.508 1.00 81.88 364 GLN A O 1
ATOM 2824 N N . THR A 1 365 ? -101.207 8.242 176.641 1.00 82.44 365 THR A N 1
ATOM 2825 C CA . THR A 1 365 ? -101.943 7.080 177.155 1.00 82.44 365 THR A CA 1
ATOM 2826 C C . THR A 1 365 ? -101.154 6.395 178.268 1.00 82.44 365 THR A C 1
ATOM 2828 O O . THR A 1 365 ? -101.710 6.170 179.337 1.00 82.44 365 THR A O 1
ATOM 2831 N N . ASN A 1 366 ? -99.844 6.203 178.089 1.00 80.94 366 ASN A N 1
ATOM 2832 C CA . ASN A 1 366 ? -98.944 5.651 179.103 1.00 80.94 366 ASN A CA 1
ATOM 2833 C C . ASN A 1 366 ? -98.907 6.509 180.384 1.00 80.94 366 ASN A C 1
ATOM 2835 O O . ASN A 1 366 ? -98.913 5.992 181.498 1.00 80.94 366 ASN A O 1
ATOM 2839 N N . LEU A 1 367 ? -98.919 7.840 180.251 1.00 82.12 367 LEU A N 1
ATOM 2840 C CA . LEU A 1 367 ? -98.976 8.745 181.407 1.00 82.12 367 LEU A CA 1
ATOM 2841 C C . LEU A 1 367 ? -100.325 8.702 182.140 1.00 82.12 367 LEU A C 1
ATOM 2843 O O . LEU A 1 367 ? -100.366 8.803 183.368 1.00 82.12 367 LEU A O 1
ATOM 2847 N N . LEU A 1 368 ? -101.429 8.566 181.401 1.00 78.75 368 LEU A N 1
ATOM 2848 C CA . LEU A 1 368 ? -102.768 8.391 181.972 1.00 78.75 368 LEU A CA 1
ATOM 2849 C C . LEU A 1 368 ? -102.890 7.054 182.708 1.00 78.75 368 LEU A C 1
ATOM 2851 O O . LEU A 1 368 ? -103.385 7.030 183.837 1.00 78.75 368 LEU A O 1
ATOM 2855 N N . ALA A 1 369 ? -102.404 5.981 182.088 1.00 80.44 369 ALA A N 1
ATOM 2856 C CA . ALA A 1 369 ? -102.380 4.635 182.640 1.00 80.44 369 ALA A CA 1
ATOM 2857 C C . ALA A 1 369 ? -101.577 4.576 183.942 1.00 80.44 369 ALA A C 1
ATOM 2859 O O . ALA A 1 369 ? -102.101 4.163 184.975 1.00 80.44 369 ALA A O 1
ATOM 2860 N N . LEU A 1 370 ? -100.362 5.131 183.951 1.00 76.94 370 LEU A N 1
ATOM 2861 C CA . LEU A 1 370 ? -99.518 5.160 185.144 1.00 76.94 370 LEU A CA 1
ATOM 2862 C C . LEU A 1 370 ? -100.185 5.896 186.318 1.00 76.94 370 LEU A C 1
ATOM 2864 O O . LEU A 1 370 ? -100.158 5.417 187.451 1.00 76.94 370 LEU A O 1
ATOM 2868 N N . ASN A 1 371 ? -100.818 7.046 186.064 1.00 74.88 371 ASN A N 1
ATOM 2869 C CA . ASN A 1 371 ? -101.541 7.773 187.111 1.00 74.88 371 ASN A CA 1
ATOM 2870 C C . ASN A 1 371 ? -102.745 6.976 187.636 1.00 74.88 371 ASN A C 1
ATOM 2872 O O . ASN A 1 371 ? -103.019 7.001 188.838 1.00 74.88 371 ASN A O 1
ATOM 2876 N N . ALA A 1 372 ? -103.442 6.246 186.762 1.00 76.25 372 ALA A N 1
ATOM 2877 C CA . ALA A 1 372 ? -104.530 5.361 187.164 1.00 76.25 372 ALA A CA 1
ATOM 2878 C C . ALA A 1 372 ? -104.026 4.165 187.997 1.00 76.25 372 ALA A C 1
ATOM 2880 O O . ALA A 1 372 ? -104.650 3.827 189.006 1.00 76.25 372 ALA A O 1
ATOM 2881 N N . ALA A 1 373 ? -102.878 3.578 187.641 1.00 77.44 373 ALA A N 1
ATOM 2882 C CA . ALA A 1 373 ? -102.252 2.473 188.370 1.00 77.44 373 ALA A CA 1
ATOM 2883 C C . ALA A 1 373 ? -101.820 2.898 189.784 1.00 77.44 373 ALA A C 1
ATOM 2885 O O . ALA A 1 373 ? -102.084 2.191 190.762 1.00 77.44 373 ALA A O 1
ATOM 2886 N N . ILE A 1 374 ? -101.236 4.096 189.914 1.00 71.19 374 ILE A N 1
ATOM 2887 C CA . ILE A 1 374 ? -100.847 4.677 191.207 1.00 71.19 374 ILE A CA 1
ATOM 2888 C C . ILE A 1 374 ? -102.069 4.857 192.119 1.00 71.19 374 ILE A C 1
ATOM 2890 O O . ILE A 1 374 ? -102.037 4.447 193.284 1.00 71.19 374 ILE A O 1
ATOM 2894 N N . GLU A 1 375 ? -103.163 5.431 191.613 1.00 75.75 375 GLU A N 1
ATOM 2895 C CA . GLU A 1 375 ? -104.320 5.725 192.465 1.00 75.75 375 GLU A CA 1
ATOM 2896 C C . GLU A 1 375 ? -105.114 4.460 192.827 1.00 75.75 375 GLU A C 1
ATOM 2898 O O . GLU A 1 375 ? -105.646 4.347 193.936 1.00 75.75 375 GLU A O 1
ATOM 2903 N N . ALA A 1 376 ? -105.114 3.453 191.950 1.00 72.50 376 ALA A N 1
ATOM 2904 C CA . ALA A 1 376 ? -105.700 2.151 192.242 1.00 72.50 376 ALA A CA 1
ATOM 2905 C C . ALA A 1 376 ? -104.951 1.398 193.357 1.00 72.50 376 ALA A C 1
ATOM 2907 O O . ALA A 1 376 ? -105.592 0.800 194.225 1.00 72.50 376 ALA A O 1
ATOM 2908 N N . ALA A 1 377 ? -103.614 1.482 193.407 1.00 70.38 377 ALA A N 1
ATOM 2909 C CA . ALA A 1 377 ? -102.819 0.910 194.499 1.00 70.38 377 ALA A CA 1
ATOM 2910 C C . ALA A 1 377 ? -103.146 1.554 195.861 1.00 70.38 377 ALA A C 1
ATOM 2912 O O . ALA A 1 377 ? -103.092 0.903 196.907 1.00 70.38 377 ALA A O 1
ATOM 2913 N N . ARG A 1 378 ? -103.542 2.831 195.854 1.00 70.56 378 ARG A N 1
ATOM 2914 C CA . ARG A 1 378 ? -103.862 3.602 197.060 1.00 70.56 378 ARG A CA 1
ATOM 2915 C C . ARG A 1 378 ? -105.194 3.207 197.705 1.00 70.56 378 ARG A C 1
ATOM 2917 O O . ARG A 1 378 ? -105.337 3.327 198.921 1.00 70.56 378 ARG A O 1
ATOM 2924 N N . ALA A 1 379 ? -106.152 2.714 196.920 1.00 72.12 379 ALA A N 1
ATOM 2925 C CA . ALA A 1 379 ? -107.486 2.329 197.391 1.00 72.12 379 ALA A CA 1
ATOM 2926 C C . ALA A 1 379 ? -107.540 0.957 198.106 1.00 72.12 379 ALA A C 1
ATOM 2928 O O . ALA A 1 379 ? -108.609 0.526 198.549 1.00 72.12 379 ALA A O 1
ATOM 2929 N N . GLY A 1 380 ? -106.401 0.273 1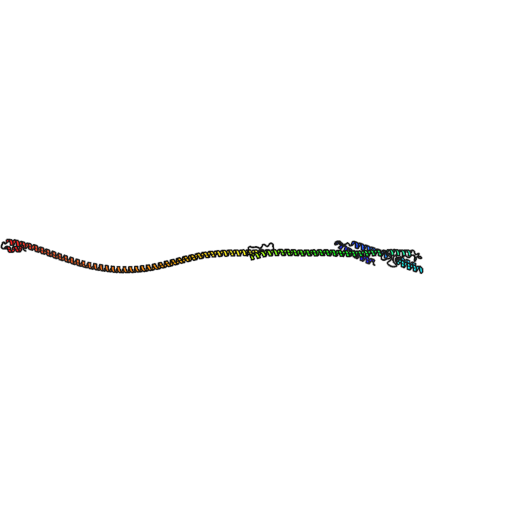98.267 1.00 69.56 380 GLY A N 1
ATOM 2930 C CA . GLY A 1 380 ? -106.317 -0.996 198.994 1.00 69.56 380 GLY A CA 1
ATOM 2931 C C . GLY A 1 380 ? -107.214 -2.084 198.390 1.00 69.56 380 GLY A C 1
ATOM 2932 O O . GLY A 1 380 ? -107.378 -2.155 197.176 1.00 69.56 380 GLY A O 1
ATOM 2933 N N . GLU A 1 381 ? -107.827 -2.935 199.222 1.00 68.00 381 GLU A N 1
ATOM 2934 C CA . GLU A 1 381 ? -108.643 -4.078 198.755 1.00 68.00 381 GLU A CA 1
ATOM 2935 C C . GLU A 1 381 ? -109.835 -3.677 197.857 1.00 68.00 381 GLU A C 1
ATOM 2937 O O . GLU A 1 381 ? -110.275 -4.483 197.043 1.00 68.00 381 GLU A O 1
ATOM 2942 N N . GLN A 1 382 ? -110.312 -2.426 197.913 1.00 60.06 382 GLN A N 1
ATOM 2943 C CA . GLN A 1 382 ? -111.348 -1.917 196.998 1.00 60.06 382 GLN A CA 1
ATOM 2944 C C . GLN A 1 382 ? -110.796 -1.514 195.609 1.00 60.06 382 GLN A C 1
ATOM 2946 O O . GLN A 1 382 ? -111.566 -1.346 194.668 1.00 60.06 382 GLN A O 1
ATOM 2951 N N . GLY A 1 383 ? -109.472 -1.370 195.459 1.00 60.72 383 GLY A N 1
ATOM 2952 C CA . GLY A 1 383 ? -108.792 -0.887 194.248 1.00 60.72 383 GLY A CA 1
ATOM 2953 C C . GLY A 1 383 ? -108.157 -1.960 193.355 1.00 60.72 383 GLY A C 1
ATOM 2954 O O . GLY A 1 383 ? -107.749 -1.650 192.236 1.00 60.72 383 GLY A O 1
ATOM 2955 N N . ARG A 1 384 ? -108.103 -3.230 193.788 1.00 64.75 384 ARG A N 1
ATOM 2956 C CA . ARG A 1 384 ? -107.431 -4.319 193.039 1.00 64.75 384 ARG A CA 1
ATOM 2957 C C . ARG A 1 384 ? -107.957 -4.516 191.618 1.00 64.75 384 ARG A C 1
ATOM 2959 O O . ARG A 1 384 ? -107.173 -4.836 190.733 1.00 64.75 384 ARG A O 1
ATOM 2966 N N . GLY A 1 385 ? -109.258 -4.315 191.395 1.00 68.31 385 GLY A N 1
ATOM 2967 C CA . GLY A 1 385 ? -109.854 -4.420 190.059 1.00 68.31 385 GLY A CA 1
ATOM 2968 C C . GLY A 1 385 ? -109.416 -3.306 189.101 1.00 68.31 385 GLY A C 1
ATOM 2969 O O . GLY A 1 385 ? -109.307 -3.552 187.907 1.00 68.31 385 GLY A O 1
ATOM 2970 N N . PHE A 1 386 ? -109.122 -2.107 189.614 1.00 63.03 386 PHE A N 1
ATOM 2971 C CA . PHE A 1 386 ? -108.710 -0.959 188.798 1.00 63.03 386 PHE A CA 1
ATOM 2972 C C . PHE A 1 386 ? -107.210 -0.964 188.477 1.00 63.03 386 PHE A C 1
ATOM 2974 O O . PHE A 1 386 ? -106.831 -0.547 187.388 1.00 63.03 386 PHE A O 1
ATOM 2981 N N . ALA A 1 387 ? -106.365 -1.483 189.374 1.00 65.94 387 ALA A N 1
ATOM 2982 C CA . ALA A 1 387 ? -104.915 -1.531 189.160 1.00 65.94 387 ALA A CA 1
ATOM 2983 C C . ALA A 1 387 ? -104.531 -2.466 188.004 1.00 65.94 387 ALA A C 1
ATOM 2985 O O . ALA A 1 387 ? -103.678 -2.123 187.196 1.00 65.94 387 ALA A O 1
ATOM 2986 N N . VAL A 1 388 ? -105.214 -3.610 187.880 1.00 71.56 388 VAL A N 1
ATOM 2987 C CA . VAL A 1 388 ? -104.955 -4.574 186.795 1.00 71.56 388 VAL A CA 1
ATOM 2988 C C . VAL A 1 388 ? -105.305 -3.990 185.428 1.00 71.56 388 VAL A C 1
ATOM 2990 O O . VAL A 1 388 ? -104.619 -4.267 184.459 1.00 71.56 388 VAL A O 1
ATOM 2993 N N . VAL A 1 389 ? -106.348 -3.163 185.335 1.00 70.81 389 VAL A N 1
ATOM 2994 C CA . VAL A 1 389 ? -106.720 -2.536 184.058 1.00 70.81 389 VAL A CA 1
ATOM 2995 C C . VAL A 1 389 ? -105.751 -1.413 183.694 1.00 70.81 389 VAL A C 1
ATOM 2997 O O . VAL A 1 389 ? -105.480 -1.220 182.521 1.00 70.81 389 VAL A O 1
ATOM 3000 N N . ALA A 1 390 ? -105.212 -0.688 184.673 1.00 72.44 390 ALA A N 1
ATOM 3001 C CA . ALA A 1 390 ? -104.273 0.400 184.423 1.00 72.44 390 ALA A CA 1
ATOM 3002 C C . ALA A 1 390 ? -102.847 -0.062 184.066 1.00 72.44 390 ALA A C 1
ATOM 3004 O O . ALA A 1 390 ? -102.154 0.688 183.399 1.00 72.44 390 ALA A O 1
ATOM 3005 N N . ASP A 1 391 ? -102.414 -1.256 184.488 1.00 73.75 391 ASP A N 1
ATOM 3006 C CA . ASP A 1 391 ? -101.157 -1.869 184.010 1.00 73.75 391 ASP A CA 1
ATOM 3007 C C . ASP A 1 391 ? -101.309 -2.505 182.611 1.00 73.75 391 ASP A C 1
ATOM 3009 O O . ASP A 1 391 ? -100.312 -2.724 181.924 1.00 73.75 391 ASP A O 1
ATOM 3013 N N . GLU A 1 392 ? -102.540 -2.834 182.197 1.00 73.00 392 GLU A N 1
ATOM 3014 C CA . GLU A 1 392 ? -102.832 -3.446 180.889 1.00 73.00 392 GLU A CA 1
ATOM 3015 C C . GLU A 1 392 ? -103.112 -2.405 179.782 1.00 73.00 392 GLU A C 1
ATOM 3017 O O . GLU A 1 392 ? -103.028 -2.728 178.595 1.00 73.00 392 GLU A O 1
ATOM 3022 N N . VAL A 1 393 ? -103.472 -1.173 180.164 1.00 64.44 393 VAL A N 1
ATOM 3023 C CA . VAL A 1 393 ? -103.627 0.006 179.283 1.00 64.44 393 VAL A CA 1
ATOM 3024 C C . VAL A 1 393 ? -102.294 0.727 179.172 1.00 64.44 393 VAL A C 1
ATOM 3026 O O . VAL A 1 393 ? -101.961 1.155 178.042 1.00 64.44 393 VAL A O 1
#

Sequence (393 aa):
KYLSKFEDNIKIFLNKEAELSDILISNDFASTEQLRADITAYQKGFETLVSAYDSFGLKENQNLLGQYNASLEKLETGLGDKDLIDIIRFDKKLRFGEWDDSLITNISDSEFLANAQAILDQEHVIGVAYNKGLLGATRSLSHTVEEQFKTFSATLDAEVEQFQSKLLVIKQGVTAGIIIFIIIFIYQIARSINVQVSQLLVVIQEIARSNNVSMRSELRGNNELVSISTYFNKLLDKLEVLISGTQSKAGQLSKTTDNMHNELQNVISQFHAQADHTTSMATAVQEMVATINEISESTAVAVEGVQQASINAQNGREVVSSTVDNISELSNILGESQTSISSLNEHVEKIGGAVHIIQGIAEQTNLLALNAAIEAARAGEQGRGFAVVADEV

Foldseek 3Di:
DVLVVLVVVLVVVVVVLVVVQVVQVVVVHDHCVVLNVLSVVLNVLVVVLVVLCQCLPPDCCHHLNNQLSVVLVVVCVPDDPVLNVLSVVQVVQLVLLDHDCVSCVPPPPPSNVVSSVVNSVSCQCSNSDCCGHSNVVSVVSVVVSVVCVVVSVVRVVVVVVVVVVVVVVVVVVVVVVVVVVVVVVVVVVVVLVVVLVVQVVVQVVCCVVVVPLVDAGDDDDDDPSVVVSVVSNVVSVVVVVVVVVVVVVVVVVVVVVVVVVVVVVVVVVVVVVVVVVVVVVVVVVVVVVVVVVVVVVVVVVVVVVVVVVVVVVVVVVVVVVVVVVVVVVVVVVVVVVVVVVVVVVVVVVVVVVVVVVVVVVVVVLLVVLVVQLVVLVVVPPVSPVRNVVSVVD

pLDDT: mean 89.75, std 6.69, range [60.06, 97.06]